Protein AF-0000000085007980 (afdb_homodimer)

Secondary structure (DSSP, 8-state):
----------------------------------------------HHHHHHHHHHHHHHHHHHHHHHHHHHHTTPBP-TTPPP-TTGGG--EEEE---TT-SS---TTSSS--HHHHHHHHHHHTT--EEE-HHHHHHTT---TTB--BTTSSEEEEEHHHHHHHHHHHHHHHHTHHHH-TT--HHHHHHHHHHH-----SS------------SSS----HHHHHHHHHHHHH----EEEEE----TTSSPEEE----EEEE-HHHHHHHHHHT--S---BTTTTTS-----SSTHHHHH-/----------------------------------------------HHHHHHHHHHHHHHHHHHHHHHHHHHHTT-B--TTPPP-TTGGG--EEEE---TT-SS---TTSSS--HHHHHHHHHHHTT--EEE-HHHHHHTT---TTB--BTTSSEEEEEHHHHHHHHHHHHHHHHTHHHH-TT--HHHHHHHHHHH-----SS------------SSS----HHHHHHHHHHHHH----EEEEE----TTSSPEEE----EEEE-HHHHHHHHHHT--S---BTTGGGS-----SSTHHHHH-

Solvent-accessible surface area (backbone atoms only — not comparable to full-atom values): 35091 Å² total; per-residue (Å²): 136,82,90,80,82,88,81,83,83,79,86,78,85,86,78,81,68,85,74,72,79,73,75,77,74,75,75,77,73,76,76,76,75,75,77,76,76,76,67,74,78,71,75,63,74,42,72,64,54,52,49,48,54,52,44,50,53,50,33,49,54,31,48,51,50,40,53,50,46,57,63,52,49,78,37,39,42,76,45,78,81,39,45,52,40,98,55,61,89,54,59,41,72,38,83,37,65,85,65,62,56,54,66,85,61,68,56,65,78,38,46,77,90,42,72,66,32,48,50,45,50,48,61,70,49,63,42,41,39,28,55,34,49,72,65,57,40,54,63,25,50,42,81,76,69,56,52,45,38,27,67,89,60,46,23,56,25,29,35,38,31,44,53,53,49,49,34,54,48,53,50,48,43,58,62,42,25,36,77,74,37,49,78,57,45,68,69,57,49,50,52,48,22,53,37,54,33,46,64,46,56,97,57,89,68,81,66,76,47,81,66,38,68,67,66,63,86,76,58,39,27,20,33,34,58,42,37,50,52,51,51,43,46,30,65,43,43,59,38,50,31,39,34,22,58,79,80,59,86,79,79,50,45,40,56,42,63,57,31,32,39,71,18,39,35,57,66,41,53,51,55,53,30,56,75,35,41,52,94,60,88,50,37,53,72,47,73,71,51,81,79,78,75,76,61,91,31,68,67,52,57,60,89,139,88,73,84,80,73,82,81,75,82,76,78,81,73,84,74,76,85,75,77,80,78,77,76,76,74,73,80,74,75,75,73,75,74,77,74,75,75,66,74,77,68,72,62,72,41,74,64,53,52,51,47,52,51,44,52,51,51,33,50,53,33,47,50,50,40,52,51,47,57,61,51,49,75,35,38,42,78,44,79,82,39,45,51,39,96,55,62,90,55,60,42,75,38,84,38,64,84,66,62,55,52,65,84,60,67,56,66,79,39,46,76,90,43,73,67,32,49,50,47,49,48,61,70,49,64,40,41,38,28,55,34,47,71,66,55,40,52,62,27,52,41,80,76,70,54,54,46,38,28,67,88,59,46,25,56,25,30,36,38,30,44,53,51,49,49,33,55,47,52,50,48,45,60,63,42,24,36,75,74,39,49,77,58,46,69,68,55,48,50,53,49,22,53,39,55,33,46,66,48,54,96,56,90,66,83,67,75,48,81,66,36,68,66,67,64,85,78,59,39,30,19,32,33,58,41,36,49,51,52,51,43,49,29,66,43,44,58,41,51,30,40,35,22,57,78,79,59,87,79,79,48,46,42,58,42,63,56,30,31,39,69,18,39,35,58,65,41,53,51,54,53,31,57,75,36,40,52,94,60,85,51,37,55,73,44,75,70,55,82,79,78,74,76,59,91,31,67,64,52,56,60,90

Foldseek 3Di:
DDDDDDDDDDDDDDDDDPPPPPPCPVPPPPPPPPPPPPPPCPVVCPPVNVVVVVVVVVVVVVVVVVVVCVVVVVPDDDFPPWFDFPCVVVDDADDDPDALPDQQDDDLCKFDDDPSNVVVLCVVLVPQKDFAAPVRCVSRVHDPPQFDADPVGGFIKGFPLSVQSVLLVLVVCVVQVCVNPQPPDPLNVVVSCVRPVDDADPDDDDDGDDDDDCPDDSRGIPSVSVRSNVVSVNVRGRFMKGWGCPPDPNPGTDIDGPTDGDDPPVCVVVVVCVVPDDPDLDDPVVVVPPDPPPDVCSVPVVD/DDDDDDDDPPDDPCPDDPPPPPPPPVPPPPPPVPPPPPPPCCVVCPPVNVVVVVVVVVVVVVVVVVVVVVVVVVPDDDFPPWFDFPCVVVDDADDDPDALPDQQDDDLCKFDDDPSNVVVLCVVLVPQKDFAAPVRCVSRVHDPPQFDADPVGGFIKGFPLSVQSVLLVLVVCVVQVCVNPQPPDPLNVVVSCVSPVDDADPDDDDDGDDDDPCPDDSRGIPSVSVRSNVVSVNVRGRFMKGWGCPPDPNPGTDIDGPTDGDDPPVCVVVVVCVVPDDPDLDDPVCVVPPDPPPDVCSVPVVD

pLDDT: mean 74.16, std 24.02, range [17.11, 98.25]

Structure (mmCIF, N/CA/C/O backbone):
data_AF-0000000085007980-model_v1
#
loop_
_entity.id
_entity.type
_entity.pdbx_description
1 polymer 'DUF3328 domain protein'
#
loop_
_atom_site.group_PDB
_atom_site.id
_atom_site.type_symbol
_atom_site.label_atom_id
_atom_site.label_alt_id
_atom_site.label_comp_id
_atom_site.label_asym_id
_atom_site.label_entity_id
_atom_site.label_seq_id
_atom_site.pdbx_PDB_ins_code
_atom_site.Cartn_x
_atom_site.Cartn_y
_atom_site.Cartn_z
_atom_site.occupancy
_atom_site.B_iso_or_equiv
_atom_site.auth_seq_id
_atom_site.auth_comp_id
_atom_site.auth_asym_id
_atom_site.auth_atom_id
_atom_site.pdbx_PDB_model_num
ATOM 1 N N . MET A 1 1 ? 83.938 41.75 50.875 1 19.72 1 MET A N 1
ATOM 2 C CA . MET A 1 1 ? 84.375 42.188 52.219 1 19.72 1 MET A CA 1
ATOM 3 C C . MET A 1 1 ? 83.625 43.469 52.594 1 19.72 1 MET A C 1
ATOM 5 O O . MET A 1 1 ? 83.062 43.562 53.688 1 19.72 1 MET A O 1
ATOM 9 N N . HIS A 1 2 ? 84.25 44.562 52.094 1 17.11 2 HIS A N 1
ATOM 10 C CA . HIS A 1 2 ? 84.5 45.656 53.031 1 17.11 2 HIS A CA 1
ATOM 11 C C . HIS A 1 2 ? 83.188 46.438 53.312 1 17.11 2 HIS A C 1
ATOM 13 O O . HIS A 1 2 ? 82.25 46.312 52.594 1 17.11 2 HIS A O 1
ATOM 19 N N . ARG A 1 3 ? 83.312 47.875 53.094 1 17.75 3 ARG A N 1
ATOM 20 C CA . ARG A 1 3 ? 83.438 48.812 54.219 1 17.75 3 ARG A CA 1
ATOM 21 C C . ARG A 1 3 ? 82.062 49.406 54.594 1 17.75 3 ARG A C 1
ATOM 23 O O . ARG A 1 3 ? 81.125 49.406 53.781 1 17.75 3 ARG A O 1
ATOM 30 N N . PRO A 1 4 ? 82.125 50.656 55.094 1 18.59 4 PRO A N 1
ATOM 31 C CA . PRO A 1 4 ? 81.812 51.219 56.406 1 18.59 4 PRO A CA 1
ATOM 32 C C . PRO A 1 4 ? 80.5 52 56.406 1 18.59 4 PRO A C 1
ATOM 34 O O . PRO A 1 4 ? 79.688 51.781 57.312 1 18.59 4 PRO A O 1
ATOM 37 N N . VAL A 1 5 ? 80.5 53.219 55.781 1 17.92 5 VAL A N 1
ATOM 38 C CA . VAL A 1 5 ? 80.5 54.344 56.719 1 17.92 5 VAL A CA 1
ATOM 39 C C . VAL A 1 5 ? 79.062 54.688 57.125 1 17.92 5 VAL A C 1
ATOM 41 O O . VAL A 1 5 ? 78.75 54.781 58.344 1 17.92 5 VAL A O 1
ATOM 44 N N . ALA A 1 6 ? 78.438 55.938 56.594 1 20.75 6 ALA A N 1
ATOM 45 C CA . ALA A 1 6 ? 78.312 57.156 57.406 1 20.75 6 ALA A CA 1
ATOM 46 C C . ALA A 1 6 ? 76.938 57.281 58.031 1 20.75 6 ALA A C 1
ATOM 48 O O . ALA A 1 6 ? 75.938 56.75 57.5 1 20.75 6 ALA A O 1
ATOM 49 N N . PRO A 1 7 ? 76.812 58.188 59.062 1 20.59 7 PRO A N 1
ATOM 50 C CA . PRO A 1 7 ? 76.188 58.25 60.375 1 20.59 7 PRO A CA 1
ATOM 51 C C . PRO A 1 7 ? 74.75 58.812 60.312 1 20.59 7 PRO A C 1
ATOM 53 O O . PRO A 1 7 ? 73.938 58.562 61.219 1 20.59 7 PRO A O 1
ATOM 56 N N . SER A 1 8 ? 74.438 59.625 59.25 1 18.86 8 SER A N 1
ATOM 57 C CA . SER A 1 8 ? 74 60.938 59.75 1 18.86 8 SER A CA 1
ATOM 58 C C . SER A 1 8 ? 72.688 60.875 60.469 1 18.86 8 SER A C 1
ATOM 60 O O . SER A 1 8 ? 71.812 60.031 60.156 1 18.86 8 SER A O 1
ATOM 62 N N . THR A 1 9 ? 72.438 61.875 61.344 1 19.41 9 THR A N 1
ATOM 63 C CA . THR A 1 9 ? 71.812 62.25 62.594 1 19.41 9 THR A CA 1
ATOM 64 C C . THR A 1 9 ? 70.312 62.469 62.438 1 19.41 9 THR A C 1
ATOM 66 O O . THR A 1 9 ? 69.875 63.156 61.5 1 19.41 9 THR A O 1
ATOM 69 N N . LEU A 1 10 ? 69.375 61.875 63.281 1 18.55 10 LEU A N 1
ATOM 70 C CA . LEU A 1 10 ? 68 61.438 63.5 1 18.55 10 LEU A CA 1
ATOM 71 C C . LEU A 1 10 ? 67.125 62.594 63.969 1 18.55 10 LEU A C 1
ATOM 73 O O . LEU A 1 10 ? 65.938 62.375 64.25 1 18.55 10 LEU A O 1
ATOM 77 N N . GLU A 1 11 ? 67.75 63.875 64 1 19.28 11 GLU A N 1
ATOM 78 C CA . GLU A 1 11 ? 67.188 64.5 65.25 1 19.28 11 GLU A CA 1
ATOM 79 C C . GLU A 1 11 ? 65.688 64.625 65.125 1 19.28 11 GLU A C 1
ATOM 81 O O . GLU A 1 11 ? 65.188 64.938 64 1 19.28 11 GLU A O 1
ATOM 86 N N . ALA A 1 12 ? 64.875 64.562 66.25 1 19.73 12 ALA A N 1
ATOM 87 C CA . ALA A 1 12 ? 63.594 64.188 66.75 1 19.73 12 ALA A CA 1
ATOM 88 C C . ALA A 1 12 ? 62.562 65.25 66.562 1 19.73 12 ALA A C 1
ATOM 90 O O . ALA A 1 12 ? 61.469 65 66 1 19.73 12 ALA A O 1
ATOM 91 N N . ALA A 1 13 ? 62.625 66.438 67.438 1 19.55 13 ALA A N 1
ATOM 92 C CA . ALA A 1 13 ? 61.625 66.438 68.5 1 19.55 13 ALA A CA 1
ATOM 93 C C . ALA A 1 13 ? 60.312 67.062 68.062 1 19.55 13 ALA A C 1
ATOM 95 O O . ALA A 1 13 ? 59.25 66.5 68.125 1 19.55 13 ALA A O 1
ATOM 96 N N . GLU A 1 14 ? 60.156 68.438 68.438 1 20.31 14 GLU A N 1
ATOM 97 C CA . GLU A 1 14 ? 59.25 69 69.438 1 20.31 14 GLU A CA 1
ATOM 98 C C . GLU A 1 14 ? 58 69.562 68.812 1 20.31 14 GLU A C 1
ATOM 100 O O . GLU A 1 14 ? 58.031 70 67.625 1 20.31 14 GLU A O 1
ATOM 105 N N . ASP A 1 15 ? 56.75 69.438 69.5 1 21.42 15 ASP A N 1
ATOM 106 C CA . ASP A 1 15 ? 55.312 69.375 69.438 1 21.42 15 ASP A CA 1
ATOM 107 C C . ASP A 1 15 ? 54.656 70.75 69.375 1 21.42 15 ASP A C 1
ATOM 109 O O . ASP A 1 15 ? 53.438 70.875 69.438 1 21.42 15 ASP A O 1
ATOM 113 N N . ASN A 1 16 ? 55.438 71.812 69.25 1 20.72 16 ASN A N 1
ATOM 114 C CA . ASN A 1 16 ? 54.844 73 69.875 1 20.72 16 ASN A CA 1
ATOM 115 C C . ASN A 1 16 ? 53.469 73.312 69.312 1 20.72 16 ASN A C 1
ATOM 117 O O . ASN A 1 16 ? 53.219 73.125 68.125 1 20.72 16 ASN A O 1
ATOM 121 N N . GLU A 1 17 ? 52.5 73.75 70.312 1 23.41 17 GLU A N 1
ATOM 122 C CA . GLU A 1 17 ? 51.125 73.938 70.688 1 23.41 17 GLU A CA 1
ATOM 123 C C . GLU A 1 17 ? 50.5 75.188 70 1 23.41 17 GLU A C 1
ATOM 125 O O . GLU A 1 17 ? 49.375 75.562 70.25 1 23.41 17 GLU A O 1
ATOM 130 N N . GLU A 1 18 ? 51.125 75.75 69 1 22.59 18 GLU A N 1
ATOM 131 C CA . GLU A 1 18 ? 50.656 77.125 68.938 1 22.59 18 GLU A CA 1
ATOM 132 C C . GLU A 1 18 ? 49.156 77.188 68.625 1 22.59 18 GLU A C 1
ATOM 134 O O . GLU A 1 18 ? 48.688 76.625 67.625 1 22.59 18 GLU A O 1
ATOM 139 N N . LEU A 1 19 ? 48.375 77.375 69.75 1 24.3 19 LEU A N 1
ATOM 140 C CA . LEU A 1 19 ? 46.938 77.562 69.938 1 24.3 19 LEU A CA 1
ATOM 141 C C . LEU A 1 19 ? 46.406 78.688 69.125 1 24.3 19 LEU A C 1
ATOM 143 O O . LEU A 1 19 ? 46.75 79.875 69.438 1 24.3 19 LEU A O 1
ATOM 147 N N . ILE A 1 20 ? 46.469 78.625 67.875 1 23.47 20 ILE A N 1
ATOM 148 C CA . ILE A 1 20 ? 46.031 79.75 67.062 1 23.47 20 ILE A CA 1
ATOM 149 C C . ILE A 1 20 ? 44.625 80.188 67.438 1 23.47 20 ILE A C 1
ATOM 151 O O . ILE A 1 20 ? 43.719 79.312 67.5 1 23.47 20 ILE A O 1
ATOM 155 N N . TYR A 1 21 ? 44.5 81.25 68.25 1 27.55 21 TYR A N 1
ATOM 156 C CA . TYR A 1 21 ? 43.375 82 68.75 1 27.55 21 TYR A CA 1
ATOM 157 C C . TYR A 1 21 ? 42.375 82.25 67.688 1 27.55 21 TYR A C 1
ATOM 159 O O . TYR A 1 21 ? 42.656 82.938 66.688 1 27.55 21 TYR A O 1
ATOM 167 N N . LEU A 1 22 ? 41.656 81.25 67.25 1 26.39 22 LEU A N 1
ATOM 168 C CA . LEU A 1 22 ? 40.562 81.188 66.312 1 26.39 22 LEU A CA 1
ATOM 169 C C . LEU A 1 22 ? 39.531 82.312 66.562 1 26.39 22 LEU A C 1
ATOM 171 O O . LEU A 1 22 ? 38.938 82.312 67.688 1 26.39 22 LEU A O 1
ATOM 175 N N . THR A 1 23 ? 39.969 83.5 66.25 1 27.64 23 THR A N 1
ATOM 176 C CA . THR A 1 23 ? 39.094 84.625 66.438 1 27.64 23 THR A CA 1
ATOM 177 C C . THR A 1 23 ? 37.688 84.312 65.938 1 27.64 23 THR A C 1
ATOM 179 O O . THR A 1 23 ? 37.531 83.625 64.875 1 27.64 23 THR A O 1
ATOM 182 N N . SER A 1 24 ? 36.656 84.438 66.75 1 27.98 24 SER A N 1
ATOM 183 C CA . SER A 1 24 ? 35.219 84.125 66.938 1 27.98 24 SER A CA 1
ATOM 184 C C . SER A 1 24 ? 34.375 84.875 65.875 1 27.98 24 SER A C 1
ATOM 186 O O . SER A 1 24 ? 33.781 85.875 66.188 1 27.98 24 SER A O 1
ATOM 188 N N . SER A 1 25 ? 34.969 85.25 64.688 1 30.52 25 SER A N 1
ATOM 189 C CA . SER A 1 25 ? 34.031 86.188 64.062 1 30.52 25 SER A CA 1
ATOM 190 C C . SER A 1 25 ? 32.688 85.562 63.812 1 30.52 25 SER A C 1
ATOM 192 O O . SER A 1 25 ? 32.625 84.375 63.406 1 30.52 25 SER A O 1
ATOM 194 N N . ASP A 1 26 ? 31.594 85.938 64.438 1 32.28 26 ASP A N 1
ATOM 195 C CA . ASP A 1 26 ? 30.172 85.625 64.562 1 32.28 26 ASP A CA 1
ATOM 196 C C . ASP A 1 26 ? 29.484 85.625 63.219 1 32.28 26 ASP A C 1
ATOM 198 O O . ASP A 1 26 ? 28.266 85.75 63.125 1 32.28 26 ASP A O 1
ATOM 202 N N . GLY A 1 27 ? 30.219 85.312 62.062 1 29.17 27 GLY A N 1
ATOM 203 C CA . GLY A 1 27 ? 29.438 85.5 60.875 1 29.17 27 GLY A CA 1
ATOM 204 C C . GLY A 1 27 ? 28.156 84.688 60.844 1 29.17 27 GLY A C 1
ATOM 205 O O . GLY A 1 27 ? 28.094 83.562 61.344 1 29.17 27 GLY A O 1
ATOM 206 N N . THR A 1 28 ? 26.984 85.375 61 1 34.06 28 THR A N 1
ATOM 207 C CA . THR A 1 28 ? 25.609 84.875 60.906 1 34.06 28 THR A CA 1
ATOM 208 C C . THR A 1 28 ? 25.391 84.125 59.625 1 34.06 28 THR A C 1
ATOM 210 O O . THR A 1 28 ? 25.484 84.688 58.531 1 34.06 28 THR A O 1
ATOM 213 N N . ILE A 1 29 ? 26.016 82.938 59.438 1 33.72 29 ILE A N 1
ATOM 214 C CA . ILE A 1 29 ? 25.781 82.188 58.219 1 33.72 29 ILE A CA 1
ATOM 215 C C . ILE A 1 29 ? 24.297 81.875 58.094 1 33.72 29 ILE A C 1
ATOM 217 O O . ILE A 1 29 ? 23.688 81.25 58.969 1 33.72 29 ILE A O 1
ATOM 221 N N . GLU A 1 30 ? 23.578 82.75 57.375 1 36.25 30 GLU A N 1
ATOM 222 C CA . GLU A 1 30 ? 22.203 82.5 56.969 1 36.25 30 GLU A CA 1
ATOM 223 C C . GLU A 1 30 ? 22.094 81.125 56.219 1 36.25 30 GLU A C 1
ATOM 225 O O . GLU A 1 30 ? 22.797 80.938 55.219 1 36.25 30 GLU A O 1
ATOM 230 N N . LYS A 1 31 ? 21.891 80.062 56.938 1 36.97 31 LYS A N 1
ATOM 231 C CA . LYS A 1 31 ? 21.594 78.688 56.375 1 36.97 31 LYS A CA 1
ATOM 232 C C . LYS A 1 31 ? 20.438 78.75 55.375 1 36.97 31 LYS A C 1
ATOM 234 O O . LYS A 1 31 ? 19.312 79.125 55.75 1 36.97 31 LYS A O 1
ATOM 239 N N . GLN A 1 32 ? 20.75 79.25 54.156 1 36.81 32 GLN A N 1
ATOM 240 C CA . GLN A 1 32 ? 19.766 78.938 53.094 1 36.81 32 GLN A CA 1
ATOM 241 C C . GLN A 1 32 ? 19.422 77.438 53.031 1 36.81 32 GLN A C 1
ATOM 243 O O . GLN A 1 32 ? 20.297 76.625 52.812 1 36.81 32 GLN A O 1
ATOM 248 N N . GLN A 1 33 ? 18.594 76.938 53.938 1 34.97 33 GLN A N 1
ATOM 249 C CA . GLN A 1 33 ? 18.031 75.625 53.875 1 34.97 33 GLN A CA 1
ATOM 250 C C . GLN A 1 33 ? 17.5 75.312 52.469 1 34.97 33 GLN A C 1
ATOM 252 O O . GLN A 1 33 ? 16.609 76 51.969 1 34.97 33 GLN A O 1
ATOM 257 N N . SER A 1 34 ? 18.391 74.875 51.438 1 43.34 34 SER A N 1
ATOM 258 C CA . SER A 1 34 ? 17.891 74.312 50.219 1 43.34 34 SER A CA 1
ATOM 259 C C . SER A 1 34 ? 16.922 73.188 50.469 1 43.34 34 SER A C 1
ATOM 261 O O . SER A 1 34 ? 17.281 72.188 51.094 1 43.34 34 SER A O 1
ATOM 263 N N . VAL A 1 35 ? 15.648 73.438 50.781 1 42.81 35 VAL A N 1
ATOM 264 C CA . VAL A 1 35 ? 14.609 72.438 50.812 1 42.81 35 VAL A CA 1
ATOM 265 C C . VAL A 1 35 ? 14.625 71.625 49.5 1 42.81 35 VAL A C 1
ATOM 267 O O . VAL A 1 35 ? 14.367 72.188 48.438 1 42.81 35 VAL A O 1
ATOM 270 N N . HIS A 1 36 ? 15.547 70.688 49.312 1 43.75 36 HIS A N 1
ATOM 271 C CA . HIS A 1 36 ? 15.406 69.688 48.25 1 43.75 36 HIS A CA 1
ATOM 272 C C . HIS A 1 36 ? 14.039 69 48.281 1 43.75 36 HIS A C 1
ATOM 274 O O . HIS A 1 36 ? 13.711 68.375 49.25 1 43.75 36 HIS A O 1
ATOM 280 N N . ARG A 1 37 ? 12.977 69.562 47.688 1 44.5 37 ARG A N 1
ATOM 281 C CA . ARG A 1 37 ? 11.703 68.938 47.438 1 44.5 37 ARG A CA 1
ATOM 282 C C . ARG A 1 37 ? 11.906 67.625 46.688 1 44.5 37 ARG A C 1
ATOM 284 O O . ARG A 1 37 ? 12.32 67.625 45.531 1 44.5 37 ARG A O 1
ATOM 291 N N . ASN A 1 38 ? 12.305 66.562 47.344 1 42.81 38 ASN A N 1
ATOM 292 C CA . ASN A 1 38 ? 12.18 65.25 46.75 1 42.81 38 ASN A CA 1
ATOM 293 C C . ASN A 1 38 ? 10.781 65 46.156 1 42.81 38 ASN A C 1
ATOM 295 O O . ASN A 1 38 ? 9.805 64.938 46.906 1 42.81 38 ASN A O 1
ATOM 299 N N . LYS A 1 39 ? 10.336 65.625 45.125 1 46.28 39 LYS A N 1
ATOM 300 C CA . LYS A 1 39 ? 9.102 65.188 44.5 1 46.28 39 LYS A CA 1
ATOM 301 C C . LYS A 1 39 ? 9.117 63.688 44.25 1 46.28 39 LYS A C 1
ATOM 303 O O . LYS A 1 39 ? 10.055 63.156 43.656 1 46.28 39 LYS A O 1
ATOM 308 N N . PRO A 1 40 ? 8.555 62.906 45.125 1 47.84 40 PRO A N 1
ATOM 309 C CA . PRO A 1 40 ? 8.477 61.5 44.75 1 47.84 40 PRO A CA 1
ATOM 310 C C . PRO A 1 40 ? 7.984 61.281 43.312 1 47.84 40 PRO A C 1
ATOM 312 O O . PRO A 1 40 ? 7.082 62 42.844 1 47.84 40 PRO A O 1
ATOM 315 N N . PHE A 1 41 ? 8.836 61.094 42.344 1 44.97 41 PHE A N 1
ATOM 316 C CA . PHE A 1 41 ? 8.422 60.531 41.062 1 44.97 41 PHE A CA 1
ATOM 317 C C . PHE A 1 41 ? 7.367 59.469 41.25 1 44.97 41 PHE A C 1
ATOM 319 O O . PHE A 1 41 ? 7.699 58.312 41.562 1 44.97 41 PHE A O 1
ATOM 326 N N . LYS A 1 42 ? 6.332 59.688 42.031 1 47.47 42 LYS A N 1
ATOM 327 C CA . LYS A 1 42 ? 5.246 58.719 41.844 1 47.47 42 LYS A CA 1
ATOM 328 C C . LYS A 1 42 ? 4.949 58.531 40.344 1 47.47 42 LYS A C 1
ATOM 330 O O . LYS A 1 42 ? 4.344 59.406 39.719 1 47.47 42 LYS A O 1
ATOM 335 N N . ALA A 1 43 ? 5.906 58.094 39.531 1 51.66 43 ALA A N 1
ATOM 336 C CA . ALA A 1 43 ? 5.566 57.625 38.188 1 51.66 43 ALA A CA 1
ATOM 337 C C . ALA A 1 43 ? 4.242 56.875 38.188 1 51.66 43 ALA A C 1
ATOM 339 O O . ALA A 1 43 ? 4.172 55.75 38.656 1 51.66 43 ALA A O 1
ATOM 340 N N . ALA A 1 44 ? 3.201 57.438 38.594 1 52.28 44 ALA A N 1
ATOM 341 C CA . ALA A 1 44 ? 1.847 56.906 38.5 1 52.28 44 ALA A CA 1
ATOM 342 C C . ALA A 1 44 ? 1.646 56.125 37.219 1 52.28 44 ALA A C 1
ATOM 344 O O . ALA A 1 44 ? 1.784 56.688 36.125 1 52.28 44 ALA A O 1
ATOM 345 N N . LEU A 1 45 ? 2.006 54.875 37.219 1 61.91 45 LEU A N 1
ATOM 346 C CA . LEU A 1 45 ? 1.52 54.031 36.156 1 61.91 45 LEU A CA 1
ATOM 347 C C . LEU A 1 45 ? 0.088 54.406 35.75 1 61.91 45 LEU A C 1
ATOM 349 O O . LEU A 1 45 ? -0.833 54.219 36.562 1 61.91 45 LEU A O 1
ATOM 353 N N . THR A 1 46 ? 0.019 55.625 35.094 1 73.19 46 THR A N 1
ATOM 354 C CA . THR A 1 46 ? -1.298 56.031 34.594 1 73.19 46 THR A CA 1
ATOM 355 C C . THR A 1 46 ? -1.945 54.875 33.812 1 73.19 46 THR A C 1
ATOM 357 O O . THR A 1 46 ? -1.255 53.969 33.344 1 73.19 46 THR A O 1
ATOM 360 N N . PHE A 1 47 ? -3.232 54.688 33.938 1 76.69 47 PHE A N 1
ATOM 361 C CA . PHE A 1 47 ? -4.055 53.719 33.25 1 76.69 47 PHE A CA 1
ATOM 362 C C . PHE A 1 47 ? -3.559 53.5 31.812 1 76.69 47 PHE A C 1
ATOM 364 O O . PHE A 1 47 ? -3.535 52.375 31.312 1 76.69 47 PHE A O 1
ATOM 371 N N . SER A 1 48 ? -2.959 54.562 31.328 1 78.56 48 SER A N 1
ATOM 372 C CA . SER A 1 48 ? -2.488 54.5 29.938 1 78.56 48 SER A CA 1
ATOM 373 C C . SER A 1 48 ? -1.202 53.688 29.828 1 78.56 48 SER A C 1
ATOM 375 O O . SER A 1 48 ? -1.036 52.906 28.891 1 78.56 48 SER A O 1
ATOM 377 N N . ARG A 1 49 ? -0.288 53.812 30.797 1 79.5 49 ARG A N 1
ATOM 378 C CA . ARG A 1 49 ? 0.959 53.062 30.75 1 79.5 49 ARG A CA 1
ATOM 379 C C . ARG A 1 49 ? 0.711 51.594 31.047 1 79.5 49 ARG A C 1
ATOM 381 O O . ARG A 1 49 ? 1.294 50.719 30.406 1 79.5 49 ARG A O 1
ATOM 388 N N . ILE A 1 50 ? -0.114 51.25 32 1 81.62 50 ILE A N 1
ATOM 389 C CA . ILE A 1 50 ? -0.47 49.875 32.312 1 81.62 50 ILE A CA 1
ATOM 390 C C . ILE A 1 50 ? -1.126 49.219 31.094 1 81.62 50 ILE A C 1
ATOM 392 O O . ILE A 1 50 ? -0.81 48.094 30.75 1 81.62 50 ILE A O 1
ATOM 396 N N . TYR A 1 51 ? -2.02 50 30.453 1 83.44 51 TYR A N 1
ATOM 397 C CA . TYR A 1 51 ? -2.695 49.5 29.25 1 83.44 51 TYR A CA 1
ATOM 398 C C . TYR A 1 51 ? -1.693 49.219 28.141 1 83.44 51 TYR A C 1
ATOM 400 O O . TYR A 1 51 ? -1.776 48.188 27.469 1 83.44 51 TYR A O 1
ATOM 408 N N . SER A 1 52 ? -0.702 50.094 27.969 1 83.44 52 SER A N 1
ATOM 409 C CA . SER A 1 52 ? 0.315 49.906 26.953 1 83.44 52 SER A CA 1
ATOM 410 C C . SER A 1 52 ? 1.175 48.688 27.25 1 83.44 52 SER A C 1
ATOM 412 O O . SER A 1 52 ? 1.494 47.875 26.359 1 83.44 52 SER A O 1
ATOM 414 N N . ILE A 1 53 ? 1.566 48.469 28.5 1 82.69 53 ILE A N 1
ATOM 415 C CA . ILE A 1 53 ? 2.357 47.312 28.891 1 82.69 53 ILE A CA 1
ATOM 416 C C . ILE A 1 53 ? 1.561 46.031 28.641 1 82.69 53 ILE A C 1
ATOM 418 O O . ILE A 1 53 ? 2.096 45.062 28.109 1 82.69 53 ILE A O 1
ATOM 422 N N . ALA A 1 54 ? 0.26 46.031 28.922 1 85.56 54 ALA A N 1
ATOM 423 C CA . ALA A 1 54 ? -0.6 44.875 28.688 1 85.56 54 ALA A CA 1
ATOM 424 C C . ALA A 1 54 ? -0.691 44.562 27.203 1 85.56 54 ALA A C 1
ATOM 426 O O . ALA A 1 54 ? -0.655 43.406 26.797 1 85.56 54 ALA A O 1
ATOM 427 N N . LEU A 1 55 ? -0.724 45.594 26.391 1 86.56 55 LEU A N 1
ATOM 428 C CA . LEU A 1 55 ? -0.816 45.406 24.953 1 86.56 55 LEU A CA 1
ATOM 429 C C . LEU A 1 55 ? 0.483 44.844 24.391 1 86.56 55 LEU A C 1
ATOM 431 O O . LEU A 1 55 ? 0.461 44 23.484 1 86.56 55 LEU A O 1
ATOM 435 N N . HIS A 1 56 ? 1.637 45.312 24.906 1 87.25 56 HIS A N 1
ATOM 436 C CA . HIS A 1 56 ? 2.914 44.75 24.516 1 87.25 56 HIS A CA 1
ATOM 437 C C . HIS A 1 56 ? 2.99 43.281 24.906 1 87.25 56 HIS A C 1
ATOM 439 O O . HIS A 1 56 ? 3.451 42.438 24.125 1 87.25 56 HIS A O 1
ATOM 445 N N . PHE A 1 57 ? 2.561 42.938 26.047 1 85 57 PHE A N 1
ATOM 446 C CA . PHE A 1 57 ? 2.555 41.562 26.484 1 85 57 PHE A CA 1
ATOM 447 C C . PHE A 1 57 ? 1.669 40.719 25.594 1 85 57 PHE A C 1
ATOM 449 O O . PHE A 1 57 ? 2.049 39.594 25.219 1 85 57 PHE A O 1
ATOM 456 N N . LEU A 1 58 ? 0.508 41.25 25.234 1 87.56 58 LEU A N 1
ATOM 457 C CA . LEU A 1 58 ? -0.388 40.531 24.328 1 87.56 58 LEU A CA 1
ATOM 458 C C . LEU A 1 58 ? 0.272 40.312 22.969 1 87.56 58 LEU A C 1
ATOM 460 O O . LEU A 1 58 ? 0.202 39.219 22.406 1 87.56 58 LEU A O 1
ATOM 464 N N . ALA A 1 59 ? 0.926 41.312 22.516 1 85.5 59 ALA A N 1
ATOM 465 C CA . ALA A 1 59 ? 1.604 41.219 21.234 1 85.5 59 ALA A CA 1
ATOM 466 C C . ALA A 1 59 ? 2.725 40.188 21.281 1 85.5 59 ALA A C 1
ATOM 468 O O . ALA A 1 59 ? 2.91 39.406 20.328 1 85.5 59 ALA A O 1
ATOM 469 N N . ILE A 1 60 ? 3.441 40.062 22.344 1 83.31 60 ILE A N 1
ATOM 470 C CA . ILE A 1 60 ? 4.531 39.094 22.484 1 83.31 60 ILE A CA 1
ATOM 471 C C . ILE A 1 60 ? 3.963 37.688 22.562 1 83.31 60 ILE A C 1
ATOM 473 O O . ILE A 1 60 ? 4.477 36.781 21.906 1 83.31 60 ILE A O 1
ATOM 477 N N . VAL A 1 61 ? 2.906 37.531 23.234 1 82.75 61 VAL A N 1
ATOM 478 C CA . VAL A 1 61 ? 2.279 36.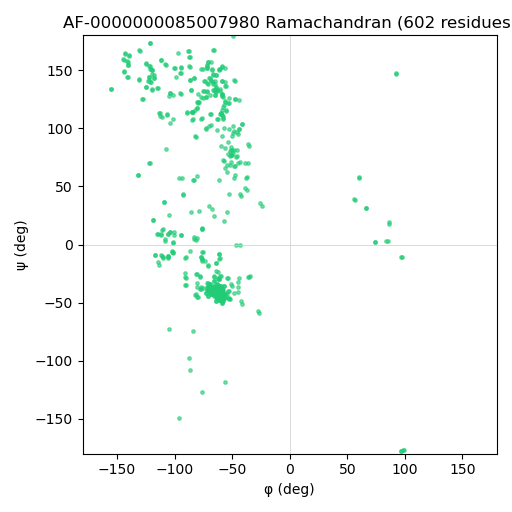219 23.359 1 82.75 61 VAL A CA 1
ATOM 479 C C . VAL A 1 61 ? 1.765 35.75 22 1 82.75 61 VAL A C 1
ATOM 481 O O . VAL A 1 61 ? 1.96 34.594 21.594 1 82.75 61 VAL A O 1
ATOM 484 N N . LEU A 1 62 ? 1.217 36.688 21.281 1 86.94 62 LEU A N 1
ATOM 485 C CA . LEU A 1 62 ? 0.703 36.375 19.953 1 86.94 62 LEU A CA 1
ATOM 486 C C . LEU A 1 62 ? 1.845 36.094 18.984 1 86.94 62 LEU A C 1
ATOM 488 O O . LEU A 1 62 ? 1.761 35.156 18.172 1 86.94 62 LEU A O 1
ATOM 492 N N . ALA A 1 63 ? 2.902 36.75 19.109 1 81.94 63 ALA A N 1
ATOM 493 C CA . ALA A 1 63 ? 4.062 36.562 18.234 1 81.94 63 ALA A CA 1
ATOM 494 C C . ALA A 1 63 ? 4.742 35.219 18.547 1 81.94 63 ALA A C 1
ATOM 496 O O . ALA A 1 63 ? 5.129 34.469 17.641 1 81.94 63 ALA A O 1
ATOM 497 N N . VAL A 1 64 ? 4.844 34.844 19.703 1 78.38 64 VAL A N 1
ATOM 498 C CA . VAL A 1 64 ? 5.449 33.594 20.109 1 78.38 64 VAL A CA 1
ATOM 499 C C . VAL A 1 64 ? 4.562 32.438 19.688 1 78.38 64 VAL A C 1
ATOM 501 O O . VAL A 1 64 ? 5.055 31.406 19.203 1 78.38 64 VAL A O 1
ATOM 504 N N . SER A 1 65 ? 3.305 32.688 19.828 1 76.69 65 SER A N 1
ATOM 505 C CA . SER A 1 65 ? 2.375 31.656 19.375 1 76.69 65 SER A CA 1
ATOM 506 C C . SER A 1 65 ? 2.465 31.453 17.859 1 76.69 65 SER A C 1
ATOM 508 O O . SER A 1 65 ? 2.459 30.312 17.391 1 76.69 65 SER A O 1
ATOM 510 N N . LEU A 1 66 ? 2.539 32.438 17.203 1 75.56 66 LEU A N 1
ATOM 511 C CA . LEU A 1 66 ? 2.674 32.344 15.758 1 75.56 66 LEU A CA 1
ATOM 512 C C . LEU A 1 66 ? 4.012 31.734 15.367 1 75.56 66 LEU A C 1
ATOM 514 O O . LEU A 1 66 ? 4.078 30.922 14.445 1 75.56 66 LEU A O 1
ATOM 518 N N . TRP A 1 67 ? 5.051 32.125 16.016 1 70.44 67 TRP A N 1
ATOM 519 C CA . TRP A 1 67 ? 6.379 31.562 15.781 1 70.44 67 TRP A CA 1
ATOM 520 C C . TRP A 1 67 ? 6.41 30.078 16.094 1 70.44 67 TRP A C 1
ATOM 522 O O . TRP A 1 67 ? 6.969 29.281 15.328 1 70.44 67 TRP A O 1
ATOM 532 N N . SER A 1 68 ? 5.773 29.703 17.078 1 65.62 68 SER A N 1
ATOM 533 C CA . SER A 1 68 ? 5.727 28.297 17.453 1 65.62 68 SER A CA 1
ATOM 534 C C . SER A 1 68 ? 4.945 27.469 16.438 1 65.62 68 SER A C 1
ATOM 536 O O . SER A 1 68 ? 5.348 26.359 16.094 1 65.62 68 SER A O 1
ATOM 538 N N . ARG A 1 69 ? 3.902 28.016 16.016 1 63 69 ARG A N 1
ATOM 539 C CA . ARG A 1 69 ? 3.088 27.328 15.016 1 63 69 ARG A CA 1
ATOM 540 C C . ARG A 1 69 ? 3.822 27.203 13.688 1 63 69 ARG A C 1
ATOM 542 O O . ARG A 1 69 ? 3.707 26.203 12.992 1 63 69 ARG A O 1
ATOM 549 N N . ASN A 1 70 ? 4.465 28.219 13.328 1 60.5 70 ASN A N 1
ATOM 550 C CA . ASN A 1 70 ? 5.246 28.172 12.094 1 60.5 70 ASN A CA 1
ATOM 551 C C . ASN A 1 70 ? 6.363 27.141 12.18 1 60.5 70 ASN A C 1
ATOM 553 O O . ASN A 1 70 ? 6.711 26.516 11.18 1 60.5 70 ASN A O 1
ATOM 557 N N . ARG A 1 71 ? 6.895 27.016 13.195 1 55.66 71 ARG A N 1
ATOM 558 C CA . ARG A 1 71 ? 7.938 26 13.359 1 55.66 71 ARG A CA 1
ATOM 559 C C . ARG A 1 71 ? 7.355 24.594 13.305 1 55.66 71 ARG A C 1
ATOM 561 O O . ARG A 1 71 ? 7.992 23.672 12.797 1 55.66 71 ARG A O 1
ATOM 568 N N . HIS A 1 72 ? 6.191 24.578 13.883 1 51.88 72 HIS A N 1
ATOM 569 C CA . HIS A 1 72 ? 5.59 23.25 13.945 1 51.88 72 HIS A CA 1
ATOM 570 C C . HIS A 1 72 ? 4.918 22.891 12.625 1 51.88 72 HIS A C 1
ATOM 572 O O . HIS A 1 72 ? 4.727 21.703 12.328 1 51.88 72 HIS A O 1
ATOM 578 N N . SER A 1 73 ? 4.535 23.906 11.906 1 50.44 73 SER A N 1
ATOM 579 C CA . SER A 1 73 ? 3.867 23.609 10.648 1 50.44 73 SER A CA 1
ATOM 580 C C . SER A 1 73 ? 4.797 22.891 9.68 1 50.44 73 SER A C 1
ATOM 582 O O . SER A 1 73 ? 4.336 22.234 8.742 1 50.44 73 SER A O 1
ATOM 584 N N . SER A 1 74 ? 6.129 23.047 9.875 1 50.62 74 SER A N 1
ATOM 585 C CA . SER A 1 74 ? 7.059 22.422 8.945 1 50.62 74 SER A CA 1
ATOM 586 C C . SER A 1 74 ? 6.891 20.906 8.945 1 50.62 74 SER A C 1
ATOM 588 O O . SER A 1 74 ? 7.297 20.234 7.996 1 50.62 74 SER A O 1
ATOM 590 N N . GLY A 1 75 ? 6.129 20.469 9.945 1 55.62 75 GLY A N 1
ATOM 591 C CA . GLY A 1 75 ? 6.062 19.016 10.055 1 55.62 75 GLY A CA 1
ATOM 592 C C . GLY A 1 75 ? 4.719 18.453 9.648 1 55.62 75 GLY A C 1
ATOM 593 O O . GLY A 1 75 ? 4.484 17.25 9.773 1 55.62 75 GLY A O 1
ATOM 594 N N . ASN A 1 76 ? 3.762 19.344 9.18 1 63.06 76 ASN A N 1
ATOM 595 C CA . ASN A 1 76 ? 2.428 18.812 8.922 1 63.06 76 ASN A CA 1
ATOM 596 C C . ASN A 1 76 ? 2.195 18.578 7.43 1 63.06 76 ASN A C 1
ATOM 598 O O . ASN A 1 76 ? 2.695 19.328 6.594 1 63.06 76 ASN A O 1
ATOM 602 N N . LEU A 1 77 ? 1.768 17.391 7.18 1 68.75 77 LEU A N 1
ATOM 603 C CA . LEU A 1 77 ? 1.393 17.078 5.805 1 68.75 77 LEU A CA 1
ATOM 604 C C . LEU A 1 77 ? 0.054 17.719 5.449 1 68.75 77 LEU A C 1
ATOM 606 O O . LEU A 1 77 ? -0.87 17.719 6.266 1 68.75 77 LEU A O 1
ATOM 610 N N . PRO A 1 78 ? -0.013 18.391 4.27 1 68.12 78 PRO A N 1
ATOM 611 C CA . PRO A 1 78 ? -1.245 19.062 3.844 1 68.12 78 PRO A CA 1
ATOM 612 C C . PRO A 1 78 ? -2.416 18.094 3.682 1 68.12 78 PRO A C 1
ATOM 614 O O . PRO A 1 78 ? -2.225 16.953 3.248 1 68.12 78 PRO A O 1
ATOM 617 N N . THR A 1 79 ? -3.516 18.438 4.219 1 74.31 79 THR A N 1
ATOM 618 C CA . THR A 1 79 ? -4.723 17.656 3.982 1 74.31 79 THR A CA 1
ATOM 619 C C . THR A 1 79 ? -5.75 18.469 3.197 1 74.31 79 THR A C 1
ATOM 621 O O . THR A 1 79 ? -6.871 18 2.977 1 74.31 79 THR A O 1
ATOM 624 N N . GLN A 1 80 ? -5.352 19.547 2.75 1 77.19 80 GLN A N 1
ATOM 625 C CA . GLN A 1 80 ? -6.297 20.406 2.041 1 77.19 80 GLN A CA 1
ATOM 626 C C . GLN A 1 80 ? -6.656 19.828 0.679 1 77.19 80 GLN A C 1
ATOM 628 O O . GLN A 1 80 ? -5.773 19.391 -0.068 1 77.19 80 GLN A O 1
ATOM 633 N N . GLY A 1 81 ? -7.938 19.781 0.394 1 86.06 81 GLY A N 1
ATOM 634 C CA . GLY A 1 81 ? -8.406 19.375 -0.917 1 86.06 81 GLY A CA 1
ATOM 635 C C . GLY A 1 81 ? -8.82 17.906 -0.964 1 86.06 81 GLY A C 1
ATOM 636 O O . GLY A 1 81 ? -9.477 17.469 -1.913 1 86.06 81 GLY A O 1
ATOM 637 N N . ARG A 1 82 ? -8.516 17.219 0.039 1 90.38 82 ARG A N 1
ATOM 638 C CA . ARG A 1 82 ? -8.898 15.805 0.023 1 90.38 82 ARG A CA 1
ATOM 639 C C . ARG A 1 82 ? -10.406 15.648 0.193 1 90.38 82 ARG A C 1
ATOM 641 O O . ARG A 1 82 ? -11.062 16.516 0.774 1 90.38 82 ARG A O 1
ATOM 648 N N . SER A 1 83 ? -10.914 14.578 -0.354 1 94.94 83 SER A N 1
ATOM 649 C CA . SER A 1 83 ? -12.344 14.312 -0.265 1 94.94 83 SER A CA 1
ATOM 650 C C . SER A 1 83 ? -12.766 14.023 1.172 1 94.94 83 SER A C 1
ATOM 652 O O . SER A 1 83 ? -11.992 13.453 1.947 1 94.94 83 SER A O 1
ATOM 654 N N . TRP A 1 84 ? -13.977 14.453 1.447 1 95.44 84 TRP A N 1
ATOM 655 C CA . TRP A 1 84 ? -14.57 14.172 2.75 1 95.44 84 TRP A CA 1
ATOM 656 C C . TRP A 1 84 ? -14.773 12.672 2.941 1 95.44 84 TRP A C 1
ATOM 658 O O . TRP A 1 84 ? -15.062 11.953 1.983 1 95.44 84 TRP A O 1
ATOM 668 N N . SER A 1 85 ? -14.633 12.219 4.137 1 96.75 85 SER A N 1
ATOM 669 C CA . SER A 1 85 ? -14.938 10.859 4.574 1 96.75 85 SER A CA 1
ATOM 670 C C . SER A 1 85 ? -15.578 10.859 5.961 1 96.75 85 SER A C 1
ATOM 672 O O . SER A 1 85 ? -15.242 11.695 6.805 1 96.75 85 SER A O 1
ATOM 674 N N . PRO A 1 86 ? -16.531 9.898 6.137 1 97.19 86 PRO A N 1
ATOM 675 C CA . PRO A 1 86 ? -17.172 9.891 7.449 1 97.19 86 PRO A CA 1
ATOM 676 C C . PRO A 1 86 ? -16.203 9.562 8.586 1 97.19 86 PRO A C 1
ATOM 678 O O . PRO A 1 86 ? -16.5 9.836 9.75 1 97.19 86 PRO A O 1
ATOM 681 N N . VAL A 1 87 ? -15.055 9.039 8.289 1 96.75 87 VAL A N 1
ATOM 682 C CA . VAL A 1 87 ? -14.148 8.586 9.344 1 96.75 87 VAL A CA 1
ATOM 683 C C . VAL A 1 87 ? -13.047 9.625 9.562 1 96.75 87 VAL A C 1
ATOM 685 O O . VAL A 1 87 ? -12.281 9.523 10.523 1 96.75 87 VAL A O 1
ATOM 688 N N . ASN A 1 88 ? -12.93 10.68 8.781 1 92 88 ASN A N 1
ATOM 689 C CA . ASN A 1 88 ? -11.812 11.617 8.805 1 92 88 ASN A CA 1
ATOM 690 C C . ASN A 1 88 ? -11.617 12.211 10.203 1 92 88 ASN A C 1
ATOM 692 O O . ASN A 1 88 ? -10.484 12.312 10.68 1 92 88 ASN A O 1
ATOM 696 N N . GLY A 1 89 ? -12.641 12.57 10.898 1 89.06 89 GLY A N 1
ATOM 697 C CA . GLY A 1 89 ? -12.531 13.195 12.203 1 89.06 89 GLY A CA 1
ATOM 698 C C . GLY A 1 89 ? -12.18 12.227 13.312 1 89.06 89 GLY A C 1
ATOM 699 O O . GLY A 1 89 ? -11.859 12.633 14.43 1 89.06 89 GLY A O 1
ATOM 700 N N . LEU A 1 90 ? -12.148 10.977 13.016 1 94.69 90 LEU A N 1
ATOM 701 C CA . LEU A 1 90 ? -11.961 9.961 14.039 1 94.69 90 LEU A CA 1
ATOM 702 C C . LEU A 1 90 ? -10.594 9.297 13.898 1 94.69 90 LEU A C 1
ATOM 704 O O . LEU A 1 90 ? -10.172 8.547 14.781 1 94.69 90 LEU A O 1
ATOM 708 N N . VAL A 1 91 ? -9.914 9.578 12.805 1 93.62 91 VAL A N 1
ATOM 709 C CA . VAL A 1 91 ? -8.625 8.938 12.547 1 93.62 91 VAL A CA 1
ATOM 710 C C . VAL A 1 91 ? -7.562 9.516 13.477 1 93.62 91 VAL A C 1
ATOM 712 O O . VAL A 1 91 ? -7.445 10.734 13.625 1 93.62 91 VAL A O 1
ATOM 715 N N . GLN A 1 92 ? -6.895 8.57 14.156 1 93.62 92 GLN A N 1
ATOM 716 C CA . GLN A 1 92 ? -5.738 8.922 14.977 1 93.62 92 GLN A CA 1
ATOM 717 C C . GLN A 1 92 ? -4.445 8.43 14.336 1 93.62 92 GLN A C 1
ATOM 719 O O . GLN A 1 92 ? -4.465 7.527 13.492 1 93.62 92 GLN A O 1
ATOM 724 N N . TYR A 1 93 ? -3.408 9.133 14.711 1 91.5 93 TYR A N 1
ATOM 725 C CA . TYR A 1 93 ? -2.104 8.781 14.164 1 91.5 93 TYR A CA 1
ATOM 726 C C . TYR A 1 93 ? -1.132 8.391 15.266 1 91.5 93 TYR A C 1
ATOM 728 O O . TYR A 1 93 ? -1.288 8.812 16.422 1 91.5 93 TYR A O 1
ATOM 736 N N . GLU A 1 94 ? -0.207 7.516 14.898 1 93.5 94 GLU A N 1
ATOM 737 C CA . GLU A 1 94 ? 0.803 7.059 15.844 1 93.5 94 GLU A CA 1
ATOM 738 C C . GLU A 1 94 ? 2.146 6.832 15.156 1 93.5 94 GLU A C 1
ATOM 740 O O . GLU A 1 94 ? 2.207 6.703 13.93 1 93.5 94 GLU A O 1
ATOM 745 N N . LEU A 1 95 ? 3.158 6.836 15.969 1 93.25 95 LEU A N 1
ATOM 746 C CA . LEU A 1 95 ? 4.488 6.457 15.5 1 93.25 95 LEU A CA 1
ATOM 747 C C . LEU A 1 95 ? 4.629 4.941 15.445 1 93.25 95 LEU A C 1
ATOM 749 O O . LEU A 1 95 ? 4.32 4.246 16.406 1 93.25 95 LEU A O 1
ATOM 753 N N . SER A 1 96 ? 4.961 4.48 14.227 1 93.06 96 SER A N 1
ATOM 754 C CA . SER A 1 96 ? 5.117 3.039 14.047 1 93.06 96 SER A CA 1
ATOM 755 C C . SER A 1 96 ? 6.52 2.686 13.57 1 93.06 96 SER A C 1
ATOM 757 O O . SER A 1 96 ? 7.086 3.385 12.719 1 93.06 96 SER A O 1
ATOM 759 N N . SER A 1 97 ? 7.094 1.574 14.117 1 90.44 97 SER A N 1
ATOM 760 C CA . SER A 1 97 ? 8.383 1.048 13.664 1 90.44 97 SER A CA 1
ATOM 761 C C . SER A 1 97 ? 8.234 -0.37 13.125 1 90.44 97 SER A C 1
ATOM 763 O O . SER A 1 97 ? 9.211 -1.128 13.086 1 90.44 97 SER A O 1
ATOM 765 N N . GLU A 1 98 ? 7.043 -0.668 12.773 1 85.94 98 GLU A N 1
ATOM 766 C CA . GLU A 1 98 ? 6.805 -2.021 12.281 1 85.94 98 GLU A CA 1
ATOM 767 C C . GLU A 1 98 ? 7.254 -2.17 10.828 1 85.94 98 GLU A C 1
ATOM 769 O O . GLU A 1 98 ? 6.855 -1.384 9.969 1 85.94 98 GLU A O 1
ATOM 774 N N . HIS A 1 99 ? 8.148 -3.102 10.602 1 85.38 99 HIS A N 1
ATOM 775 C CA . HIS A 1 99 ? 8.633 -3.467 9.273 1 85.38 99 HIS A CA 1
ATOM 776 C C . HIS A 1 99 ? 8.586 -4.977 9.07 1 85.38 99 HIS A C 1
ATOM 778 O O . HIS A 1 99 ? 8.812 -5.742 10.016 1 85.38 99 HIS A O 1
ATOM 784 N N . ALA A 1 100 ? 8.211 -5.328 7.824 1 77.12 100 ALA A N 1
ATOM 785 C CA . ALA A 1 100 ? 8.234 -6.746 7.488 1 77.12 100 ALA A CA 1
ATOM 786 C C . ALA A 1 100 ? 9.633 -7.191 7.074 1 77.12 100 ALA A C 1
ATOM 788 O O . ALA A 1 100 ? 9.836 -7.684 5.961 1 77.12 100 ALA A O 1
ATOM 789 N N . VAL A 1 101 ? 10.648 -7 7.855 1 71.25 101 VAL A N 1
ATOM 790 C CA . VAL A 1 101 ? 12.016 -7.332 7.465 1 71.25 101 VAL A CA 1
ATOM 791 C C . VAL A 1 101 ? 12.508 -8.539 8.266 1 71.25 101 VAL A C 1
ATOM 793 O O . VAL A 1 101 ? 13.5 -9.172 7.895 1 71.25 101 VAL A O 1
ATOM 796 N N . HIS A 1 102 ? 11.711 -8.844 9.258 1 65.56 102 HIS A N 1
ATOM 797 C CA . HIS A 1 102 ? 12.148 -10.016 10.008 1 65.56 102 HIS A CA 1
ATOM 798 C C . HIS A 1 102 ? 11.57 -11.297 9.406 1 65.56 102 HIS A C 1
ATOM 800 O O . HIS A 1 102 ? 10.352 -11.445 9.312 1 65.56 102 HIS A O 1
ATOM 806 N N . HIS A 1 103 ? 12.383 -12.039 8.922 1 57.38 103 HIS A N 1
ATOM 807 C CA . HIS A 1 103 ? 11.977 -13.25 8.219 1 57.38 103 HIS A CA 1
ATOM 808 C C . HIS A 1 103 ? 11.562 -14.336 9.203 1 57.38 103 HIS A C 1
ATOM 810 O O . HIS A 1 103 ? 10.914 -15.312 8.82 1 57.38 103 HIS A O 1
ATOM 816 N N . ASP A 1 104 ? 11.852 -14.141 10.453 1 55.81 104 ASP A N 1
ATOM 817 C CA . ASP A 1 104 ? 11.57 -15.195 11.422 1 55.81 104 ASP A CA 1
ATOM 818 C C . ASP A 1 104 ? 10.352 -14.844 12.273 1 55.81 104 ASP A C 1
ATOM 820 O O . ASP A 1 104 ? 9.883 -15.664 13.07 1 55.81 104 ASP A O 1
ATOM 824 N N . LYS A 1 105 ? 9.945 -13.672 12.172 1 59.19 105 LYS A N 1
ATOM 825 C CA . LYS A 1 105 ? 8.766 -13.297 12.953 1 59.19 105 LYS A CA 1
ATOM 826 C C . LYS A 1 105 ? 7.574 -13.008 12.047 1 59.19 105 LYS A C 1
ATOM 828 O O . LYS A 1 105 ? 7.672 -12.203 11.125 1 59.19 105 LYS A O 1
ATOM 833 N N . HIS A 1 106 ? 6.641 -13.961 12.258 1 63.31 106 HIS A N 1
ATOM 834 C CA . HIS A 1 106 ? 5.41 -13.75 11.5 1 63.31 106 HIS A CA 1
ATOM 835 C C . HIS A 1 106 ? 4.371 -13.016 12.336 1 63.31 106 HIS A C 1
ATOM 837 O O . HIS A 1 106 ? 4.199 -13.305 13.516 1 63.31 106 HIS A O 1
ATOM 843 N N . SER A 1 107 ? 3.92 -12.031 11.641 1 82.19 107 SER A N 1
ATOM 844 C CA . SER A 1 107 ? 2.703 -11.492 12.234 1 82.19 107 SER A CA 1
ATOM 845 C C . SER A 1 107 ? 1.555 -12.492 12.156 1 82.19 107 SER A C 1
ATOM 847 O O . SER A 1 107 ? 1.681 -13.531 11.508 1 82.19 107 SER A O 1
ATOM 849 N N . GLN A 1 108 ? 0.484 -12.305 12.836 1 90.25 108 GLN A N 1
ATOM 850 C CA . GLN A 1 108 ? -0.682 -13.18 12.781 1 90.25 108 GLN A CA 1
ATOM 851 C C . GLN A 1 108 ? -1.272 -13.227 11.375 1 90.25 108 GLN A C 1
ATOM 853 O O . GLN A 1 108 ? -2.102 -14.086 11.078 1 90.25 108 GLN A O 1
ATOM 858 N N . TYR A 1 109 ? -0.807 -12.414 10.523 1 92.81 109 TYR A N 1
ATOM 859 C CA . TYR A 1 109 ? -1.401 -12.32 9.195 1 92.81 109 TYR A CA 1
ATOM 860 C C . TYR A 1 109 ? -0.505 -12.969 8.148 1 92.81 109 TYR A C 1
ATOM 862 O O . TYR A 1 109 ? -0.926 -13.188 7.008 1 92.81 109 TYR A O 1
ATOM 870 N N . ALA A 1 110 ? 0.708 -13.328 8.5 1 89.38 110 ALA A N 1
ATOM 871 C CA . ALA A 1 110 ? 1.697 -13.758 7.516 1 89.38 110 ALA A CA 1
ATOM 872 C C . ALA A 1 110 ? 2.016 -15.242 7.664 1 89.38 110 ALA A C 1
ATOM 874 O O . ALA A 1 110 ? 1.756 -15.836 8.711 1 89.38 110 ALA A O 1
ATOM 875 N N . GLY A 1 111 ? 2.549 -15.797 6.551 1 85.31 111 GLY A N 1
ATOM 876 C CA . GLY A 1 111 ? 2.973 -17.188 6.574 1 85.31 111 GLY A CA 1
ATOM 877 C C . GLY A 1 111 ? 1.927 -18.141 6.023 1 85.31 111 GLY A C 1
ATOM 878 O O . GLY A 1 111 ? 0.866 -17.703 5.566 1 85.31 111 GLY A O 1
ATOM 879 N N . PRO A 1 112 ? 2.246 -19.375 6.066 1 85.5 112 PRO A N 1
ATOM 880 C CA . PRO A 1 112 ? 1.298 -20.359 5.559 1 85.5 112 PRO A CA 1
ATOM 881 C C . PRO A 1 112 ? -0.05 -20.312 6.277 1 85.5 112 PRO A C 1
ATOM 883 O O . PRO A 1 112 ? -0.111 -19.969 7.461 1 85.5 112 PRO A O 1
ATOM 886 N N . PRO A 1 113 ? -1.065 -20.75 5.539 1 88.31 113 PRO A N 1
ATOM 887 C CA . PRO A 1 113 ? -2.404 -20.688 6.133 1 88.31 113 PRO A CA 1
ATOM 888 C C . PRO A 1 113 ? -2.553 -21.609 7.34 1 88.31 113 PRO A C 1
ATOM 890 O O . PRO A 1 113 ? -2.131 -22.781 7.293 1 88.31 113 PRO A O 1
ATOM 893 N N . THR A 1 114 ? -2.994 -21.125 8.375 1 90 114 THR A N 1
ATOM 894 C CA . THR A 1 114 ? -3.428 -21.844 9.578 1 90 114 THR A CA 1
ATOM 895 C C . THR A 1 114 ? -4.805 -21.359 10.023 1 90 114 THR A C 1
ATOM 897 O O . THR A 1 114 ? -5.297 -20.328 9.531 1 90 114 THR A O 1
ATOM 900 N N . GLN A 1 115 ? -5.453 -22.047 10.906 1 93.31 115 GLN A N 1
ATOM 901 C CA . GLN A 1 115 ? -6.75 -21.625 11.422 1 93.31 115 GLN A CA 1
ATOM 902 C C . GLN A 1 115 ? -6.66 -20.266 12.086 1 93.31 115 GLN A C 1
ATOM 904 O O . GLN A 1 115 ? -7.535 -19.406 11.891 1 93.31 115 GLN A O 1
ATOM 909 N N . ASP A 1 116 ? -5.594 -20.078 12.805 1 93.19 116 ASP A N 1
ATOM 910 C CA . ASP A 1 116 ? -5.406 -18.812 13.492 1 93.19 116 ASP A CA 1
ATOM 911 C C . ASP A 1 116 ? -5.168 -17.672 12.5 1 93.19 116 ASP A C 1
ATOM 913 O O . ASP A 1 116 ? -5.699 -16.578 12.672 1 93.19 116 ASP A O 1
ATOM 917 N N . ASN A 1 117 ? -4.41 -17.938 11.555 1 91.25 117 ASN A N 1
ATOM 918 C CA . ASN A 1 117 ? -4.137 -16.953 10.508 1 91.25 117 ASN A CA 1
ATOM 919 C C . ASN A 1 117 ? -5.41 -16.547 9.766 1 91.25 117 ASN A C 1
ATOM 921 O O . ASN A 1 117 ? -5.664 -15.367 9.562 1 91.25 117 ASN A O 1
ATOM 925 N N . ASP A 1 118 ? -6.168 -17.516 9.453 1 92.25 118 ASP A N 1
ATOM 926 C CA . ASP A 1 118 ? -7.422 -17.266 8.75 1 92.25 118 ASP A CA 1
ATOM 927 C C . ASP A 1 118 ? -8.406 -16.5 9.625 1 92.25 118 ASP A C 1
ATOM 929 O O . ASP A 1 118 ? -9.102 -15.602 9.148 1 92.25 118 ASP A O 1
ATOM 933 N N . ALA A 1 119 ? -8.43 -16.859 10.836 1 94.62 119 ALA A N 1
ATOM 934 C CA . ALA A 1 119 ? -9.305 -16.156 11.766 1 94.62 119 ALA A CA 1
ATOM 935 C C . ALA A 1 119 ? -8.898 -14.695 11.898 1 94.62 119 ALA A C 1
ATOM 937 O O . ALA A 1 119 ? -9.758 -13.812 12 1 94.62 119 ALA A O 1
ATOM 938 N N . ALA A 1 120 ? -7.621 -14.445 11.93 1 95.44 120 ALA A N 1
ATOM 939 C CA . ALA A 1 120 ? -7.121 -13.078 12.008 1 95.44 120 ALA A CA 1
ATOM 940 C C . ALA A 1 120 ? -7.543 -12.266 10.789 1 95.44 120 ALA A C 1
ATOM 942 O O . ALA A 1 120 ? -8.023 -11.141 10.922 1 95.44 120 ALA A O 1
ATOM 943 N N . TRP A 1 121 ? -7.391 -12.812 9.656 1 95.44 121 TRP A N 1
ATOM 944 C CA . TRP A 1 121 ? -7.785 -12.141 8.422 1 95.44 121 TRP A CA 1
ATOM 945 C C . TRP A 1 121 ? -9.297 -11.93 8.375 1 95.44 121 TRP A C 1
ATOM 947 O O . TRP A 1 121 ? -9.766 -10.883 7.938 1 95.44 121 TRP A O 1
ATOM 957 N N . ASP A 1 122 ? -10 -12.922 8.812 1 93.62 122 ASP A N 1
ATOM 958 C CA . ASP A 1 122 ? -11.453 -12.797 8.852 1 93.62 122 ASP A CA 1
ATOM 959 C C . ASP A 1 122 ? -11.883 -11.625 9.734 1 93.62 122 ASP A C 1
ATOM 961 O O . ASP A 1 122 ? -12.742 -10.836 9.352 1 93.62 122 ASP A O 1
ATOM 965 N N . SER A 1 123 ? -11.266 -11.562 10.82 1 94.12 123 SER A N 1
ATOM 966 C CA . SER A 1 123 ? -11.578 -10.469 11.742 1 94.12 123 SER A CA 1
ATOM 967 C C . SER A 1 123 ? -11.188 -9.117 11.156 1 94.12 123 SER A C 1
ATOM 969 O O . SER A 1 123 ? -11.93 -8.141 11.273 1 94.12 123 SER A O 1
ATOM 971 N N . LEU A 1 124 ? -10.086 -9.07 10.555 1 96.31 124 LEU A N 1
ATOM 972 C CA . LEU A 1 124 ? -9.57 -7.852 9.945 1 96.31 124 LEU A CA 1
ATOM 973 C C . LEU A 1 124 ? -10.516 -7.352 8.852 1 96.31 124 LEU A C 1
ATOM 975 O O . LEU A 1 124 ? -10.758 -6.148 8.742 1 96.31 124 LEU A O 1
ATOM 979 N N . MET A 1 125 ? -11.141 -8.289 8.094 1 95.69 125 MET A N 1
ATOM 980 C CA . MET A 1 125 ? -11.867 -7.922 6.883 1 95.69 125 MET A CA 1
ATOM 981 C C . MET A 1 125 ? -13.375 -7.902 7.133 1 95.69 125 MET A C 1
ATOM 983 O O . MET A 1 125 ? -14.148 -7.504 6.262 1 95.69 125 MET A O 1
ATOM 987 N N . ARG A 1 126 ? -13.742 -8.32 8.281 1 93.12 126 ARG A N 1
ATOM 988 C CA . ARG A 1 126 ? -15.164 -8.438 8.602 1 93.12 126 ARG A CA 1
ATOM 989 C C . ARG A 1 126 ? -15.891 -7.121 8.328 1 93.12 126 ARG A C 1
ATOM 991 O O . ARG A 1 126 ? -16.938 -7.105 7.676 1 93.12 126 ARG A O 1
ATOM 998 N N . PRO A 1 127 ? -15.359 -6.012 8.75 1 95.44 127 PRO A N 1
ATOM 999 C CA . PRO A 1 127 ? -16.062 -4.75 8.5 1 95.44 127 PRO A CA 1
ATOM 1000 C C . PRO A 1 127 ? -15.617 -4.078 7.203 1 95.44 127 PRO A C 1
ATOM 1002 O O . PRO A 1 127 ? -15.43 -2.857 7.168 1 95.44 127 PRO A O 1
ATOM 1005 N N . VAL A 1 128 ? -15.461 -4.832 6.164 1 96 128 VAL A N 1
ATOM 1006 C CA . VAL A 1 128 ? -14.969 -4.348 4.879 1 96 128 VAL A CA 1
ATOM 1007 C C . VAL A 1 128 ? -15.977 -3.367 4.277 1 96 128 VAL A C 1
ATOM 1009 O O . VAL A 1 128 ? -15.594 -2.457 3.535 1 96 128 VAL A O 1
ATOM 1012 N N . HIS A 1 129 ? -17.25 -3.531 4.621 1 95 129 HIS A N 1
ATOM 1013 C CA . HIS A 1 129 ? -18.297 -2.639 4.113 1 95 129 HIS A CA 1
ATOM 1014 C C . HIS A 1 129 ? -18.984 -1.895 5.25 1 95 129 HIS A C 1
ATOM 1016 O O . HIS A 1 129 ? -19.141 -2.438 6.348 1 95 129 HIS A O 1
ATOM 1022 N N . PHE A 1 130 ? -19.375 -0.67 4.953 1 96.19 130 PHE A N 1
ATOM 1023 C CA . PHE A 1 130 ? -20.25 0.057 5.859 1 96.19 130 PHE A CA 1
ATOM 1024 C C . PHE A 1 130 ? -21.5 0.531 5.133 1 96.19 130 PHE A C 1
ATOM 1026 O O . PHE A 1 130 ? -21.531 0.583 3.902 1 96.19 130 PHE A O 1
ATOM 1033 N N . ASN A 1 131 ? -22.531 0.725 5.891 1 95.88 131 ASN A N 1
ATOM 1034 C CA . ASN A 1 131 ? -23.781 1.227 5.348 1 95.88 131 ASN A CA 1
ATOM 1035 C C . ASN A 1 131 ? -23.781 2.75 5.246 1 95.88 131 ASN A C 1
ATOM 1037 O O . ASN A 1 131 ? -23.906 3.441 6.262 1 95.88 131 ASN A O 1
ATOM 1041 N N . ALA A 1 132 ? -23.703 3.23 4.047 1 97.56 132 ALA A N 1
ATOM 1042 C CA . ALA A 1 132 ? -23.641 4.672 3.832 1 97.56 132 ALA A CA 1
ATOM 1043 C C . ALA A 1 132 ? -25.031 5.242 3.543 1 97.56 132 ALA A C 1
ATOM 1045 O O . ALA A 1 132 ? -25.859 4.574 2.93 1 97.56 132 ALA A O 1
ATOM 1046 N N . THR A 1 133 ? -25.172 6.453 3.996 1 97.31 133 THR A N 1
ATOM 1047 C CA . THR A 1 133 ? -26.375 7.184 3.592 1 97.31 133 THR A CA 1
ATOM 1048 C C . THR A 1 133 ? -26.141 7.91 2.27 1 97.31 133 THR A C 1
ATOM 1050 O O . THR A 1 133 ? -25 8.094 1.845 1 97.31 133 THR A O 1
ATOM 1053 N N . ARG A 1 134 ? -27.234 8.219 1.707 1 96.69 134 ARG A N 1
ATOM 1054 C CA . ARG A 1 134 ? -27.141 9 0.478 1 96.69 134 ARG A CA 1
ATOM 1055 C C . ARG A 1 134 ? -26.359 10.289 0.706 1 96.69 134 ARG A C 1
ATOM 1057 O O . ARG A 1 134 ? -25.516 10.656 -0.102 1 96.69 134 ARG A O 1
ATOM 1064 N N . ASP A 1 135 ? -26.594 10.977 1.78 1 97.44 135 ASP A N 1
ATOM 1065 C CA . ASP A 1 135 ? -25.922 12.219 2.115 1 97.44 135 ASP A CA 1
ATOM 1066 C C . ASP A 1 135 ? -24.406 12.008 2.244 1 97.44 135 ASP A C 1
ATOM 1068 O O . ASP A 1 135 ? -23.625 12.828 1.774 1 97.44 135 ASP A O 1
ATOM 1072 N N . GLU A 1 136 ? -24.078 10.992 2.863 1 97.88 136 GLU A N 1
ATOM 1073 C CA . GLU A 1 136 ? -22.656 10.695 3.039 1 97.88 136 GLU A CA 1
ATOM 1074 C C . GLU A 1 136 ? -21.969 10.469 1.695 1 97.88 136 GLU A C 1
ATOM 1076 O O . GLU A 1 136 ? -20.859 10.953 1.475 1 97.88 136 GLU A O 1
ATOM 1081 N N . LEU A 1 137 ? -22.609 9.734 0.793 1 98.25 137 LEU A N 1
ATOM 1082 C CA . LEU A 1 137 ? -22.016 9.469 -0.513 1 98.25 137 LEU A CA 1
ATOM 1083 C C . LEU A 1 137 ? -21.906 10.75 -1.331 1 98.25 137 LEU A C 1
ATOM 1085 O O . LEU A 1 137 ? -20.922 10.969 -2.029 1 98.25 137 LEU A O 1
ATOM 1089 N N . GLU A 1 138 ? -22.891 11.594 -1.25 1 97.44 138 GLU A N 1
ATOM 1090 C CA . GLU A 1 138 ? -22.859 12.883 -1.929 1 97.44 138 GLU A CA 1
ATOM 1091 C C . GLU A 1 138 ? -21.75 13.766 -1.374 1 97.44 138 GLU A C 1
ATOM 1093 O O . GLU A 1 138 ? -21 14.398 -2.135 1 97.44 138 GLU A O 1
ATOM 1098 N N . ARG A 1 139 ? -21.656 13.781 -0.076 1 96.94 139 ARG A N 1
ATOM 1099 C CA . ARG A 1 139 ? -20.625 14.586 0.57 1 96.94 139 ARG A CA 1
ATOM 1100 C C . ARG A 1 139 ? -19.234 14.094 0.188 1 96.94 139 ARG A C 1
ATOM 1102 O O . ARG A 1 139 ? -18.297 14.891 0.069 1 96.94 139 ARG A O 1
ATOM 1109 N N . ALA A 1 140 ? -19.141 12.812 0.008 1 97.12 140 ALA A N 1
ATOM 1110 C CA . ALA A 1 140 ? -17.859 12.219 -0.363 1 97.12 140 ALA A CA 1
ATOM 1111 C C . ALA A 1 140 ? -17.547 12.453 -1.839 1 97.12 140 ALA A C 1
ATOM 1113 O O . ALA A 1 140 ? -16.453 12.148 -2.307 1 97.12 140 ALA A O 1
ATOM 1114 N N . GLY A 1 141 ? -18.5 12.922 -2.598 1 95.69 141 GLY A N 1
ATOM 1115 C CA . GLY A 1 141 ? -18.297 13.227 -4.004 1 95.69 141 GLY A CA 1
ATOM 1116 C C . GLY A 1 141 ? -18.5 12.023 -4.91 1 95.69 141 GLY A C 1
ATOM 1117 O O . GLY A 1 141 ? -18.016 12 -6.043 1 95.69 141 GLY A O 1
ATOM 1118 N N . GLU A 1 142 ? -19.156 11.031 -4.398 1 96.19 142 GLU A N 1
ATOM 1119 C CA . GLU A 1 142 ? -19.391 9.828 -5.191 1 96.19 142 GLU A CA 1
ATOM 1120 C C . GLU A 1 142 ? -20.484 10.055 -6.23 1 96.19 142 GLU A C 1
ATOM 1122 O O . GLU A 1 142 ? -21.359 10.898 -6.043 1 96.19 142 GLU A O 1
ATOM 1127 N N . SER A 1 143 ? -20.344 9.289 -7.336 1 94.5 143 SER A N 1
ATOM 1128 C CA . SER A 1 143 ? -21.422 9.289 -8.32 1 94.5 143 SER A CA 1
ATOM 1129 C C . SER A 1 143 ? -22.672 8.609 -7.773 1 94.5 143 SER A C 1
ATOM 1131 O O . SER A 1 143 ? -22.594 7.559 -7.137 1 94.5 143 SER A O 1
ATOM 1133 N N . MET A 1 144 ? -23.812 9.172 -8.086 1 95.38 144 MET A N 1
ATOM 1134 C CA . MET A 1 144 ? -25.062 8.648 -7.566 1 95.38 144 MET A CA 1
ATOM 1135 C C . MET A 1 144 ? -25.781 7.812 -8.625 1 95.38 144 MET A C 1
ATOM 1137 O O . MET A 1 144 ? -26.828 7.219 -8.352 1 95.38 144 MET A O 1
ATOM 1141 N N . ALA A 1 145 ? -25.172 7.691 -9.727 1 94.19 145 ALA A N 1
ATOM 1142 C CA . ALA A 1 145 ? -25.797 6.977 -10.836 1 94.19 145 ALA A CA 1
ATOM 1143 C C . ALA A 1 145 ? -25.75 5.469 -10.602 1 94.19 145 ALA A C 1
ATOM 1145 O O . ALA A 1 145 ? -24.688 4.906 -10.32 1 94.19 145 ALA A O 1
ATOM 1146 N N . ASN A 1 146 ? -26.953 4.73 -10.672 1 93.06 146 ASN A N 1
ATOM 1147 C CA . ASN A 1 146 ? -27.125 3.281 -10.648 1 93.06 146 ASN A CA 1
ATOM 1148 C C . ASN A 1 146 ? -26.484 2.664 -9.406 1 93.06 146 ASN A C 1
ATOM 1150 O O . ASN A 1 146 ? -25.906 1.581 -9.477 1 93.06 146 ASN A O 1
ATOM 1154 N N . LEU A 1 147 ? -26.594 3.311 -8.305 1 94.62 147 LEU A N 1
ATOM 1155 C CA . LEU A 1 147 ? -26.016 2.803 -7.07 1 94.62 147 LEU A CA 1
ATOM 1156 C C . LEU A 1 147 ? -26.688 1.512 -6.633 1 94.62 147 LEU A C 1
ATOM 1158 O O . LEU A 1 147 ? -27.922 1.387 -6.73 1 94.62 147 LEU A O 1
ATOM 1162 N N . ALA A 1 148 ? -25.844 0.6 -6.191 1 92.62 148 ALA A N 1
ATOM 1163 C CA . ALA A 1 148 ? -26.406 -0.578 -5.531 1 92.62 148 ALA A CA 1
ATOM 1164 C C . ALA A 1 148 ? -27 -0.214 -4.176 1 92.62 148 ALA A C 1
ATOM 1166 O O . ALA A 1 148 ? -26.453 0.626 -3.453 1 92.62 148 ALA A O 1
ATOM 1167 N N . GLU A 1 149 ? -28.109 -0.895 -3.885 1 92.88 149 GLU A N 1
ATOM 1168 C CA . GLU A 1 149 ? -28.812 -0.63 -2.629 1 92.88 149 GLU A CA 1
ATOM 1169 C C . GLU A 1 149 ? -28.938 -1.897 -1.786 1 92.88 149 GLU A C 1
ATOM 1171 O O . GLU A 1 149 ? -29.172 -2.984 -2.318 1 92.88 149 GLU A O 1
ATOM 1176 N N . LEU A 1 150 ? -28.828 -1.629 -0.519 1 91.44 150 LEU A N 1
ATOM 1177 C CA . LEU A 1 150 ? -29 -2.748 0.402 1 91.44 150 LEU A CA 1
ATOM 1178 C C . LEU A 1 150 ? -30.469 -3.008 0.675 1 91.44 150 LEU A C 1
ATOM 1180 O O . LEU A 1 150 ? -31.281 -2.07 0.735 1 91.44 150 LEU A O 1
ATOM 1184 N N . GLU A 1 151 ? -30.969 -4.289 0.837 1 87.81 151 GLU A N 1
ATOM 1185 C CA . GLU A 1 151 ? -32.344 -4.652 1.157 1 87.81 151 GLU A CA 1
ATOM 1186 C C . GLU A 1 151 ? -32.844 -3.939 2.418 1 87.81 151 GLU A C 1
ATOM 1188 O O . GLU A 1 151 ? -34 -3.529 2.502 1 87.81 151 GLU A O 1
ATOM 1193 N N . GLY A 1 152 ? -32.125 -3.533 3.434 1 85.69 152 GLY A N 1
ATOM 1194 C CA . GLY A 1 152 ? -32.469 -2.855 4.668 1 85.69 152 GLY A CA 1
ATOM 1195 C C . GLY A 1 152 ? -32.312 -1.349 4.59 1 85.69 152 GLY A C 1
ATOM 1196 O O . GLY A 1 152 ? -32.594 -0.637 5.555 1 85.69 152 GLY A O 1
ATOM 1197 N N . GLY A 1 153 ? -32.062 -0.887 3.412 1 91.56 153 GLY A N 1
ATOM 1198 C CA . GLY A 1 153 ? -31.828 0.537 3.215 1 91.56 153 GLY A CA 1
ATOM 1199 C C . GLY A 1 153 ? -30.359 0.93 3.287 1 91.56 153 GLY A C 1
ATOM 1200 O O . GLY A 1 153 ? -29.578 0.277 3.971 1 91.56 153 GLY A O 1
ATOM 1201 N N . GLY A 1 154 ? -30.078 1.932 2.5 1 95 154 GLY A N 1
ATOM 1202 C CA . GLY A 1 154 ? -28.719 2.424 2.477 1 95 154 GLY A CA 1
ATOM 1203 C C . GLY A 1 154 ? -27.906 1.892 1.306 1 95 154 GLY A C 1
ATOM 1204 O O . GLY A 1 154 ? -28.453 1.224 0.424 1 95 154 GLY A O 1
ATOM 1205 N N . TYR A 1 155 ? -26.719 2.285 1.344 1 95.75 155 TYR A N 1
ATOM 1206 C CA . TYR A 1 155 ? -25.828 1.956 0.234 1 95.75 155 TYR A CA 1
ATOM 1207 C C . TYR A 1 155 ? -24.547 1.303 0.735 1 95.75 155 TYR A C 1
ATOM 1209 O O . TYR A 1 155 ? -23.875 1.83 1.632 1 95.75 155 TYR A O 1
ATOM 1217 N N . PRO A 1 156 ? -24.281 0.129 0.196 1 95.06 156 PRO A N 1
ATOM 1218 C CA . PRO A 1 156 ? -22.984 -0.448 0.585 1 95.06 156 PRO A CA 1
ATOM 1219 C C . PRO A 1 156 ? -21.797 0.4 0.131 1 95.06 156 PRO A C 1
ATOM 1221 O O . PRO A 1 156 ? -21.797 0.899 -0.998 1 95.06 156 PRO A O 1
ATOM 1224 N N . ALA A 1 157 ? -20.875 0.64 0.996 1 96.81 157 ALA A N 1
ATOM 1225 C CA . ALA A 1 157 ? -19.656 1.395 0.717 1 96.81 157 ALA A CA 1
ATOM 1226 C C . ALA A 1 157 ? -18.469 0.809 1.469 1 96.81 157 ALA A C 1
ATOM 1228 O O . ALA A 1 157 ? -18.641 -0.064 2.324 1 96.81 157 ALA A O 1
ATOM 1229 N N . SER A 1 158 ? -17.312 1.174 1.072 1 96.81 158 SER A N 1
ATOM 1230 C CA . SER A 1 158 ? -16.078 0.733 1.703 1 96.81 158 SER A CA 1
ATOM 1231 C C . SER A 1 158 ? -15.07 1.877 1.807 1 96.81 158 SER A C 1
ATOM 1233 O O . SER A 1 158 ? -15.266 2.938 1.209 1 96.81 158 SER A O 1
ATOM 1235 N N . LEU A 1 159 ? -14.102 1.686 2.652 1 97.88 159 LEU A N 1
ATOM 1236 C CA . LEU A 1 159 ? -12.969 2.596 2.701 1 97.88 159 LEU A CA 1
ATOM 1237 C C . LEU A 1 159 ? -11.82 2.084 1.832 1 97.88 159 LEU A C 1
ATOM 1239 O O . LEU A 1 159 ? -11.68 0.875 1.636 1 97.88 159 LEU A O 1
ATOM 1243 N N . GLY A 1 160 ? -11.062 3.061 1.376 1 97.25 160 GLY A N 1
ATOM 1244 C CA . GLY A 1 160 ? -9.922 2.709 0.545 1 97.25 160 GLY A CA 1
ATOM 1245 C C . GLY A 1 160 ? -9.008 1.681 1.188 1 97.25 160 GLY A C 1
ATOM 1246 O O . GLY A 1 160 ? -8.523 0.769 0.516 1 97.25 160 GLY A O 1
ATOM 1247 N N . VAL A 1 161 ? -8.781 1.793 2.449 1 98.12 161 VAL A N 1
ATOM 1248 C CA . VAL A 1 161 ? -7.875 0.884 3.141 1 98.12 161 VAL A CA 1
ATOM 1249 C C . VAL A 1 161 ? -8.422 -0.541 3.076 1 98.12 161 VAL A C 1
ATOM 1251 O O . VAL A 1 161 ? -7.664 -1.496 2.898 1 98.12 161 VAL A O 1
ATOM 1254 N N . TYR A 1 162 ? -9.68 -0.761 3.232 1 97.19 162 TYR A N 1
ATOM 1255 C CA . TYR A 1 162 ? -10.266 -2.094 3.193 1 97.19 162 TYR A CA 1
ATOM 1256 C C . TYR A 1 162 ? -10.266 -2.65 1.774 1 97.19 162 TYR A C 1
ATOM 1258 O O . TYR A 1 162 ? -10.117 -3.859 1.576 1 97.19 162 TYR A O 1
ATOM 1266 N N . HIS A 1 163 ? -10.492 -1.789 0.809 1 95.69 163 HIS A N 1
ATOM 1267 C CA . HIS A 1 163 ? -10.328 -2.229 -0.572 1 95.69 163 HIS A CA 1
ATOM 1268 C C . HIS A 1 163 ? -8.922 -2.74 -0.829 1 95.69 163 HIS A C 1
ATOM 1270 O O . HIS A 1 163 ? -8.742 -3.818 -1.403 1 95.69 163 HIS A O 1
ATOM 1276 N N . GLU A 1 164 ? -7.941 -1.985 -0.418 1 96.69 164 GLU A N 1
ATOM 1277 C CA . GLU A 1 164 ? -6.547 -2.375 -0.584 1 96.69 164 GLU A CA 1
ATOM 1278 C C . GLU A 1 164 ? -6.242 -3.674 0.157 1 96.69 164 GLU A C 1
ATOM 1280 O O . GLU A 1 164 ? -5.566 -4.555 -0.375 1 96.69 164 GLU A O 1
ATOM 1285 N N . LEU A 1 165 ? -6.746 -3.791 1.351 1 97.19 165 LEU A N 1
ATOM 1286 C CA . LEU A 1 165 ? -6.555 -5.016 2.123 1 97.19 165 LEU A CA 1
ATOM 1287 C C . LEU A 1 165 ? -7.234 -6.199 1.438 1 97.19 165 LEU A C 1
ATOM 1289 O O . LEU A 1 165 ? -6.723 -7.32 1.479 1 97.19 165 LEU A O 1
ATOM 1293 N N . HIS A 1 166 ? -8.391 -5.938 0.879 1 94.5 166 HIS A N 1
ATOM 1294 C CA . HIS A 1 166 ? -9.062 -6.953 0.075 1 94.5 166 HIS A CA 1
ATOM 1295 C C . HIS A 1 166 ? -8.156 -7.441 -1.055 1 94.5 166 HIS A C 1
ATOM 1297 O O . HIS A 1 166 ? -8.023 -8.648 -1.268 1 94.5 166 HIS A O 1
ATOM 1303 N N . CYS A 1 167 ? -7.543 -6.516 -1.72 1 93.81 167 CYS A N 1
ATOM 1304 C CA . CYS A 1 167 ? -6.633 -6.867 -2.805 1 93.81 167 CYS A CA 1
ATOM 1305 C C . CYS A 1 167 ? -5.465 -7.695 -2.287 1 93.81 167 CYS A C 1
ATOM 1307 O O . CYS A 1 167 ? -5.074 -8.68 -2.91 1 93.81 167 CYS A O 1
ATOM 1309 N N . VAL A 1 168 ? -4.852 -7.316 -1.146 1 95.81 168 VAL A N 1
ATOM 1310 C CA . VAL A 1 168 ? -3.758 -8.078 -0.544 1 95.81 168 VAL A CA 1
ATOM 1311 C C . VAL A 1 168 ? -4.223 -9.492 -0.227 1 95.81 168 VAL A C 1
ATOM 1313 O O . VAL A 1 168 ? -3.512 -10.461 -0.497 1 95.81 168 VAL A O 1
ATOM 1316 N N . ARG A 1 169 ? -5.375 -9.578 0.277 1 93.88 169 ARG A N 1
ATOM 1317 C CA . ARG A 1 169 ? -5.891 -10.891 0.662 1 93.88 169 ARG A CA 1
ATOM 1318 C C . ARG A 1 169 ? -6.148 -11.758 -0.564 1 93.88 169 ARG A C 1
ATOM 1320 O O . ARG A 1 169 ? -5.93 -12.969 -0.529 1 93.88 169 ARG A O 1
ATOM 1327 N N . GLN A 1 170 ? -6.668 -11.156 -1.658 1 91.25 170 GLN A N 1
ATOM 1328 C CA . GLN A 1 170 ? -6.859 -11.922 -2.883 1 91.25 170 GLN A CA 1
ATOM 1329 C C . GLN A 1 170 ? -5.539 -12.5 -3.381 1 91.25 170 GLN A C 1
ATOM 1331 O O . GLN A 1 170 ? -5.496 -13.625 -3.885 1 91.25 170 GLN A O 1
ATOM 1336 N N . MET A 1 171 ? -4.504 -11.75 -3.23 1 91.56 171 MET A N 1
ATOM 1337 C CA . MET A 1 171 ? -3.184 -12.25 -3.602 1 91.56 171 MET A CA 1
ATOM 1338 C C . MET A 1 171 ? -2.781 -13.43 -2.717 1 91.56 171 MET A C 1
ATOM 1340 O O . MET A 1 171 ? -2.221 -14.414 -3.201 1 91.56 171 MET A O 1
ATOM 1344 N N . ARG A 1 172 ? -3.078 -13.297 -1.47 1 91.31 172 ARG A N 1
ATOM 1345 C CA . ARG A 1 172 ? -2.793 -14.383 -0.537 1 91.31 172 ARG A CA 1
ATOM 1346 C C . ARG A 1 172 ? -3.545 -15.656 -0.927 1 91.31 172 ARG A C 1
ATOM 1348 O O . ARG A 1 172 ? -2.965 -16.734 -0.956 1 91.31 172 ARG A O 1
ATOM 1355 N N . PHE A 1 173 ? -4.855 -15.523 -1.276 1 89.5 173 PHE A N 1
ATOM 1356 C CA . PHE A 1 173 ? -5.648 -16.672 -1.691 1 89.5 173 PHE A CA 1
ATOM 1357 C C . PHE A 1 173 ? -5.035 -17.344 -2.916 1 89.5 173 PHE A C 1
ATOM 1359 O O . PHE A 1 173 ? -5.012 -18.578 -3.012 1 89.5 173 PHE A O 1
ATOM 1366 N N . TYR A 1 174 ? -4.562 -16.531 -3.76 1 87.19 174 TYR A N 1
ATOM 1367 C CA . TYR A 1 174 ? -3.969 -17.094 -4.969 1 87.19 174 TYR A CA 1
ATOM 1368 C C . TYR A 1 174 ? -2.648 -17.781 -4.656 1 87.19 174 TYR A C 1
ATOM 1370 O O . TYR A 1 174 ? -2.373 -18.875 -5.18 1 87.19 174 TYR A O 1
ATOM 1378 N N . LEU A 1 175 ? -1.803 -17.156 -3.863 1 86.5 175 LEU A N 1
ATOM 1379 C CA . LEU A 1 175 ? -0.502 -17.719 -3.529 1 86.5 175 LEU A CA 1
ATOM 1380 C C . LEU A 1 175 ? -0.66 -19.062 -2.838 1 86.5 175 LEU A C 1
ATOM 1382 O O . LEU A 1 175 ? 0.128 -19.984 -3.074 1 86.5 175 LEU A O 1
ATOM 1386 N N . TYR A 1 176 ? -1.705 -19.125 -2.041 1 86.5 176 TYR A N 1
ATOM 1387 C CA . TYR A 1 176 ? -1.955 -20.359 -1.316 1 86.5 176 TYR A CA 1
ATOM 1388 C C . TYR A 1 176 ? -3.18 -21.078 -1.871 1 86.5 176 TYR A C 1
ATOM 1390 O O . TYR A 1 176 ? -3.988 -21.625 -1.112 1 86.5 176 TYR A O 1
ATOM 1398 N N . ARG A 1 177 ? -3.383 -21.031 -3.139 1 85.94 177 ARG A N 1
ATOM 1399 C CA . ARG A 1 177 ? -4.582 -21.547 -3.797 1 85.94 177 ARG A CA 1
ATOM 1400 C C . ARG A 1 177 ? -4.742 -23.047 -3.57 1 85.94 177 ARG A C 1
ATOM 1402 O O . ARG A 1 177 ? -5.863 -23.562 -3.561 1 85.94 177 ARG A O 1
ATOM 1409 N N . GLY A 1 178 ? -3.682 -23.797 -3.395 1 81.88 178 GLY A N 1
ATOM 1410 C CA . GLY A 1 178 ? -3.828 -25.188 -3.043 1 81.88 178 GLY A CA 1
ATOM 1411 C C . GLY A 1 178 ? -4.625 -25.406 -1.769 1 81.88 178 GLY A C 1
ATOM 1412 O O . GLY A 1 178 ? -5.367 -26.391 -1.652 1 81.88 178 GLY A O 1
ATOM 1413 N N . HIS A 1 179 ? -4.445 -24.531 -0.882 1 84.25 179 HIS A N 1
ATOM 1414 C CA . HIS A 1 179 ? -5.168 -24.594 0.385 1 84.25 179 HIS A CA 1
ATOM 1415 C C . HIS A 1 179 ? -6.566 -24.016 0.25 1 84.25 179 HIS A C 1
ATOM 1417 O O . HIS A 1 179 ? -7.547 -24.625 0.668 1 84.25 179 HIS A O 1
ATOM 1423 N N . TYR A 1 180 ? -6.703 -22.938 -0.418 1 85.94 180 TYR A N 1
ATOM 1424 C CA . TYR A 1 180 ? -7.957 -22.203 -0.414 1 85.94 180 TYR A CA 1
ATOM 1425 C C . TYR A 1 180 ? -8.867 -22.656 -1.544 1 85.94 180 TYR A C 1
ATOM 1427 O O . TYR A 1 180 ? -10.094 -22.531 -1.458 1 85.94 180 TYR A O 1
ATOM 1435 N N . TYR A 1 181 ? -8.211 -23.125 -2.592 1 82.56 181 TYR A N 1
ATOM 1436 C CA . TYR A 1 181 ? -8.977 -23.578 -3.748 1 82.56 181 TYR A CA 1
ATOM 1437 C C . TYR A 1 181 ? -8.5 -24.953 -4.215 1 82.56 181 TYR A C 1
ATOM 1439 O O . TYR A 1 181 ? -8.125 -25.125 -5.379 1 82.56 181 TYR A O 1
ATOM 1447 N N . PRO A 1 182 ? -8.547 -25.938 -3.447 1 81 182 PRO A N 1
ATOM 1448 C CA . PRO A 1 182 ? -8.07 -27.266 -3.867 1 81 182 PRO A CA 1
ATOM 1449 C C . PRO A 1 182 ? -8.852 -27.812 -5.059 1 81 182 PRO A C 1
ATOM 1451 O O . PRO A 1 182 ? -8.289 -28.531 -5.895 1 81 182 PRO A O 1
ATOM 1454 N N . ASN A 1 183 ? -10.18 -27.547 -5.117 1 82.5 183 ASN A N 1
ATOM 1455 C CA . ASN A 1 183 ? -11.055 -27.891 -6.227 1 82.5 183 ASN A CA 1
ATOM 1456 C C . ASN A 1 183 ? -11.727 -26.656 -6.812 1 82.5 183 ASN A C 1
ATOM 1458 O O . ASN A 1 183 ? -12.961 -26.547 -6.812 1 82.5 183 ASN A O 1
ATOM 1462 N N . ILE A 1 184 ? -10.789 -25.891 -7.469 1 80.81 184 ILE A N 1
ATOM 1463 C CA . ILE A 1 184 ? -11.281 -24.594 -7.918 1 80.81 184 ILE A CA 1
ATOM 1464 C C . ILE A 1 184 ? -12.344 -24.781 -9 1 80.81 184 ILE A C 1
ATOM 1466 O O . ILE A 1 184 ? -12.195 -25.641 -9.875 1 80.81 184 ILE A O 1
ATOM 1470 N N . THR A 1 185 ? -13.453 -24.016 -8.781 1 80.19 185 THR A N 1
ATOM 1471 C CA . THR A 1 185 ? -14.531 -24.031 -9.766 1 80.19 185 THR A CA 1
ATOM 1472 C C . THR A 1 185 ? -14.273 -22.969 -10.844 1 80.19 185 THR A C 1
ATOM 1474 O O . THR A 1 185 ? -13.43 -22.094 -10.672 1 80.19 185 THR A O 1
ATOM 1477 N N . GLU A 1 186 ? -15.016 -23.078 -11.898 1 77.12 186 GLU A N 1
ATOM 1478 C CA . GLU A 1 186 ? -14.922 -22.078 -12.969 1 77.12 186 GLU A CA 1
ATOM 1479 C C . GLU A 1 186 ? -15.266 -20.688 -12.453 1 77.12 186 GLU A C 1
ATOM 1481 O O . GLU A 1 186 ? -14.602 -19.719 -12.805 1 77.12 186 GLU A O 1
ATOM 1486 N N . ALA A 1 187 ? -16.281 -20.609 -11.656 1 76.38 187 ALA A N 1
ATOM 1487 C CA . ALA A 1 187 ? -16.719 -19.328 -11.109 1 76.38 187 ALA A CA 1
ATOM 1488 C C . ALA A 1 187 ? -15.633 -18.719 -10.234 1 76.38 187 ALA A C 1
ATOM 1490 O O . ALA A 1 187 ? -15.375 -17.516 -10.312 1 76.38 187 ALA A O 1
ATOM 1491 N N . GLN A 1 188 ? -15 -19.547 -9.445 1 77.88 188 GLN A N 1
ATOM 1492 C CA . GLN A 1 188 ? -13.922 -19.078 -8.586 1 77.88 188 GLN A CA 1
ATOM 1493 C C . GLN A 1 188 ? -12.719 -18.625 -9.406 1 77.88 188 GLN A C 1
ATOM 1495 O O . GLN A 1 188 ? -12.078 -17.625 -9.086 1 77.88 188 GLN A O 1
ATOM 1500 N N . HIS A 1 189 ? -12.477 -19.359 -10.383 1 80.12 189 HIS A N 1
ATOM 1501 C CA . HIS A 1 189 ? -11.383 -19.016 -11.281 1 80.12 189 HIS A CA 1
ATOM 1502 C C . HIS A 1 189 ? -11.625 -17.656 -11.953 1 80.12 189 HIS A C 1
ATOM 1504 O O . HIS A 1 189 ? -10.711 -16.828 -12.023 1 80.12 189 HIS A O 1
ATOM 1510 N N . GLU A 1 190 ? -12.789 -17.484 -12.375 1 76.44 190 GLU A N 1
ATOM 1511 C CA . GLU A 1 190 ? -13.141 -16.234 -13.031 1 76.44 190 GLU A CA 1
ATOM 1512 C C . GLU A 1 190 ? -13.07 -15.062 -12.047 1 76.44 190 GLU A C 1
ATOM 1514 O O . GLU A 1 190 ? -12.641 -13.961 -12.414 1 76.44 190 GLU A O 1
ATOM 1519 N N . TYR A 1 191 ? -13.453 -15.289 -10.883 1 79.12 191 TYR A N 1
ATOM 1520 C CA . TYR A 1 191 ? -13.383 -14.273 -9.844 1 79.12 191 TYR A CA 1
ATOM 1521 C C . TYR A 1 191 ? -11.938 -13.844 -9.602 1 79.12 191 TYR A C 1
ATOM 1523 O O . TYR A 1 191 ? -11.633 -12.648 -9.578 1 79.12 191 TYR A O 1
ATOM 1531 N N . LEU A 1 192 ? -11.062 -14.828 -9.477 1 79.5 192 LEU A N 1
ATOM 1532 C CA . LEU A 1 192 ? -9.648 -14.547 -9.258 1 79.5 192 LEU A CA 1
ATOM 1533 C C . LEU A 1 192 ? -9.039 -13.859 -10.477 1 79.5 192 LEU A C 1
ATOM 1535 O O . LEU A 1 192 ? -8.219 -12.945 -10.328 1 79.5 192 LEU A O 1
ATOM 1539 N N . ARG A 1 193 ? -9.5 -14.25 -11.578 1 79.19 193 ARG A N 1
ATOM 1540 C CA . ARG A 1 193 ? -9.016 -13.625 -12.812 1 79.19 193 ARG A CA 1
ATOM 1541 C C . ARG A 1 193 ? -9.398 -12.148 -12.867 1 79.19 193 ARG A C 1
ATOM 1543 O O . ARG A 1 193 ? -8.594 -11.312 -13.266 1 79.19 193 ARG A O 1
ATOM 1550 N N . GLY A 1 194 ? -10.547 -11.883 -12.492 1 76.31 194 GLY A N 1
ATOM 1551 C CA . GLY A 1 194 ? -11 -10.5 -12.469 1 76.31 194 GLY A CA 1
ATOM 1552 C C . GLY A 1 194 ? -10.195 -9.625 -11.523 1 76.31 194 GLY A C 1
ATOM 1553 O O . GLY A 1 194 ? -9.992 -8.438 -11.789 1 76.31 194 GLY A O 1
ATOM 1554 N N . HIS A 1 195 ? -9.695 -10.242 -10.516 1 80.88 195 HIS A N 1
ATOM 1555 C CA . HIS A 1 195 ? -8.969 -9.477 -9.508 1 80.88 195 HIS A CA 1
ATOM 1556 C C . HIS A 1 195 ? -7.48 -9.406 -9.836 1 80.88 195 HIS A C 1
ATOM 1558 O O . HIS A 1 195 ? -6.848 -8.367 -9.641 1 80.88 195 HIS A O 1
ATOM 1564 N N . LEU A 1 196 ? -6.984 -10.5 -10.414 1 82.12 196 LEU A N 1
ATOM 1565 C CA . LEU A 1 196 ? -5.535 -10.633 -10.461 1 82.12 196 LEU A CA 1
ATOM 1566 C C . LEU A 1 196 ? -5.039 -10.648 -11.906 1 82.12 196 LEU A C 1
ATOM 1568 O O . LEU A 1 196 ? -3.832 -10.578 -12.156 1 82.12 196 LEU A O 1
ATOM 1572 N N . GLY A 1 197 ? -5.934 -10.719 -12.859 1 75.75 197 GLY A N 1
ATOM 1573 C CA . GLY A 1 197 ? -5.555 -10.742 -14.266 1 75.75 197 GLY A CA 1
ATOM 1574 C C . GLY A 1 197 ? -4.793 -11.992 -14.656 1 75.75 197 GLY A C 1
ATOM 1575 O O . GLY A 1 197 ? -3.91 -11.945 -15.516 1 75.75 197 GLY A O 1
ATOM 1576 N N . ILE A 1 198 ? -5.09 -13.047 -14.023 1 74.31 198 ILE A N 1
ATOM 1577 C CA . ILE A 1 198 ? -4.34 -14.266 -14.289 1 74.31 198 ILE A CA 1
ATOM 1578 C C . ILE A 1 198 ? -4.703 -14.812 -15.672 1 74.31 198 ILE A C 1
ATOM 1580 O O . ILE A 1 198 ? -5.871 -14.789 -16.062 1 74.31 198 ILE A O 1
ATOM 1584 N N . PRO A 1 199 ? -3.656 -15.258 -16.375 1 66.31 199 PRO A N 1
ATOM 1585 C CA . PRO A 1 199 ? -3.953 -15.875 -17.672 1 66.31 199 PRO A CA 1
ATOM 1586 C C . PRO A 1 199 ? -4.789 -17.156 -17.531 1 66.31 199 PRO A C 1
ATOM 1588 O O . PRO A 1 199 ? -4.652 -17.891 -16.547 1 66.31 199 PRO A O 1
ATOM 1591 N N . SER A 1 200 ? -5.789 -17.266 -18.344 1 63.47 200 SER A N 1
ATOM 1592 C CA . SER A 1 200 ? -6.637 -18.453 -18.297 1 63.47 200 SER A CA 1
ATOM 1593 C C . SER A 1 200 ? -6.676 -19.156 -19.641 1 63.47 200 SER A C 1
ATOM 1595 O O . SER A 1 200 ? -6.543 -18.516 -20.688 1 63.47 200 SER A O 1
ATOM 1597 N N . PRO A 1 201 ? -6.668 -20.484 -19.453 1 62.34 201 PRO A N 1
ATOM 1598 C CA . PRO A 1 201 ? -6.883 -21.219 -20.703 1 62.34 201 PRO A CA 1
ATOM 1599 C C . PRO A 1 201 ? -8.234 -20.891 -21.344 1 62.34 201 PRO A C 1
ATOM 1601 O O . PRO A 1 201 ? -9.156 -20.438 -20.656 1 62.34 201 PRO A O 1
ATOM 1604 N N . PRO A 1 202 ? -8.242 -21 -22.672 1 56.38 202 PRO A N 1
ATOM 1605 C CA . PRO A 1 202 ? -9.5 -20.75 -23.375 1 56.38 202 PRO A CA 1
ATOM 1606 C C . PRO A 1 202 ? -10.672 -21.547 -22.797 1 56.38 202 PRO A C 1
ATOM 1608 O O . PRO A 1 202 ? -11.812 -21.062 -22.812 1 56.38 202 PRO A O 1
ATOM 1611 N N . TYR A 1 203 ? -10.305 -22.719 -22.344 1 62 203 TYR A N 1
ATOM 1612 C CA . TYR A 1 203 ? -11.305 -23.516 -21.625 1 62 203 TYR A CA 1
ATOM 1613 C C . TYR A 1 203 ? -10.852 -23.812 -20.203 1 62 203 TYR A C 1
ATOM 1615 O O . TYR A 1 203 ? -9.664 -24.031 -19.953 1 62 203 TYR A O 1
ATOM 1623 N N . PHE A 1 204 ? -11.797 -23.594 -19.328 1 61.12 204 PHE A N 1
ATOM 1624 C CA . PHE A 1 204 ? -11.477 -23.875 -17.938 1 61.12 204 PHE A CA 1
ATOM 1625 C C . PHE A 1 204 ? -11.055 -25.328 -17.75 1 61.12 204 PHE A C 1
ATOM 1627 O O . PHE A 1 204 ? -11.789 -26.25 -18.141 1 61.12 204 PHE A O 1
ATOM 1634 N N . VAL A 1 205 ? -9.797 -25.547 -17.5 1 58.88 205 VAL A N 1
ATOM 1635 C CA . VAL A 1 205 ? -9.312 -26.875 -17.125 1 58.88 205 VAL A CA 1
ATOM 1636 C C . VAL A 1 205 ? -8.859 -26.875 -15.672 1 58.88 205 VAL A C 1
ATOM 1638 O O . VAL A 1 205 ? -7.984 -26.109 -15.289 1 58.88 205 VAL A O 1
ATOM 1641 N N . TYR A 1 206 ? -9.664 -27.562 -14.945 1 58.19 206 TYR A N 1
ATOM 1642 C CA . TYR A 1 206 ? -9.266 -27.703 -13.547 1 58.19 206 TYR A CA 1
ATOM 1643 C C . TYR A 1 206 ? -7.914 -28.406 -13.438 1 58.19 206 TYR A C 1
ATOM 1645 O O . TYR A 1 206 ? -7.703 -29.469 -14.031 1 58.19 206 TYR A O 1
ATOM 1653 N N . GLU A 1 207 ? -6.949 -27.719 -13.016 1 60.88 207 GLU A N 1
ATOM 1654 C CA . GLU A 1 207 ? -5.68 -28.359 -12.688 1 60.88 207 GLU A CA 1
ATOM 1655 C C . GLU A 1 207 ? -5.473 -28.422 -11.18 1 60.88 207 GLU A C 1
ATOM 1657 O O . GLU A 1 207 ? -5.453 -27.391 -10.508 1 60.88 207 GLU A O 1
ATOM 1662 N N . PRO A 1 208 ? -5.508 -29.719 -10.695 1 57.91 208 PRO A N 1
ATOM 1663 C CA . PRO A 1 208 ? -5.277 -29.812 -9.258 1 57.91 208 PRO A CA 1
ATOM 1664 C C . PRO A 1 208 ? -3.986 -29.125 -8.812 1 57.91 208 PRO A C 1
ATOM 1666 O O . PRO A 1 208 ? -2.975 -29.203 -9.516 1 57.91 208 PRO A O 1
ATOM 1669 N N . VAL A 1 209 ? -4.125 -28.203 -7.949 1 58.25 209 VAL A N 1
ATOM 1670 C CA . VAL A 1 209 ? -2.941 -27.578 -7.387 1 58.25 209 VAL A CA 1
ATOM 1671 C C . VAL A 1 209 ? -2.305 -28.5 -6.352 1 58.25 209 VAL A C 1
ATOM 1673 O O . VAL A 1 209 ? -2.984 -28.984 -5.449 1 58.25 209 VAL A O 1
ATOM 1676 N N . GLN A 1 210 ? -1.153 -29.094 -6.652 1 55.03 210 GLN A N 1
ATOM 1677 C CA . GLN A 1 210 ? -0.467 -29.938 -5.672 1 55.03 210 GLN A CA 1
ATOM 1678 C C . GLN A 1 210 ? -0.051 -29.125 -4.449 1 55.03 210 GLN A C 1
ATOM 1680 O O . GLN A 1 210 ? 0.605 -28.094 -4.582 1 55.03 210 GLN A O 1
ATOM 1685 N N . GLU A 1 211 ? -0.764 -29.375 -3.355 1 54.91 211 GLU A N 1
ATOM 1686 C CA . GLU A 1 211 ? -0.38 -28.734 -2.094 1 54.91 211 GLU A CA 1
ATOM 1687 C C . GLU A 1 211 ? 0.899 -29.359 -1.537 1 54.91 211 GLU A C 1
ATOM 1689 O O . GLU A 1 211 ? 1.028 -30.578 -1.474 1 54.91 211 GLU A O 1
ATOM 1694 N N . TYR A 1 212 ? 1.951 -28.75 -1.743 1 52.81 212 TYR A N 1
ATOM 1695 C CA . TYR A 1 212 ? 3.111 -29.281 -1.043 1 52.81 212 TYR A CA 1
ATOM 1696 C C . TYR A 1 212 ? 3.186 -28.75 0.382 1 52.81 212 TYR A C 1
ATOM 1698 O O . TYR A 1 212 ? 2.82 -27.609 0.64 1 52.81 212 TYR A O 1
ATOM 1706 N N . SER A 1 213 ? 2.99 -29.812 1.291 1 46.47 213 SER A N 1
ATOM 1707 C CA . SER A 1 213 ? 3.174 -29.453 2.689 1 46.47 213 SER A CA 1
ATOM 1708 C C . SER A 1 213 ? 4.387 -28.531 2.865 1 46.47 213 SER A C 1
ATOM 1710 O O . SER A 1 213 ? 5.422 -28.75 2.232 1 46.47 213 SER A O 1
ATOM 1712 N N . VAL A 1 214 ? 4.141 -27.391 3.047 1 47.31 214 VAL A N 1
ATOM 1713 C CA . VAL A 1 214 ? 5.211 -26.469 3.426 1 47.31 214 VAL A CA 1
ATOM 1714 C C . VAL A 1 214 ? 6.117 -27.125 4.461 1 47.31 214 VAL A C 1
ATOM 1716 O O . VAL A 1 214 ? 5.758 -27.234 5.637 1 47.31 214 VAL A O 1
ATOM 1719 N N . LEU A 1 215 ? 6.488 -28.422 4.328 1 38.69 215 LEU A N 1
ATOM 1720 C CA . LEU A 1 215 ? 7.312 -29.047 5.359 1 38.69 215 LEU A CA 1
ATOM 1721 C C . LEU A 1 215 ? 8.414 -28.094 5.816 1 38.69 215 LEU A C 1
ATOM 1723 O O . LEU A 1 215 ? 9.203 -28.438 6.699 1 38.69 215 LEU A O 1
ATOM 1727 N N . MET A 1 216 ? 9.133 -27.5 4.914 1 38.22 216 MET A N 1
ATOM 1728 C CA . MET A 1 216 ? 10.461 -27.125 5.375 1 38.22 216 MET A CA 1
ATOM 1729 C C . MET A 1 216 ? 10.375 -26.078 6.492 1 38.22 216 MET A C 1
ATOM 1731 O O . MET A 1 216 ? 9.445 -25.266 6.516 1 38.22 216 MET A O 1
ATOM 1735 N N . SER A 1 217 ? 11.055 -26.266 7.543 1 40.44 217 SER A N 1
ATOM 1736 C CA . SER A 1 217 ? 11.352 -25.594 8.805 1 40.44 217 SER A CA 1
ATOM 1737 C C . SER A 1 217 ? 11.227 -24.078 8.656 1 40.44 217 SER A C 1
ATOM 1739 O O . SER A 1 217 ? 10.844 -23.391 9.609 1 40.44 217 SER A O 1
ATOM 1741 N N . SER A 1 218 ? 11.945 -23.484 7.754 1 47.09 218 SER A N 1
ATOM 1742 C CA . SER A 1 218 ? 12.031 -22.016 7.777 1 47.09 218 SER A CA 1
ATOM 1743 C C . SER A 1 218 ? 11.016 -21.391 6.82 1 47.09 218 SER A C 1
ATOM 1745 O O . SER A 1 218 ? 11.266 -21.312 5.617 1 47.09 218 SER A O 1
ATOM 1747 N N . SER A 1 219 ? 9.789 -21.719 7.055 1 51.09 219 SER A N 1
ATOM 1748 C CA . SER A 1 219 ? 8.711 -21.25 6.184 1 51.09 219 SER A CA 1
ATOM 1749 C C . SER A 1 219 ? 8.875 -19.781 5.836 1 51.09 219 SER A C 1
ATOM 1751 O O . SER A 1 219 ? 8.836 -18.922 6.719 1 51.09 219 SER A O 1
ATOM 1753 N N . PRO A 1 220 ? 9.391 -19.562 4.688 1 57.06 220 PRO A N 1
ATOM 1754 C CA . PRO A 1 220 ? 9.625 -18.156 4.328 1 57.06 220 PRO A CA 1
ATOM 1755 C C . PRO A 1 220 ? 8.359 -17.312 4.434 1 57.06 220 PRO A C 1
ATOM 1757 O O . PRO A 1 220 ? 7.254 -17.812 4.191 1 57.06 220 PRO A O 1
ATOM 1760 N N . THR A 1 221 ? 8.391 -16.438 5.27 1 62.03 221 THR A N 1
ATOM 1761 C CA . THR A 1 221 ? 7.355 -15.414 5.406 1 62.03 221 THR A CA 1
ATOM 1762 C C . THR A 1 221 ? 7.02 -14.805 4.047 1 62.03 221 THR A C 1
ATOM 1764 O O . THR A 1 221 ? 7.895 -14.648 3.197 1 62.03 221 THR A O 1
ATOM 1767 N N . ASP A 1 222 ? 5.703 -14.852 3.717 1 83.5 222 ASP A N 1
ATOM 1768 C CA . ASP A 1 222 ? 5.266 -14.047 2.584 1 83.5 222 ASP A CA 1
ATOM 1769 C C . ASP A 1 222 ? 5.59 -12.57 2.803 1 83.5 222 ASP A C 1
ATOM 1771 O O . ASP A 1 222 ? 4.691 -11.75 2.998 1 83.5 222 ASP A O 1
ATOM 1775 N N . HIS A 1 223 ? 6.852 -12.305 2.693 1 87.44 223 HIS A N 1
ATOM 1776 C CA . HIS A 1 223 ? 7.445 -11.008 2.982 1 87.44 223 HIS A CA 1
ATOM 1777 C C . HIS A 1 223 ? 6.727 -9.891 2.23 1 87.44 223 HIS A C 1
ATOM 1779 O O . HIS A 1 223 ? 6.406 -8.852 2.811 1 87.44 223 HIS A O 1
ATOM 1785 N N . CYS A 1 224 ? 6.527 -10.148 0.987 1 92 224 CYS A N 1
ATOM 1786 C CA . CYS A 1 224 ? 5.945 -9.109 0.145 1 92 224 CYS A CA 1
ATOM 1787 C C . CYS A 1 224 ? 4.512 -8.805 0.564 1 92 224 CYS A C 1
ATOM 1789 O O . CYS A 1 224 ? 4.121 -7.641 0.666 1 92 224 CYS A O 1
ATOM 1791 N N . LEU A 1 225 ? 3.732 -9.844 0.882 1 92.94 225 LEU A N 1
ATOM 1792 C CA . LEU A 1 225 ? 2.354 -9.633 1.307 1 92.94 225 LEU A CA 1
ATOM 1793 C C . LEU A 1 225 ? 2.303 -8.906 2.646 1 92.94 225 LEU A C 1
ATOM 1795 O O . LEU A 1 225 ? 1.488 -8 2.834 1 92.94 225 LEU A O 1
ATOM 1799 N N . GLU A 1 226 ? 3.148 -9.359 3.492 1 93.5 226 GLU A N 1
ATOM 1800 C CA . GLU A 1 226 ? 3.191 -8.719 4.805 1 93.5 226 GLU A CA 1
ATOM 1801 C C . GLU A 1 226 ? 3.623 -7.258 4.688 1 93.5 226 GLU A C 1
ATOM 1803 O O . GLU A 1 226 ? 3.066 -6.387 5.359 1 93.5 226 GLU A O 1
ATOM 1808 N N . THR A 1 227 ? 4.59 -6.969 3.885 1 94.25 227 THR A N 1
ATOM 1809 C CA . THR A 1 227 ? 5.043 -5.602 3.646 1 94.25 227 THR A CA 1
ATOM 1810 C C . THR A 1 227 ? 3.896 -4.738 3.127 1 94.25 227 THR A C 1
ATOM 1812 O O . THR A 1 227 ? 3.674 -3.631 3.621 1 94.25 227 THR A O 1
ATOM 1815 N N . LEU A 1 228 ? 3.18 -5.281 2.186 1 96.62 228 LEU A N 1
ATOM 1816 C CA . LEU A 1 228 ? 2.09 -4.523 1.577 1 96.62 228 LEU A CA 1
ATOM 1817 C C . LEU A 1 228 ? 0.928 -4.363 2.551 1 96.62 228 LEU A C 1
ATOM 1819 O O . LEU A 1 228 ? 0.269 -3.322 2.574 1 96.62 228 LEU A O 1
ATOM 1823 N N . ARG A 1 229 ? 0.636 -5.379 3.357 1 96.88 229 ARG A N 1
ATOM 1824 C CA . ARG A 1 229 ? -0.403 -5.273 4.375 1 96.88 229 ARG A CA 1
ATOM 1825 C C . ARG A 1 229 ? -0.082 -4.164 5.375 1 96.88 229 ARG A C 1
ATOM 1827 O O . ARG A 1 229 ? -0.933 -3.322 5.668 1 96.88 229 ARG A O 1
ATOM 1834 N N . LEU A 1 230 ? 1.14 -4.16 5.852 1 96.06 230 LEU A N 1
ATOM 1835 C CA . LEU A 1 230 ? 1.569 -3.152 6.816 1 96.06 230 LEU A CA 1
ATOM 1836 C C . LEU A 1 230 ? 1.514 -1.757 6.203 1 96.06 230 LEU A C 1
ATOM 1838 O O . LEU A 1 230 ? 1.04 -0.813 6.84 1 96.06 230 LEU A O 1
ATOM 1842 N N . ALA A 1 231 ? 2.01 -1.655 4.973 1 96.62 231 ALA A N 1
ATOM 1843 C CA . ALA A 1 231 ? 2.006 -0.363 4.293 1 96.62 231 ALA A CA 1
ATOM 1844 C C . ALA A 1 231 ? 0.584 0.161 4.117 1 96.62 231 ALA A C 1
ATOM 1846 O O . ALA A 1 231 ? 0.322 1.347 4.332 1 96.62 231 ALA A O 1
ATOM 1847 N N . THR A 1 232 ? -0.333 -0.723 3.725 1 97.75 232 THR A N 1
ATOM 1848 C CA . THR A 1 232 ? -1.734 -0.378 3.516 1 97.75 232 THR A CA 1
ATOM 1849 C C . THR A 1 232 ? -2.367 0.122 4.812 1 97.75 232 THR A C 1
ATOM 1851 O O . THR A 1 232 ? -3.014 1.172 4.828 1 97.75 232 THR A O 1
ATOM 1854 N N . MET A 1 233 ? -2.16 -0.571 5.855 1 97.44 233 MET A N 1
ATOM 1855 C CA . MET A 1 233 ? -2.756 -0.224 7.145 1 97.44 233 MET A CA 1
ATOM 1856 C C . MET A 1 233 ? -2.127 1.044 7.711 1 97.44 233 MET A C 1
ATOM 1858 O O . MET A 1 233 ? -2.799 1.83 8.383 1 97.44 233 MET A O 1
ATOM 1862 N N . CYS A 1 234 ? -0.841 1.213 7.453 1 96.31 234 CYS A N 1
ATOM 1863 C CA . CYS A 1 234 ? -0.163 2.426 7.898 1 96.31 234 CYS A CA 1
ATOM 1864 C C . CYS A 1 234 ? -0.741 3.656 7.211 1 96.31 234 CYS A C 1
ATOM 1866 O O . CYS A 1 234 ? -0.983 4.676 7.855 1 96.31 234 CYS A O 1
ATOM 1868 N N . ARG A 1 235 ? -0.888 3.6 5.922 1 95.19 235 ARG A N 1
ATOM 1869 C CA . ARG A 1 235 ? -1.48 4.715 5.191 1 95.19 235 ARG A CA 1
ATOM 1870 C C . ARG A 1 235 ? -2.926 4.945 5.625 1 95.19 235 ARG A C 1
ATOM 1872 O O . ARG A 1 235 ? -3.334 6.086 5.859 1 95.19 235 ARG A O 1
ATOM 1879 N N . GLY A 1 236 ? -3.682 3.896 5.715 1 96.75 236 GLY A N 1
ATOM 1880 C CA . GLY A 1 236 ? -5.055 3.961 6.191 1 96.75 236 GLY A CA 1
ATOM 1881 C C . GLY A 1 236 ? -5.938 4.855 5.344 1 96.75 236 GLY A C 1
ATOM 1882 O O . GLY A 1 236 ? -6.598 5.758 5.863 1 96.75 236 GLY A O 1
ATOM 1883 N N . SER A 1 237 ? -6.043 4.566 4.059 1 96.88 237 SER A N 1
ATOM 1884 C CA . SER A 1 237 ? -6.84 5.379 3.152 1 96.88 237 SER A CA 1
ATOM 1885 C C . SER A 1 237 ? -8.297 5.438 3.594 1 96.88 237 SER A C 1
ATOM 1887 O O . SER A 1 237 ? -8.938 4.398 3.777 1 96.88 237 SER A O 1
ATOM 1889 N N . THR A 1 238 ? -8.812 6.691 3.697 1 97 238 THR A N 1
ATOM 1890 C CA . THR A 1 238 ? -10.195 6.875 4.117 1 97 238 THR A CA 1
ATOM 1891 C C . THR A 1 238 ? -11.078 7.219 2.924 1 97 238 THR A C 1
ATOM 1893 O O . THR A 1 238 ? -12.227 7.633 3.096 1 97 238 THR A O 1
ATOM 1896 N N . ASP A 1 239 ? -10.516 7.074 1.711 1 97.12 239 ASP A N 1
ATOM 1897 C CA . ASP A 1 239 ? -11.312 7.32 0.509 1 97.12 239 ASP A CA 1
ATOM 1898 C C . ASP A 1 239 ? -12.57 6.453 0.497 1 97.12 239 ASP A C 1
ATOM 1900 O O . ASP A 1 239 ? -12.516 5.266 0.816 1 97.12 239 ASP A O 1
ATOM 1904 N N . VAL A 1 240 ? -13.625 7.066 0.134 1 97.81 240 VAL A N 1
ATOM 1905 C CA . VAL A 1 240 ? -14.875 6.328 0.08 1 97.81 240 VAL A CA 1
ATOM 1906 C C . VAL A 1 240 ? -15.008 5.633 -1.273 1 97.81 240 VAL A C 1
ATOM 1908 O O . VAL A 1 240 ? -14.734 6.23 -2.316 1 97.81 240 VAL A O 1
ATOM 1911 N N . TYR A 1 241 ? -15.367 4.391 -1.252 1 96.31 241 TYR A N 1
ATOM 1912 C CA . TYR A 1 241 ? -15.711 3.576 -2.412 1 96.31 241 TYR A CA 1
ATOM 1913 C C . TYR A 1 241 ? -17.188 3.162 -2.373 1 96.31 241 TYR A C 1
ATOM 1915 O O . TYR A 1 241 ? -17.703 2.783 -1.318 1 96.31 241 TYR A O 1
ATOM 1923 N N . SER A 1 242 ? 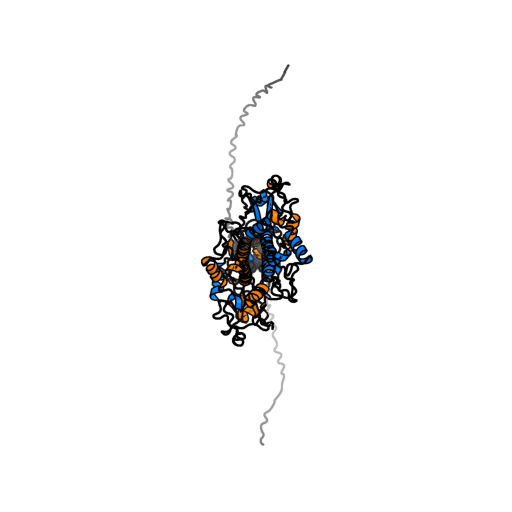-17.812 3.295 -3.475 1 95.62 242 SER A N 1
ATOM 1924 C CA . SER A 1 242 ? -19.203 2.867 -3.592 1 95.62 242 SER A CA 1
ATOM 1925 C C . SER A 1 242 ? -19.375 1.821 -4.688 1 95.62 242 SER A C 1
ATOM 1927 O O . SER A 1 242 ? -18.406 1.462 -5.363 1 95.62 242 SER A O 1
ATOM 1929 N N . PHE A 1 243 ? -20.594 1.274 -4.781 1 92.44 243 PHE A N 1
ATOM 1930 C CA . PHE A 1 243 ? -20.891 0.194 -5.715 1 92.44 243 PHE A CA 1
ATOM 1931 C C . PHE A 1 243 ? -22.062 0.56 -6.617 1 92.44 243 PHE A C 1
ATOM 1933 O O . PHE A 1 243 ? -23.062 1.127 -6.156 1 92.44 243 PHE A O 1
ATOM 1940 N N . TYR A 1 244 ? -21.891 0.277 -7.859 1 90.81 244 TYR A N 1
ATOM 1941 C CA . TYR A 1 244 ? -22.922 0.647 -8.82 1 90.81 244 TYR A CA 1
ATOM 1942 C C . TYR A 1 244 ? -23.109 -0.448 -9.859 1 90.81 244 TYR A C 1
ATOM 1944 O O . TYR A 1 244 ? -22.203 -1.24 -10.117 1 90.81 244 TYR A O 1
ATOM 1952 N N . TRP A 1 245 ? -24.281 -0.517 -10.438 1 89.12 245 TRP A N 1
ATOM 1953 C CA . TRP A 1 245 ? -24.594 -1.473 -11.5 1 89.12 245 TRP A CA 1
ATOM 1954 C C . TRP A 1 245 ? -24.172 -0.935 -12.859 1 89.12 245 TRP A C 1
ATOM 1956 O O . TRP A 1 245 ? -24.672 0.107 -13.305 1 89.12 245 TRP A O 1
ATOM 1966 N N . ASN A 1 246 ? -23.219 -1.594 -13.438 1 83.12 246 ASN A N 1
ATOM 1967 C CA . ASN A 1 246 ? -22.719 -1.135 -14.727 1 83.12 246 ASN A CA 1
ATOM 1968 C C . ASN A 1 246 ? -23.297 -1.943 -15.883 1 83.12 246 ASN A C 1
ATOM 1970 O O . ASN A 1 246 ? -22.797 -1.876 -17 1 83.12 246 ASN A O 1
ATOM 1974 N N . GLY A 1 247 ? -24.25 -2.725 -15.633 1 77.75 247 GLY A N 1
ATOM 1975 C CA . GLY A 1 247 ? -24.891 -3.51 -16.672 1 77.75 247 GLY A CA 1
ATOM 1976 C C . GLY A 1 247 ? -24.172 -4.801 -16.984 1 77.75 247 GLY A C 1
ATOM 1977 O O . GLY A 1 247 ? -24.547 -5.523 -17.906 1 77.75 247 GLY A O 1
ATOM 1978 N N . ALA A 1 248 ? -23.125 -5.09 -16.266 1 69.25 248 ALA A N 1
ATOM 1979 C CA . ALA A 1 248 ? -22.375 -6.316 -16.516 1 69.25 248 ALA A CA 1
ATOM 1980 C C . ALA A 1 248 ? -23.188 -7.551 -16.156 1 69.25 248 ALA A C 1
ATOM 1982 O O . ALA A 1 248 ? -24.062 -7.496 -15.297 1 69.25 248 ALA A O 1
ATOM 1983 N N . LYS A 1 249 ? -22.875 -8.57 -16.844 1 62.88 249 LYS A N 1
ATOM 1984 C CA . LYS A 1 249 ? -23.625 -9.82 -16.688 1 62.88 249 LYS A CA 1
ATOM 1985 C C . LYS A 1 249 ? -23.125 -10.594 -15.469 1 62.88 249 LYS A C 1
ATOM 1987 O O . LYS A 1 249 ? -23.672 -11.648 -15.133 1 62.88 249 LYS A O 1
ATOM 1992 N N . THR A 1 250 ? -22.25 -10.109 -14.719 1 64.88 250 THR A N 1
ATOM 1993 C CA . THR A 1 250 ? -21.656 -10.836 -13.602 1 64.88 250 THR A CA 1
ATOM 1994 C C . THR A 1 250 ? -22.641 -10.938 -12.438 1 64.88 250 THR A C 1
ATOM 1996 O O . THR A 1 250 ? -22.469 -11.766 -11.539 1 64.88 250 THR A O 1
ATOM 1999 N N . GLY A 1 251 ? -23.719 -10.117 -12.516 1 70.12 251 GLY A N 1
ATOM 2000 C CA . GLY A 1 251 ? -24.672 -10.117 -11.422 1 70.12 251 GLY A CA 1
ATOM 2001 C C . GLY A 1 251 ? -24.156 -9.414 -10.18 1 70.12 251 GLY A C 1
ATOM 2002 O O . GLY A 1 251 ? -24.781 -9.477 -9.117 1 70.12 251 GLY A O 1
ATOM 2003 N N . LYS A 1 252 ? -22.969 -8.867 -10.242 1 77.62 252 LYS A N 1
ATOM 2004 C CA . LYS A 1 252 ? -22.406 -8.102 -9.133 1 77.62 252 LYS A CA 1
ATOM 2005 C C . LYS A 1 252 ? -22.156 -6.648 -9.531 1 77.62 252 LYS A C 1
ATOM 2007 O O . LYS A 1 252 ? -21.828 -6.367 -10.688 1 77.62 252 LYS A O 1
ATOM 2012 N N . PRO A 1 253 ? -22.391 -5.789 -8.562 1 86.5 253 PRO A N 1
ATOM 2013 C CA . PRO A 1 253 ? -22.094 -4.395 -8.891 1 86.5 253 PRO A CA 1
ATOM 2014 C C . PRO A 1 253 ? -20.578 -4.129 -8.977 1 86.5 253 PRO A C 1
ATOM 2016 O O . PRO A 1 253 ? -19.797 -4.852 -8.367 1 86.5 253 PRO A O 1
ATOM 2019 N N . ALA A 1 254 ? -20.219 -3.131 -9.727 1 85.06 254 ALA A N 1
ATOM 2020 C CA . ALA A 1 254 ? -18.828 -2.699 -9.852 1 85.06 254 ALA A CA 1
ATOM 2021 C C . ALA A 1 254 ? -18.469 -1.689 -8.773 1 85.06 254 ALA A C 1
ATOM 2023 O O . ALA A 1 254 ? -19.344 -0.995 -8.242 1 85.06 254 ALA A O 1
ATOM 2024 N N . THR A 1 255 ? -17.234 -1.688 -8.484 1 89.88 255 THR A N 1
ATOM 2025 C CA . THR A 1 255 ? -16.719 -0.729 -7.516 1 89.88 255 THR A CA 1
ATOM 2026 C C . THR A 1 255 ? -16.359 0.59 -8.195 1 89.88 255 THR A C 1
ATOM 2028 O O . THR A 1 255 ? -15.867 0.599 -9.328 1 89.88 255 THR A O 1
ATOM 2031 N N . GLN A 1 256 ? -16.625 1.721 -7.543 1 91.44 256 GLN A N 1
ATOM 2032 C CA . GLN A 1 256 ? -16.234 3.029 -8.047 1 91.44 256 GLN A CA 1
ATOM 2033 C C . GLN A 1 256 ? -15.75 3.932 -6.914 1 91.44 256 GLN A C 1
ATOM 2035 O O . GLN A 1 256 ? -16.094 3.705 -5.75 1 91.44 256 GLN A O 1
ATOM 2040 N N . SER A 1 257 ? -14.945 4.926 -7.289 1 95 257 SER A N 1
ATOM 2041 C CA . SER A 1 257 ? -14.547 5.977 -6.355 1 95 257 SER A CA 1
ATOM 2042 C C . SER A 1 257 ? -14.164 7.254 -7.094 1 95 257 SER A C 1
ATOM 2044 O O . SER A 1 257 ? -13.477 7.211 -8.117 1 95 257 SER A O 1
ATOM 2046 N N . ASN A 1 258 ? -14.672 8.344 -6.609 1 94.62 258 ASN A N 1
ATOM 2047 C CA . ASN A 1 258 ? -14.297 9.672 -7.09 1 94.62 258 ASN A CA 1
ATOM 2048 C C . ASN A 1 258 ? -13.484 10.43 -6.047 1 94.62 258 ASN A C 1
ATOM 2050 O O . ASN A 1 258 ? -13.32 11.648 -6.152 1 94.62 258 ASN A O 1
ATOM 2054 N N . ALA A 1 259 ? -13.047 9.703 -5.094 1 95.81 259 ALA A N 1
ATOM 2055 C CA . ALA A 1 259 ? -12.352 10.344 -3.98 1 95.81 259 ALA A CA 1
ATOM 2056 C C . ALA A 1 259 ? -11.023 10.953 -4.438 1 95.81 259 ALA A C 1
ATOM 2058 O O . ALA A 1 259 ? -10.312 10.359 -5.246 1 95.81 259 ALA A O 1
ATOM 2059 N N . LYS A 1 260 ? -10.742 12.133 -3.896 1 94.75 260 LYS A N 1
ATOM 2060 C CA . LYS A 1 260 ? -9.438 12.766 -4.055 1 94.75 260 LYS A CA 1
ATOM 2061 C C . LYS A 1 260 ? -8.602 12.633 -2.787 1 94.75 260 LYS A C 1
ATOM 2063 O O . LYS A 1 260 ? -9.094 12.906 -1.687 1 94.75 260 LYS A O 1
ATOM 2068 N N . SER A 1 261 ? -7.395 12.195 -3.002 1 92.88 261 SER A N 1
ATOM 2069 C CA . SER A 1 261 ? -6.48 12.023 -1.878 1 92.88 261 SER A CA 1
ATOM 2070 C C . SER A 1 261 ? -5.227 12.875 -2.053 1 92.88 261 SER A C 1
ATOM 2072 O O . SER A 1 261 ? -4.855 13.227 -3.176 1 92.88 261 SER A O 1
ATOM 2074 N N . ILE A 1 262 ? -4.66 13.258 -0.951 1 92.06 262 ILE A N 1
ATOM 2075 C CA . ILE A 1 262 ? -3.344 13.891 -1.005 1 92.06 262 ILE A CA 1
ATOM 2076 C C . ILE A 1 262 ? -2.264 12.82 -1.129 1 92.06 262 ILE A C 1
ATOM 2078 O O . ILE A 1 262 ? -2.152 11.938 -0.271 1 92.06 262 ILE A O 1
ATOM 2082 N N . CYS A 1 263 ? -1.558 12.883 -2.246 1 94.75 263 CYS A N 1
ATOM 2083 C CA . CYS A 1 263 ? -0.518 11.906 -2.545 1 94.75 263 CYS A CA 1
ATOM 2084 C C . CYS A 1 263 ? 0.83 12.586 -2.748 1 94.75 263 CYS A C 1
ATOM 2086 O O . CYS A 1 263 ? 0.887 13.773 -3.066 1 94.75 263 CYS A O 1
ATOM 2088 N N . VAL A 1 264 ? 1.877 11.852 -2.492 1 94.88 264 VAL A N 1
ATOM 2089 C CA . VAL A 1 264 ? 3.207 12.289 -2.902 1 94.88 264 VAL A CA 1
ATOM 2090 C C . VAL A 1 264 ? 3.242 12.484 -4.414 1 94.88 264 VAL A C 1
ATOM 2092 O O . VAL A 1 264 ? 2.732 11.656 -5.168 1 94.88 264 VAL A O 1
ATOM 2095 N N . ARG A 1 265 ? 3.754 13.672 -4.754 1 95.44 265 ARG A N 1
ATOM 2096 C CA . ARG A 1 265 ? 4.055 13.852 -6.172 1 95.44 265 ARG A CA 1
ATOM 2097 C C . ARG A 1 265 ? 5.227 12.969 -6.598 1 95.44 265 ARG A C 1
ATOM 2099 O O . ARG A 1 265 ? 6.375 13.258 -6.258 1 95.44 265 ARG A O 1
ATOM 2106 N N . TRP A 1 266 ? 4.969 12.016 -7.406 1 97.06 266 TRP A N 1
ATOM 2107 C CA . TRP A 1 266 ? 5.93 10.953 -7.699 1 97.06 266 TRP A CA 1
ATOM 2108 C C . TRP A 1 266 ? 7.223 11.531 -8.266 1 97.06 266 TRP A C 1
ATOM 2110 O O . TRP A 1 266 ? 8.312 11.078 -7.914 1 97.06 266 TRP A O 1
ATOM 2120 N N . SER A 1 267 ? 7.145 12.508 -9.102 1 97 267 SER A N 1
ATOM 2121 C CA . SER A 1 267 ? 8.328 13.062 -9.75 1 97 267 SER A CA 1
ATOM 2122 C C . SER A 1 267 ? 9.312 13.609 -8.719 1 97 267 SER A C 1
ATOM 2124 O O . SER A 1 267 ? 10.523 13.641 -8.961 1 97 267 SER A O 1
ATOM 2126 N N . SER A 1 268 ? 8.828 14.039 -7.547 1 96.5 268 SER A N 1
ATOM 2127 C CA . SER A 1 268 ? 9.711 14.578 -6.52 1 96.5 268 SER A CA 1
ATOM 2128 C C . SER A 1 268 ? 10.586 13.484 -5.922 1 96.5 268 SER A C 1
ATOM 2130 O O . SER A 1 268 ? 11.742 13.734 -5.555 1 96.5 268 SER A O 1
ATOM 2132 N N . ILE A 1 269 ? 10.086 12.258 -5.797 1 97.88 269 ILE A N 1
ATOM 2133 C CA . ILE A 1 269 ? 10.867 11.133 -5.305 1 97.88 269 ILE A CA 1
ATOM 2134 C C . ILE A 1 269 ? 11.75 10.578 -6.422 1 97.88 269 ILE A C 1
ATOM 2136 O O . ILE A 1 269 ? 12.938 10.328 -6.215 1 97.88 269 ILE A O 1
ATOM 2140 N N . GLU A 1 270 ? 11.156 10.43 -7.566 1 98 270 GLU A N 1
ATOM 2141 C CA . GLU A 1 270 ? 11.844 9.812 -8.695 1 98 270 GLU A CA 1
ATOM 2142 C C . GLU A 1 270 ? 13.086 10.609 -9.094 1 98 270 GLU A C 1
ATOM 2144 O O . GLU A 1 270 ? 14.156 10.031 -9.305 1 98 270 GLU A O 1
ATOM 2149 N N . LYS A 1 271 ? 12.938 11.914 -9.195 1 97.62 271 LYS A N 1
ATOM 2150 C CA . LYS A 1 271 ? 14.062 12.773 -9.562 1 97.62 271 LYS A CA 1
ATOM 2151 C C . LYS A 1 271 ? 15.211 12.617 -8.57 1 97.62 271 LYS A C 1
ATOM 2153 O O . LYS A 1 271 ? 16.375 12.484 -8.969 1 97.62 271 LYS A O 1
ATOM 2158 N N . TRP A 1 272 ? 14.906 12.727 -7.348 1 98.19 272 TRP A N 1
ATOM 2159 C CA . TRP A 1 272 ? 15.922 12.539 -6.316 1 98.19 272 TRP A CA 1
ATOM 2160 C C . TRP A 1 272 ? 16.562 11.156 -6.43 1 98.19 272 TRP A C 1
ATOM 2162 O O . TRP A 1 272 ? 17.797 11.031 -6.379 1 98.19 272 TRP A O 1
ATOM 2172 N N . ALA A 1 273 ? 15.742 10.055 -6.574 1 97.75 273 ALA A N 1
ATOM 2173 C CA . ALA A 1 273 ? 16.234 8.688 -6.617 1 97.75 273 ALA A CA 1
ATOM 2174 C C . ALA A 1 273 ? 17.203 8.492 -7.789 1 97.75 273 ALA A C 1
ATOM 2176 O O . ALA A 1 273 ? 18.266 7.895 -7.633 1 97.75 273 ALA A O 1
ATOM 2177 N N . TYR A 1 274 ? 16.859 8.984 -8.906 1 96.81 274 TYR A N 1
ATOM 2178 C CA . TYR A 1 274 ? 17.734 8.875 -10.07 1 96.81 274 TYR A CA 1
ATOM 2179 C C . TYR A 1 274 ? 19.047 9.602 -9.844 1 96.81 274 TYR A C 1
ATOM 2181 O O . TYR A 1 274 ? 20.109 9.148 -10.297 1 96.81 274 TYR A O 1
ATOM 2189 N N . SER A 1 275 ? 19.031 10.695 -9.188 1 96.75 275 SER A N 1
ATOM 2190 C CA . SER A 1 275 ? 20.234 11.492 -8.961 1 96.75 275 SER A CA 1
ATOM 2191 C C . SER A 1 275 ? 21.172 10.812 -7.969 1 96.75 275 SER A C 1
ATOM 2193 O O . SER A 1 275 ? 22.359 11.141 -7.895 1 96.75 275 SER A O 1
ATOM 2195 N N . ARG A 1 276 ? 20.641 9.875 -7.223 1 96.56 276 ARG A N 1
ATOM 2196 C CA . ARG A 1 276 ? 21.406 9.273 -6.137 1 96.56 276 ARG A CA 1
ATOM 2197 C C . ARG A 1 276 ? 21.734 7.816 -6.434 1 96.56 276 ARG A C 1
ATOM 2199 O O . ARG A 1 276 ? 22.234 7.094 -5.562 1 96.56 276 ARG A O 1
ATOM 2206 N N . MET A 1 277 ? 21.453 7.336 -7.637 1 94.81 277 MET A N 1
ATOM 2207 C CA . MET A 1 277 ? 21.734 5.949 -8.008 1 94.81 277 MET A CA 1
ATOM 2208 C C . MET A 1 277 ? 23.219 5.633 -7.855 1 94.81 277 MET A C 1
ATOM 2210 O O . MET A 1 277 ? 24.078 6.449 -8.195 1 94.81 277 MET A O 1
ATOM 2214 N N . PRO A 1 278 ? 23.484 4.457 -7.379 1 91.75 278 PRO A N 1
ATOM 2215 C CA . PRO A 1 278 ? 24.906 4.094 -7.32 1 91.75 278 PRO A CA 1
ATOM 2216 C C . PRO A 1 278 ? 25.5 3.842 -8.703 1 91.75 278 PRO A C 1
ATOM 2218 O O . PRO A 1 278 ? 24.781 3.477 -9.633 1 91.75 278 PRO A O 1
ATOM 2221 N N . THR A 1 279 ? 26.75 3.967 -8.781 1 86.38 279 THR A N 1
ATOM 2222 C CA . THR A 1 279 ? 27.453 3.713 -10.039 1 86.38 279 THR A CA 1
ATOM 2223 C C . THR A 1 279 ? 27.609 2.215 -10.281 1 86.38 279 THR A C 1
ATOM 2225 O O . THR A 1 279 ? 27.734 1.774 -11.422 1 86.38 279 THR A O 1
ATOM 2228 N N . THR A 1 280 ? 27.641 1.513 -9.164 1 81.19 280 THR A N 1
ATOM 2229 C CA . THR A 1 280 ? 27.688 0.056 -9.227 1 81.19 280 THR A CA 1
ATOM 2230 C C . THR A 1 280 ? 26.875 -0.561 -8.086 1 81.19 280 THR A C 1
ATOM 2232 O O . THR A 1 280 ? 26.734 0.044 -7.023 1 81.19 280 THR A O 1
ATOM 2235 N N . THR A 1 281 ? 26.328 -1.714 -8.367 1 80.31 281 THR A N 1
ATOM 2236 C CA . THR A 1 281 ? 25.609 -2.418 -7.309 1 80.31 281 THR A CA 1
ATOM 2237 C C . THR A 1 281 ? 26.422 -3.607 -6.805 1 80.31 281 THR A C 1
ATOM 2239 O O . THR A 1 281 ? 25.922 -4.418 -6.02 1 80.31 281 THR A O 1
ATOM 2242 N N . ARG A 1 282 ? 27.609 -3.643 -7.254 1 82.44 282 ARG A N 1
ATOM 2243 C CA . ARG A 1 282 ? 28.5 -4.703 -6.773 1 82.44 282 ARG A CA 1
ATOM 2244 C C . ARG A 1 282 ? 28.953 -4.426 -5.348 1 82.44 282 ARG A C 1
ATOM 2246 O O . ARG A 1 282 ? 29.297 -3.287 -5.008 1 82.44 282 ARG A O 1
ATOM 2253 N N . LEU A 1 283 ? 29 -5.512 -4.609 1 87.56 283 LEU A N 1
ATOM 2254 C CA . LEU A 1 283 ? 29.375 -5.387 -3.205 1 87.56 283 LEU A CA 1
ATOM 2255 C C . LEU A 1 283 ? 30.828 -5.781 -2.996 1 87.56 283 LEU A C 1
ATOM 2257 O O . LEU A 1 283 ? 31.359 -6.605 -3.742 1 87.56 283 LEU A O 1
ATOM 2261 N N . VAL A 1 284 ? 31.438 -5.258 -2.057 1 83 284 VAL A N 1
ATOM 2262 C CA . VAL A 1 284 ? 32.844 -5.52 -1.739 1 83 284 VAL A CA 1
ATOM 2263 C C . VAL A 1 284 ? 33.031 -7.004 -1.429 1 83 284 VAL A C 1
ATOM 2265 O O . VAL A 1 284 ? 34 -7.609 -1.848 1 83 284 VAL A O 1
ATOM 2268 N N . GLU A 1 285 ? 32.062 -7.645 -0.729 1 72 285 GLU A N 1
ATOM 2269 C CA . GLU A 1 285 ? 32.156 -9.047 -0.327 1 72 285 GLU A CA 1
ATOM 2270 C C . GLU A 1 285 ? 31.922 -9.977 -1.51 1 72 285 GLU A C 1
ATOM 2272 O O . GLU A 1 285 ? 32.344 -11.133 -1.488 1 72 285 GLU A O 1
ATOM 2277 N N . GLU A 1 286 ? 30.922 -9.578 -2.49 1 63 286 GLU A N 1
ATOM 2278 C CA . GLU A 1 286 ? 30.672 -10.406 -3.664 1 63 286 GLU A CA 1
ATOM 2279 C C . GLU A 1 286 ? 31.938 -10.57 -4.496 1 63 286 GLU A C 1
ATOM 2281 O O . GLU A 1 286 ? 32.094 -11.539 -5.246 1 63 286 GLU A O 1
ATOM 2286 N N . LYS A 1 287 ? 32.781 -9.547 -4.691 1 51.88 287 LYS A N 1
ATOM 2287 C CA . LYS A 1 287 ? 34.031 -9.742 -5.387 1 51.88 287 LYS A CA 1
ATOM 2288 C C . LYS A 1 287 ? 34.719 -11.016 -4.914 1 51.88 287 LYS A C 1
ATOM 2290 O O . LYS A 1 287 ? 35.469 -11.656 -5.68 1 51.88 287 LYS A O 1
ATOM 2295 N N . GLN A 1 288 ? 34.438 -11.289 -3.738 1 44.72 288 GLN A N 1
ATOM 2296 C CA . GLN A 1 288 ? 35.156 -12.477 -3.316 1 44.72 288 GLN A CA 1
ATOM 2297 C C . GLN A 1 288 ? 34.469 -13.75 -3.811 1 44.72 288 GLN A C 1
ATOM 2299 O O . GLN A 1 288 ? 35.125 -14.781 -3.996 1 44.72 288 GLN A O 1
ATOM 2304 N N . SER A 1 289 ? 33.062 -13.656 -3.885 1 43.66 289 SER A N 1
ATOM 2305 C CA . SER A 1 289 ? 32.438 -14.898 -4.328 1 43.66 289 SER A CA 1
ATOM 2306 C C . SER A 1 289 ? 31.984 -14.812 -5.781 1 43.66 289 SER A C 1
ATOM 2308 O O . SER A 1 289 ? 31.422 -13.797 -6.199 1 43.66 289 SER A O 1
ATOM 2310 N N . ASN A 1 290 ? 32.625 -15.406 -6.805 1 37.16 290 ASN A N 1
ATOM 2311 C CA . ASN A 1 290 ? 32.469 -15.523 -8.25 1 37.16 290 ASN A CA 1
ATOM 2312 C C . ASN A 1 290 ? 31.031 -15.789 -8.656 1 37.16 290 ASN A C 1
ATOM 2314 O O . ASN A 1 290 ? 30.766 -16.25 -9.766 1 37.16 290 ASN A O 1
ATOM 2318 N N . SER A 1 291 ? 30.062 -15.914 -7.895 1 36.56 291 SER A N 1
ATOM 2319 C CA . SER A 1 291 ? 28.859 -16.484 -8.484 1 36.56 291 SER A CA 1
ATOM 2320 C C . SER A 1 291 ? 28.047 -15.422 -9.227 1 36.56 291 SER A C 1
ATOM 2322 O O . SER A 1 291 ? 27.656 -14.414 -8.641 1 36.56 291 SER A O 1
ATOM 2324 N N . GLN A 1 292 ? 28.25 -15.234 -10.633 1 35.12 292 GLN A N 1
ATOM 2325 C CA . GLN A 1 292 ? 27.578 -14.414 -11.641 1 35.12 292 GLN A CA 1
ATOM 2326 C C . GLN A 1 292 ? 26.078 -14.688 -11.68 1 35.12 292 GLN A C 1
ATOM 2328 O O . GLN A 1 292 ? 25.641 -15.695 -12.234 1 35.12 292 GLN A O 1
ATOM 2333 N N . VAL A 1 293 ? 25.344 -14.406 -10.82 1 33.84 293 VAL A N 1
ATOM 2334 C CA . VAL A 1 293 ? 23.922 -14.633 -11.109 1 33.84 293 VAL A CA 1
ATOM 2335 C C . VAL A 1 293 ? 23.438 -13.617 -12.148 1 33.84 293 VAL A C 1
ATOM 2337 O O . VAL A 1 293 ? 23.688 -12.414 -12.008 1 33.84 293 VAL A O 1
ATOM 2340 N N . GLY A 1 294 ? 23.219 -13.789 -13.484 1 32.22 294 GLY A N 1
ATOM 2341 C CA . GLY A 1 294 ? 22.859 -13.125 -14.727 1 32.22 294 GLY A CA 1
ATOM 2342 C C . GLY A 1 294 ? 21.688 -12.172 -14.57 1 32.22 294 GLY A C 1
ATOM 2343 O O . GLY A 1 294 ? 21.172 -11.656 -15.555 1 32.22 294 GLY A O 1
ATOM 2344 N N . GLN A 1 295 ? 20.734 -12.359 -13.852 1 35.88 295 GLN A N 1
ATOM 2345 C CA . GLN A 1 295 ? 19.516 -11.57 -14.062 1 35.88 295 GLN A CA 1
ATOM 2346 C C . GLN A 1 295 ? 19.812 -10.07 -13.977 1 35.88 295 GLN A C 1
ATOM 2348 O O . GLN A 1 295 ? 20.781 -9.664 -13.32 1 35.88 295 GLN A O 1
ATOM 2353 N N . SER A 1 296 ? 19.578 -9.289 -14.969 1 40.19 296 SER A N 1
ATOM 2354 C CA . SER A 1 296 ? 19.641 -7.836 -14.898 1 40.19 296 SER A CA 1
ATOM 2355 C C . SER A 1 296 ? 19.391 -7.34 -13.477 1 40.19 296 SER A C 1
ATOM 2357 O O . SER A 1 296 ? 18.25 -7.047 -13.109 1 40.19 296 SER A O 1
ATOM 2359 N N . TRP A 1 297 ? 19.812 -7.992 -12.445 1 44.44 297 TRP A N 1
ATOM 2360 C CA . TRP A 1 297 ? 19.453 -8.242 -11.055 1 44.44 297 TRP A CA 1
ATOM 2361 C C . TRP A 1 297 ? 19.781 -7.043 -10.18 1 44.44 297 TRP A C 1
ATOM 2363 O O . TRP A 1 297 ? 20.734 -7.078 -9.398 1 44.44 297 TRP A O 1
ATOM 2373 N N . GLU A 1 298 ? 20.016 -6 -10.898 1 49.5 298 GLU A N 1
ATOM 2374 C CA . GLU A 1 298 ? 20.359 -4.977 -9.914 1 49.5 298 GLU A CA 1
ATOM 2375 C C . GLU A 1 298 ? 19.344 -4.945 -8.773 1 49.5 298 GLU A C 1
ATOM 2377 O O . GLU A 1 298 ? 19.734 -4.887 -7.602 1 49.5 298 GLU A O 1
ATOM 2382 N N . GLU A 1 299 ? 18.094 -5.086 -9.281 1 51.91 299 GLU A N 1
ATOM 2383 C CA . GLU A 1 299 ? 17.047 -5.117 -8.258 1 51.91 299 GLU A CA 1
ATOM 2384 C C . GLU A 1 299 ? 17.172 -6.363 -7.387 1 51.91 299 GLU A C 1
ATOM 2386 O O . GLU A 1 299 ? 16.984 -6.293 -6.168 1 51.91 299 GLU A O 1
ATOM 2391 N N . THR A 1 300 ? 17.672 -7.418 -8.055 1 52.72 300 THR A N 1
ATOM 2392 C CA . THR A 1 300 ? 17.625 -8.688 -7.34 1 52.72 300 THR A CA 1
ATOM 2393 C C . THR A 1 300 ? 18.891 -8.906 -6.531 1 52.72 300 THR A C 1
ATOM 2395 O O . THR A 1 300 ? 18.969 -9.82 -5.707 1 52.72 300 THR A O 1
ATOM 2398 N N . ARG A 1 301 ? 19.812 -8.047 -6.809 1 57.69 301 ARG A N 1
ATOM 2399 C CA . ARG A 1 301 ? 21.062 -8.242 -6.082 1 57.69 301 ARG A CA 1
ATOM 2400 C C . ARG A 1 301 ? 20.906 -7.871 -4.609 1 57.69 301 ARG A C 1
ATOM 2402 O O . ARG A 1 301 ? 21.484 -8.516 -3.736 1 57.69 301 ARG A O 1
ATOM 2409 N N . LEU A 1 302 ? 20.094 -6.93 -4.395 1 69.38 302 LEU A N 1
ATOM 2410 C CA . LEU A 1 302 ? 19.984 -6.457 -3.018 1 69.38 302 LEU A CA 1
ATOM 2411 C C . LEU A 1 302 ? 18.609 -6.734 -2.447 1 69.38 302 LEU A C 1
ATOM 2413 O O . LEU A 1 302 ? 18.438 -6.82 -1.228 1 69.38 302 LEU A O 1
ATOM 2417 N N . PHE A 1 303 ? 17.734 -7.031 -3.348 1 68.12 303 PHE A N 1
ATOM 2418 C CA . PHE A 1 303 ? 16.438 -7.484 -2.85 1 68.12 303 PHE A CA 1
ATOM 2419 C C . PHE A 1 303 ? 16.281 -8.992 -3.018 1 68.12 303 PHE A C 1
ATOM 2421 O O . PHE A 1 303 ? 16.766 -9.562 -3.998 1 68.12 303 PHE A O 1
ATOM 2428 N N . MET B 1 1 ? -81.812 37.688 10.367 1 22.78 1 MET B N 1
ATOM 2429 C CA . MET B 1 1 ? -82.375 38.219 11.625 1 22.78 1 MET B CA 1
ATOM 2430 C C . MET B 1 1 ? -81.625 39.5 12.031 1 22.78 1 MET B C 1
ATOM 2432 O O . MET B 1 1 ? -82 40.125 13.023 1 22.78 1 MET B O 1
ATOM 2436 N N . HIS B 1 2 ? -80.375 39.812 11.32 1 22.36 2 HIS B N 1
ATOM 2437 C CA . HIS B 1 2 ? -79.125 40.375 11.812 1 22.36 2 HIS B CA 1
ATOM 2438 C C . HIS B 1 2 ? -79.25 41.906 11.891 1 22.36 2 HIS B C 1
ATOM 2440 O O . HIS B 1 2 ? -79.625 42.562 10.93 1 22.36 2 HIS B O 1
ATOM 2446 N N . ARG B 1 3 ? -79.188 42.5 13.062 1 23.34 3 ARG B N 1
ATOM 2447 C CA . ARG B 1 3 ? -79.562 43.688 13.844 1 23.34 3 ARG B CA 1
ATOM 2448 C C . ARG B 1 3 ? -78.562 44.812 13.703 1 23.34 3 ARG B C 1
ATOM 2450 O O . ARG B 1 3 ? -78.75 45.875 14.305 1 23.34 3 ARG B O 1
ATOM 2457 N N . PRO B 1 4 ? -77.375 44.531 12.961 1 25.73 4 PRO B N 1
ATOM 2458 C CA . PRO B 1 4 ? -76.25 45.188 13.609 1 25.73 4 PRO B CA 1
ATOM 2459 C C . PRO B 1 4 ? -76.312 46.719 13.492 1 25.73 4 PRO B C 1
ATOM 2461 O O . PRO B 1 4 ? -76.812 47.25 12.5 1 25.73 4 PRO B O 1
ATOM 2464 N N . VAL B 1 5 ? -76.188 47.469 14.617 1 28.77 5 VAL B N 1
ATOM 2465 C CA . VAL B 1 5 ? -76.375 48.719 15.344 1 28.77 5 VAL B CA 1
ATOM 2466 C C . VAL B 1 5 ? -75.312 49.719 15.016 1 28.77 5 VAL B C 1
ATOM 2468 O O . VAL B 1 5 ? -74.188 49.594 15.469 1 28.77 5 VAL B O 1
ATOM 2471 N N . ALA B 1 6 ? -75.25 50.031 13.695 1 22.27 6 ALA B N 1
ATOM 2472 C CA . ALA B 1 6 ? -74.062 50.656 13.125 1 22.27 6 ALA B CA 1
ATOM 2473 C C . ALA B 1 6 ? -73.688 51.969 13.836 1 22.27 6 ALA B C 1
ATOM 2475 O O . ALA B 1 6 ? -74.5 52.438 14.672 1 22.27 6 ALA B O 1
ATOM 2476 N N . PRO B 1 7 ? -73.688 53.094 13.117 1 27.08 7 PRO B N 1
ATOM 2477 C CA . PRO B 1 7 ? -72.562 53.969 12.781 1 27.08 7 PRO B CA 1
ATOM 2478 C C . PRO B 1 7 ? -72.625 55.281 13.555 1 27.08 7 PRO B C 1
ATOM 2480 O O . PRO B 1 7 ? -73.625 56.031 13.453 1 27.08 7 PRO B O 1
ATOM 2483 N N . SER B 1 8 ? -72.125 55.219 14.852 1 22.36 8 SER B N 1
ATOM 2484 C CA . SER B 1 8 ? -72.25 56.25 15.859 1 22.36 8 SER B CA 1
ATOM 2485 C C . SER B 1 8 ? -71.688 57.594 15.367 1 22.36 8 SER B C 1
ATOM 2487 O O . SER B 1 8 ? -70.625 57.594 14.766 1 22.36 8 SER B O 1
ATOM 2489 N N . THR B 1 9 ? -72.375 58.656 15.336 1 23.02 9 THR B N 1
ATOM 2490 C CA . THR B 1 9 ? -72.5 60 14.766 1 23.02 9 THR B CA 1
ATOM 2491 C C . THR B 1 9 ? -71.562 60.969 15.484 1 23.02 9 THR B C 1
ATOM 2493 O O . THR B 1 9 ? -72 61.656 16.422 1 23.02 9 THR B O 1
ATOM 2496 N N . LEU B 1 10 ? -70.375 60.438 16.047 1 23.45 10 LEU B N 1
ATOM 2497 C CA . LEU B 1 10 ? -69.875 61.312 17.078 1 23.45 10 LEU B CA 1
ATOM 2498 C C . LEU B 1 10 ? -69.562 62.719 16.531 1 23.45 10 LEU B C 1
ATOM 2500 O O . LEU B 1 10 ? -68.938 62.844 15.484 1 23.45 10 LEU B O 1
ATOM 2504 N N . GLU B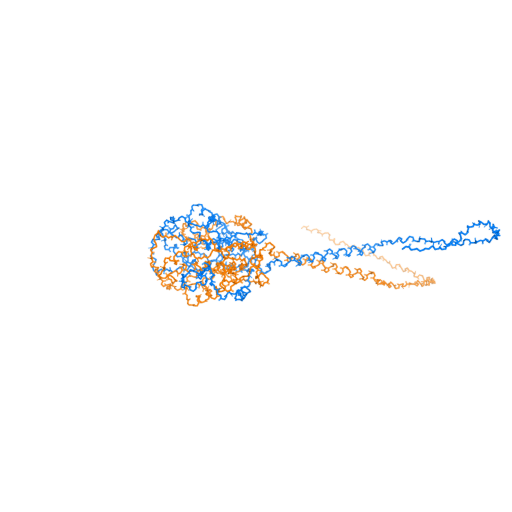 1 11 ? -70.312 63.656 16.984 1 22.58 11 GLU B N 1
ATOM 2505 C CA . GLU B 1 11 ? -70.562 65.062 16.734 1 22.58 11 GLU B CA 1
ATOM 2506 C C . GLU B 1 11 ? -69.25 65.875 16.859 1 22.58 11 GLU B C 1
ATOM 2508 O O . GLU B 1 11 ? -68.312 65.5 17.562 1 22.58 11 GLU B O 1
ATOM 2513 N N . ALA B 1 12 ? -69.125 67 16.156 1 24.12 12 ALA B N 1
ATOM 2514 C CA . ALA B 1 12 ? -68.312 68 15.438 1 24.12 12 ALA B CA 1
ATOM 2515 C C . ALA B 1 12 ? -67.75 69.062 16.375 1 24.12 12 ALA B C 1
ATOM 2517 O O . ALA B 1 12 ? -68.25 70.188 16.359 1 24.12 12 ALA B O 1
ATOM 2518 N N . ALA B 1 13 ? -67.5 68.688 17.781 1 25.38 13 ALA B N 1
ATOM 2519 C CA . ALA B 1 13 ? -67.562 69.875 18.594 1 25.38 13 ALA B CA 1
ATOM 2520 C C . ALA B 1 13 ? -66.5 70.938 18.078 1 25.38 13 ALA B C 1
ATOM 2522 O O . ALA B 1 13 ? -65.438 70.562 17.656 1 25.38 13 ALA B O 1
ATOM 2523 N N . GLU B 1 14 ? -66.938 72.125 17.812 1 23.69 14 GLU B N 1
ATOM 2524 C CA . GLU B 1 14 ? -66.562 73.375 17.156 1 23.69 14 GLU B CA 1
ATOM 2525 C C . GLU B 1 14 ? -65.438 74.062 17.922 1 23.69 14 GLU B C 1
ATOM 2527 O O . GLU B 1 14 ? -65.625 75.25 18.281 1 23.69 14 GLU B O 1
ATOM 2532 N N . ASP B 1 15 ? -64.5 73.375 18.625 1 23.81 15 ASP B N 1
ATOM 2533 C CA . ASP B 1 15 ? -63.75 74.062 19.656 1 23.81 15 ASP B CA 1
ATOM 2534 C C . ASP B 1 15 ? -62.969 75.25 19.047 1 23.81 15 ASP B C 1
ATOM 2536 O O . ASP B 1 15 ? -62.125 75.062 18.188 1 23.81 15 ASP B O 1
ATOM 2540 N N . ASN B 1 16 ? -63.594 76.375 18.906 1 22.69 16 ASN B N 1
ATOM 2541 C CA . ASN B 1 16 ? -63.25 77.625 18.297 1 22.69 16 ASN B CA 1
ATOM 2542 C C . ASN B 1 16 ? -61.875 78.125 18.766 1 22.69 16 ASN B C 1
ATOM 2544 O O . ASN B 1 16 ? -61.375 77.688 19.781 1 22.69 16 ASN B O 1
ATOM 2548 N N . GLU B 1 17 ? -61.375 79.375 18.219 1 23.59 17 GLU B N 1
ATOM 2549 C CA . GLU B 1 17 ? -60.312 80.125 17.594 1 23.59 17 GLU B CA 1
ATOM 2550 C C . GLU B 1 17 ? -59.625 81.062 18.609 1 23.59 17 GLU B C 1
ATOM 2552 O O . GLU B 1 17 ? -58.781 81.875 18.25 1 23.59 17 GLU B O 1
ATOM 2557 N N . GLU B 1 18 ? -59.656 80.75 19.953 1 24.42 18 GLU B N 1
ATOM 2558 C CA . GLU B 1 18 ? -59.281 81.938 20.766 1 24.42 18 GLU B CA 1
ATOM 2559 C C . GLU B 1 18 ? -57.906 82.438 20.406 1 24.42 18 GLU B C 1
ATOM 2561 O O . GLU B 1 18 ? -56.938 81.688 20.297 1 24.42 18 GLU B O 1
ATOM 2566 N N . LEU B 1 19 ? -57.844 83.688 19.75 1 24.45 19 LEU B N 1
ATOM 2567 C CA . LEU B 1 19 ? -56.906 84.625 19.141 1 24.45 19 LEU B CA 1
ATOM 2568 C C . LEU B 1 19 ? -55.906 85.125 20.172 1 24.45 19 LEU B C 1
ATOM 2570 O O . LEU B 1 19 ? -56.281 85.875 21.078 1 24.45 19 LEU B O 1
ATOM 2574 N N . ILE B 1 20 ? -55.188 84.25 20.859 1 24.94 20 ILE B N 1
ATOM 2575 C CA . ILE B 1 20 ? -54.344 84.75 21.938 1 24.94 20 ILE B CA 1
ATOM 2576 C C . ILE B 1 20 ? -53.344 85.812 21.406 1 24.94 20 ILE B C 1
ATOM 2578 O O . ILE B 1 20 ? -52.625 85.5 20.453 1 24.94 20 ILE B O 1
ATOM 2582 N N . TYR B 1 21 ? -53.688 87.125 21.625 1 27.62 21 TYR B N 1
ATOM 2583 C CA . TYR B 1 21 ? -53 88.375 21.344 1 27.62 21 TYR B CA 1
ATOM 2584 C C . TYR B 1 21 ? -51.562 88.375 21.828 1 27.62 21 TYR B C 1
ATOM 2586 O O . TYR B 1 21 ? -51.281 87.938 22.953 1 27.62 21 TYR B O 1
ATOM 2594 N N . LEU B 1 22 ? -50.562 88.188 20.953 1 27.91 22 LEU B N 1
ATOM 2595 C CA . LEU B 1 22 ? -49.094 88.125 20.797 1 27.91 22 LEU B CA 1
ATOM 2596 C C . LEU B 1 22 ? -48.438 89.375 21.375 1 27.91 22 LEU B C 1
ATOM 2598 O O . LEU B 1 22 ? -48.469 90.438 20.75 1 27.91 22 LEU B O 1
ATOM 2602 N N . THR B 1 23 ? -48.938 89.812 22.609 1 28.88 23 THR B N 1
ATOM 2603 C CA . THR B 1 23 ? -48.344 91.125 22.984 1 28.88 23 THR B CA 1
ATOM 2604 C C . THR B 1 23 ? -46.844 91.062 22.922 1 28.88 23 THR B C 1
ATOM 2606 O O . THR B 1 23 ? -46.219 90.062 23.297 1 28.88 23 THR B O 1
ATOM 2609 N N . SER B 1 24 ? -46.156 92 22.156 1 29.86 24 SER B N 1
ATOM 2610 C CA . SER B 1 24 ? -44.875 92.312 21.578 1 29.86 24 SER B CA 1
ATOM 2611 C C . SER B 1 24 ? -43.844 92.688 22.656 1 29.86 24 SER B C 1
ATOM 2613 O O . SER B 1 24 ? -43.719 93.812 23.047 1 29.86 24 SER B O 1
ATOM 2615 N N . SER B 1 25 ? -43.938 92.062 23.906 1 30.86 25 SER B N 1
ATOM 2616 C CA . SER B 1 25 ? -43.031 92.75 24.844 1 30.86 25 SER B CA 1
ATOM 2617 C C . SER B 1 25 ? -41.594 92.688 24.312 1 30.86 25 SER B C 1
ATOM 2619 O O . SER B 1 25 ? -41.156 91.688 23.797 1 30.86 25 SER B O 1
ATOM 2621 N N . ASP B 1 26 ? -41 93.812 23.984 1 34.06 26 ASP B N 1
ATOM 2622 C CA . ASP B 1 26 ? -39.75 94.312 23.422 1 34.06 26 ASP B CA 1
ATOM 2623 C C . ASP B 1 26 ? -38.562 93.812 24.297 1 34.06 26 ASP B C 1
ATOM 2625 O O . ASP B 1 26 ? -37.438 94.312 24.125 1 34.06 26 ASP B O 1
ATOM 2629 N N . GLY B 1 27 ? -38.719 92.75 25.094 1 30.48 27 GLY B N 1
ATOM 2630 C CA . GLY B 1 27 ? -37.594 92.625 26 1 30.48 27 GLY B CA 1
ATOM 2631 C C . GLY B 1 27 ? -36.25 92.5 25.266 1 30.48 27 GLY B C 1
ATOM 2632 O O . GLY B 1 27 ? -36.219 92.125 24.109 1 30.48 27 GLY B O 1
ATOM 2633 N N . THR B 1 28 ? -35.375 93.5 25.531 1 35.41 28 THR B N 1
ATOM 2634 C CA . THR B 1 28 ? -34 93.688 25.109 1 35.41 28 THR B CA 1
ATOM 2635 C C . THR B 1 28 ? -33.188 92.438 25.406 1 35.41 28 THR B C 1
ATOM 2637 O O . THR B 1 28 ? -33.094 92 26.562 1 35.41 28 THR B O 1
ATOM 2640 N N . ILE B 1 29 ? -33.344 91.438 24.609 1 34.91 29 ILE B N 1
ATOM 2641 C CA . ILE B 1 29 ? -32.594 90.188 24.719 1 34.91 29 ILE B CA 1
ATOM 2642 C C . ILE B 1 29 ? -31.094 90.5 24.672 1 34.91 29 ILE B C 1
ATOM 2644 O O . ILE B 1 29 ? -30.594 91.062 23.703 1 34.91 29 ILE B O 1
ATOM 2648 N N . GLU B 1 30 ? -30.609 90.875 25.875 1 37.34 30 GLU B N 1
ATOM 2649 C CA . GLU B 1 30 ? -29.156 90.938 25.984 1 37.34 30 GLU B CA 1
ATOM 2650 C C . GLU B 1 30 ? -28.531 89.625 25.469 1 37.34 30 GLU B C 1
ATOM 2652 O O . GLU B 1 30 ? -28.891 88.562 25.906 1 37.34 30 GLU B O 1
ATOM 2657 N N . LYS B 1 31 ? -28.172 89.625 24.203 1 37.16 31 LYS B N 1
ATOM 2658 C CA . LYS B 1 31 ? -27.391 88.562 23.562 1 37.16 31 LYS B CA 1
ATOM 2659 C C . LYS B 1 31 ? -26.125 88.25 24.359 1 37.16 31 LYS B C 1
ATOM 2661 O O . LYS B 1 31 ? -25.25 89.125 24.484 1 37.16 31 LYS B O 1
ATOM 2666 N N . GLN B 1 32 ? -26.344 87.625 25.516 1 37 32 GLN B N 1
ATOM 2667 C CA . GLN B 1 32 ? -25.109 87 26.016 1 37 32 GLN B CA 1
ATOM 2668 C C . GLN B 1 32 ? -24.438 86.125 24.938 1 37 32 GLN B C 1
ATOM 2670 O O . GLN B 1 32 ? -25.031 85.188 24.406 1 37 32 GLN B O 1
ATOM 2675 N N . GLN B 1 33 ? -23.703 86.75 24.062 1 35.22 33 GLN B N 1
ATOM 2676 C CA . GLN B 1 33 ? -22.828 86.062 23.141 1 35.22 33 GLN B CA 1
ATOM 2677 C C . GLN B 1 33 ? -22.016 85 23.875 1 35.22 33 GLN B C 1
ATOM 2679 O O . GLN B 1 33 ? -21.234 85.312 24.766 1 35.22 33 GLN B O 1
ATOM 2684 N N . SER B 1 34 ? -22.625 83.812 24.234 1 42.69 34 SER B N 1
ATOM 2685 C CA . SER B 1 34 ? -21.828 82.688 24.656 1 42.69 34 SER B CA 1
ATOM 2686 C C . SER B 1 34 ? -20.672 82.438 23.688 1 42.69 34 SER B C 1
ATOM 2688 O O . SER B 1 34 ? -20.891 82.188 22.5 1 42.69 34 SER B O 1
ATOM 2690 N N . VAL B 1 35 ? -19.578 83.188 23.812 1 43.66 35 VAL B N 1
ATOM 2691 C CA . VAL B 1 35 ? -18.359 82.75 23.094 1 43.66 35 VAL B CA 1
ATOM 2692 C C . VAL B 1 35 ? -18.062 81.312 23.344 1 43.66 35 VAL B C 1
ATOM 2694 O O . VAL B 1 35 ? -17.812 80.875 24.484 1 43.66 35 VAL B O 1
ATOM 2697 N N . HIS B 1 36 ? -18.797 80.438 22.641 1 43.34 36 HIS B N 1
ATOM 2698 C CA . HIS B 1 36 ? -18.359 79.062 22.609 1 43.34 36 HIS B CA 1
ATOM 2699 C C . HIS B 1 36 ? -16.875 78.938 22.234 1 43.34 36 HIS B C 1
ATOM 2701 O O . HIS B 1 36 ? -16.484 79.375 21.141 1 43.34 36 HIS B O 1
ATOM 2707 N N . ARG B 1 37 ? -15.953 79.125 23.188 1 45.72 37 ARG B N 1
ATOM 2708 C CA . ARG B 1 37 ? -14.562 78.688 22.969 1 45.72 37 ARG B CA 1
ATOM 2709 C C . ARG B 1 37 ? -14.461 77.312 22.422 1 45.72 37 ARG B C 1
ATOM 2711 O O . ARG B 1 37 ? -14.797 76.312 23.125 1 45.72 37 ARG B O 1
ATOM 2718 N N . ASN B 1 38 ? -14.75 77.125 21.141 1 41.88 38 ASN B N 1
ATOM 2719 C CA . ASN B 1 38 ? -14.344 75.875 20.5 1 41.88 38 ASN B CA 1
ATOM 2720 C C . ASN B 1 38 ? -12.898 75.562 20.828 1 41.88 38 ASN B C 1
ATOM 2722 O O . ASN B 1 38 ? -11.969 76.25 20.406 1 41.88 38 ASN B O 1
ATOM 2726 N N . LYS B 1 39 ? -12.539 75.25 22.062 1 46.53 39 LYS B N 1
ATOM 2727 C CA . LYS B 1 39 ? -11.219 74.688 22.172 1 46.53 39 LYS B CA 1
ATOM 2728 C C . LYS B 1 39 ? -11.016 73.562 21.125 1 46.53 39 LYS B C 1
ATOM 2730 O O . LYS B 1 39 ? -11.836 72.688 21.016 1 46.53 39 LYS B O 1
ATOM 2735 N N . PRO B 1 40 ? -10.406 73.938 20.047 1 47.25 40 PRO B N 1
ATOM 2736 C CA . PRO B 1 40 ? -10.133 72.75 19.172 1 47.25 40 PRO B CA 1
ATOM 2737 C C . PRO B 1 40 ? -9.594 71.562 19.938 1 47.25 40 PRO B C 1
ATOM 2739 O O . PRO B 1 40 ? -8.766 71.688 20.844 1 47.25 40 PRO B O 1
ATOM 2742 N N . PHE B 1 41 ? -10.422 70.688 20.312 1 44.97 41 PHE B N 1
ATOM 2743 C CA . PHE B 1 41 ? -9.906 69.375 20.688 1 44.97 41 PHE B CA 1
ATOM 2744 C C . PHE B 1 41 ? -8.758 68.938 19.766 1 44.97 41 PHE B C 1
ATOM 2746 O O . PHE B 1 41 ? -8.984 68.438 18.656 1 44.97 41 PHE B O 1
ATOM 2753 N N . LYS B 1 42 ? -7.805 69.812 19.562 1 48.03 42 LYS B N 1
ATOM 2754 C CA . LYS B 1 42 ? -6.633 69.188 18.969 1 48.03 42 LYS B CA 1
ATOM 2755 C C . LYS B 1 42 ? -6.266 67.938 19.719 1 48.03 42 LYS B C 1
ATOM 2757 O O . LYS B 1 42 ? -5.719 68 20.828 1 48.03 42 LYS B O 1
ATOM 2762 N N . ALA B 1 43 ? -7.191 66.938 19.844 1 51.19 43 ALA B N 1
ATOM 2763 C CA . ALA B 1 43 ? -6.777 65.625 20.297 1 51.19 43 ALA B CA 1
ATOM 2764 C C . ALA B 1 43 ? -5.414 65.25 19.719 1 51.19 43 ALA B C 1
ATOM 2766 O O . ALA B 1 43 ? -5.293 64.938 18.547 1 51.19 43 ALA B O 1
ATOM 2767 N N . ALA B 1 44 ? -4.438 66 19.938 1 52.16 44 ALA B N 1
ATOM 2768 C CA . ALA B 1 44 ? -3.059 65.688 19.594 1 52.16 44 ALA B CA 1
ATOM 2769 C C . ALA B 1 44 ? -2.795 64.188 19.797 1 52.16 44 ALA B C 1
ATOM 2771 O O . ALA B 1 44 ? -2.93 63.688 20.906 1 52.16 44 ALA B O 1
ATOM 2772 N N . LEU B 1 45 ? -3.094 63.438 18.797 1 61.34 45 LEU B N 1
ATOM 2773 C CA . LEU B 1 45 ? -2.545 62.094 18.812 1 61.34 45 LEU B CA 1
ATOM 2774 C C . LEU B 1 45 ? -1.123 62.094 19.359 1 61.34 45 LEU B C 1
ATOM 2776 O O . LEU B 1 45 ? -0.208 62.625 18.734 1 61.34 45 LEU B O 1
ATOM 2780 N N . THR B 1 46 ? -1.087 62.375 20.75 1 73.12 46 THR B N 1
ATOM 2781 C CA . THR B 1 46 ? 0.223 62.281 21.391 1 73.12 46 THR B CA 1
ATOM 2782 C C . THR B 1 46 ? 0.917 60.969 20.984 1 73.12 46 THR B C 1
ATOM 2784 O O . THR B 1 46 ? 0.262 60.031 20.562 1 73.12 46 THR B O 1
ATOM 2787 N N . PHE B 1 47 ? 2.215 61.031 20.766 1 76.25 47 PHE B N 1
ATOM 2788 C CA . PHE B 1 47 ? 3.078 59.906 20.453 1 76.25 47 PHE B CA 1
ATOM 2789 C C . PHE B 1 47 ? 2.611 58.656 21.188 1 76.25 47 PHE B C 1
ATOM 2791 O O . PHE B 1 47 ? 2.631 57.562 20.625 1 76.25 47 PHE B O 1
ATOM 2798 N N . SER B 1 48 ? 1.993 58.906 22.281 1 79 48 SER B N 1
ATOM 2799 C CA . SER B 1 48 ? 1.549 57.781 23.094 1 79 48 SER B CA 1
ATOM 2800 C C . SER B 1 48 ? 0.291 57.156 22.531 1 79 48 SER B C 1
ATOM 2802 O O . SER B 1 48 ? 0.166 55.906 22.5 1 79 48 SER B O 1
ATOM 2804 N N . ARG B 1 49 ? -0.643 57.969 22 1 79.69 49 ARG B N 1
ATOM 2805 C CA . ARG B 1 49 ? -1.865 57.406 21.422 1 79.69 49 ARG B CA 1
ATOM 2806 C C . ARG B 1 49 ? -1.58 56.719 20.094 1 79.69 49 ARG B C 1
ATOM 2808 O O . ARG B 1 49 ? -2.123 55.656 19.812 1 79.69 49 ARG B O 1
ATOM 2815 N N . ILE B 1 50 ? -0.775 57.281 19.25 1 81.62 50 ILE B N 1
ATOM 2816 C CA . ILE B 1 50 ? -0.382 56.656 17.984 1 81.62 50 ILE B CA 1
ATOM 2817 C C . ILE B 1 50 ? 0.315 55.344 18.25 1 81.62 50 ILE B C 1
ATOM 2819 O O . ILE B 1 50 ? 0.039 54.344 17.578 1 81.62 50 ILE B O 1
ATOM 2823 N N . TYR B 1 51 ? 1.201 55.344 19.25 1 83.62 51 TYR B N 1
ATOM 2824 C CA . TYR B 1 51 ? 1.911 54.156 19.641 1 83.62 51 TYR B CA 1
ATOM 2825 C C . TYR B 1 51 ? 0.937 53.062 20.094 1 83.62 51 TYR B C 1
ATOM 2827 O O . TYR B 1 51 ? 1.062 51.906 19.719 1 83.62 51 TYR B O 1
ATOM 2835 N N . SER B 1 52 ? -0.077 53.469 20.859 1 83.62 52 SER B N 1
ATOM 2836 C CA . SER B 1 52 ? -1.07 52.5 21.344 1 83.62 52 SER B CA 1
ATOM 2837 C C . SER B 1 52 ? -1.9 51.938 20.188 1 83.62 52 SER B C 1
ATOM 2839 O O . SER B 1 52 ? -2.184 50.75 20.141 1 83.62 52 SER B O 1
ATOM 2841 N N . ILE B 1 53 ? -2.297 52.781 19.234 1 82.69 53 ILE B N 1
ATOM 2842 C CA . ILE B 1 53 ? -3.059 52.312 18.078 1 82.69 53 ILE B CA 1
ATOM 2843 C C . ILE B 1 53 ? -2.219 51.344 17.25 1 82.69 53 ILE B C 1
ATOM 2845 O O . ILE B 1 53 ? -2.715 50.312 16.812 1 82.69 53 ILE B O 1
ATOM 2849 N N . ALA B 1 54 ? -0.93 51.625 17.109 1 85.44 54 ALA B N 1
ATOM 2850 C CA . ALA B 1 54 ? -0.031 50.75 16.375 1 85.44 54 ALA B CA 1
ATOM 2851 C C . ALA B 1 54 ? 0.092 49.406 17.062 1 85.44 54 ALA B C 1
ATOM 2853 O O . ALA B 1 54 ? 0.094 48.344 16.406 1 85.44 54 ALA B O 1
ATOM 2854 N N . LEU B 1 55 ? 0.099 49.406 18.375 1 86.56 55 LEU B N 1
ATOM 2855 C CA . LEU B 1 55 ? 0.218 48.188 19.125 1 86.56 55 LEU B CA 1
ATOM 2856 C C . LEU B 1 55 ? -1.059 47.344 19.031 1 86.56 55 LEU B C 1
ATOM 2858 O O . LEU B 1 55 ? -1.002 46.125 18.953 1 86.56 55 LEU B O 1
ATOM 2862 N N . HIS B 1 56 ? -2.227 48.031 19.062 1 87.38 56 HIS B N 1
ATOM 2863 C CA . HIS B 1 56 ? -3.482 47.312 18.844 1 87.38 56 HIS B CA 1
ATOM 2864 C C . HIS B 1 56 ? -3.523 46.688 17.453 1 87.38 56 HIS B C 1
ATOM 2866 O O . HIS B 1 56 ? -3.949 45.562 17.281 1 87.38 56 HIS B O 1
ATOM 2872 N N . PHE B 1 57 ? -3.1 47.375 16.484 1 85 57 PHE B N 1
ATOM 2873 C CA . PHE B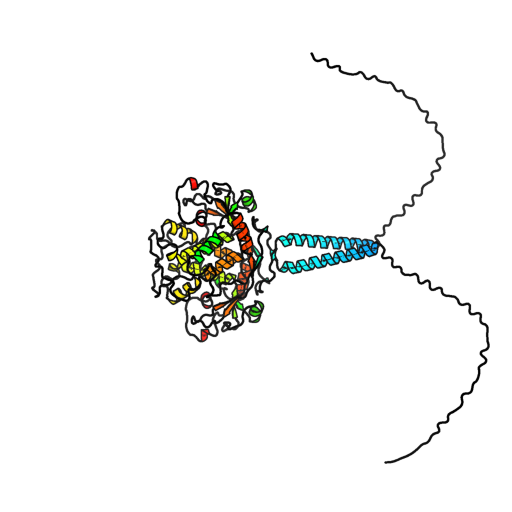 1 57 ? -3.062 46.875 15.125 1 85 57 PHE B CA 1
ATOM 2874 C C . PHE B 1 57 ? -2.145 45.656 15.039 1 85 57 PHE B C 1
ATOM 2876 O O . PHE B 1 57 ? -2.49 44.656 14.414 1 85 57 PHE B O 1
ATOM 2883 N N . LEU B 1 58 ? -0.999 45.75 15.688 1 87.69 58 LEU B N 1
ATOM 2884 C CA . LEU B 1 58 ? -0.073 44.625 15.719 1 87.69 58 LEU B CA 1
ATOM 2885 C C . LEU B 1 58 ? -0.708 43.406 16.406 1 87.69 58 LEU B C 1
ATOM 2887 O O . LEU B 1 58 ? -0.603 42.281 15.906 1 87.69 58 LEU B O 1
ATOM 2891 N N . ALA B 1 59 ? -1.384 43.688 17.469 1 85.56 59 ALA B N 1
ATOM 2892 C CA . ALA B 1 59 ? -2.039 42.594 18.188 1 85.56 59 ALA B CA 1
ATOM 2893 C C . ALA B 1 59 ? -3.133 41.969 17.344 1 85.56 59 ALA B C 1
ATOM 2895 O O . ALA B 1 59 ? -3.283 40.719 17.344 1 85.56 59 ALA B O 1
ATOM 2896 N N . ILE B 1 60 ? -3.861 42.688 16.578 1 83.38 60 ILE B N 1
ATOM 2897 C CA . ILE B 1 60 ? -4.926 42.156 15.719 1 83.38 60 ILE B CA 1
ATOM 2898 C C . ILE B 1 60 ? -4.324 41.344 14.594 1 83.38 60 ILE B C 1
ATOM 2900 O O . ILE B 1 60 ? -4.801 40.219 14.289 1 83.38 60 ILE B O 1
ATOM 2904 N N . VAL B 1 61 ? -3.266 41.781 14.031 1 82.81 61 VAL B N 1
ATOM 2905 C CA . VAL B 1 61 ? -2.605 41.062 12.953 1 82.81 61 VAL B CA 1
ATOM 2906 C C . VAL B 1 61 ? -2.061 39.719 13.469 1 82.81 61 VAL B C 1
ATOM 2908 O O . VAL B 1 61 ? -2.223 38.688 12.828 1 82.81 61 VAL B O 1
ATOM 2911 N N . LEU B 1 62 ? -1.517 39.781 14.641 1 87.06 62 LEU B N 1
ATOM 2912 C CA . LEU B 1 62 ? -0.974 38.562 15.234 1 87.06 62 LEU B CA 1
ATOM 2913 C C . LEU B 1 62 ? -2.092 37.594 15.625 1 87.06 62 LEU B C 1
ATOM 2915 O O . LEU B 1 62 ? -1.97 36.406 15.422 1 87.06 62 LEU B O 1
ATOM 2919 N N . ALA B 1 63 ? -3.18 38.094 16.062 1 81.88 63 ALA B N 1
ATOM 2920 C CA . ALA B 1 63 ? -4.32 37.25 16.438 1 81.88 63 ALA B CA 1
ATOM 2921 C C . ALA B 1 63 ? -4.969 36.656 15.203 1 81.88 63 ALA B C 1
ATOM 2923 O O . ALA B 1 63 ? -5.32 35.469 15.203 1 81.88 63 ALA B O 1
ATOM 2924 N N . VAL B 1 64 ? -5.078 37.312 14.195 1 78.62 64 VAL B N 1
ATOM 2925 C CA . VAL B 1 64 ? -5.656 36.781 12.953 1 78.62 64 VAL B CA 1
ATOM 2926 C C . VAL B 1 64 ? -4.727 35.75 12.336 1 78.62 64 VAL B C 1
ATOM 2928 O O . VAL B 1 64 ? -5.188 34.719 11.836 1 78.62 64 VAL B O 1
ATOM 2931 N N . SER B 1 65 ? -3.488 36.062 12.461 1 76.56 65 SER B N 1
ATOM 2932 C CA . SER B 1 65 ? -2.523 35.094 11.961 1 76.56 65 SER B CA 1
ATOM 2933 C C . SER B 1 65 ? -2.586 33.781 12.758 1 76.56 65 SER B C 1
ATOM 2935 O O . SER B 1 65 ? -2.541 32.688 12.18 1 76.56 65 SER B O 1
ATOM 2937 N N . LEU B 1 66 ? -2.68 33.906 13.938 1 75.62 66 LEU B N 1
ATOM 2938 C CA . LEU B 1 66 ? -2.793 32.719 14.789 1 75.62 66 LEU B CA 1
ATOM 2939 C C . LEU B 1 66 ? -4.109 31.984 14.539 1 75.62 66 LEU B C 1
ATOM 2941 O O . LEU B 1 66 ? -4.141 30.75 14.5 1 75.62 66 LEU B O 1
ATOM 2945 N N . TRP B 1 67 ? -5.164 32.688 14.398 1 70.44 67 TRP B N 1
ATOM 2946 C CA . TRP B 1 67 ? -6.477 32.125 14.109 1 70.44 67 TRP B CA 1
ATOM 2947 C C . TRP B 1 67 ? -6.469 31.422 12.758 1 70.44 67 TRP B C 1
ATOM 2949 O O . TRP B 1 67 ? -6.996 30.312 12.625 1 70.44 67 TRP B O 1
ATOM 2959 N N . SER B 1 68 ? -5.844 31.969 11.852 1 65.62 68 SER B N 1
ATOM 2960 C CA . SER B 1 68 ? -5.766 31.375 10.523 1 65.62 68 SER B CA 1
ATOM 2961 C C . SER B 1 68 ? -4.949 30.078 10.539 1 65.62 68 SER B C 1
ATOM 2963 O O . SER B 1 68 ? -5.32 29.094 9.906 1 65.62 68 SER B O 1
ATOM 2965 N N . ARG B 1 69 ? -3.92 30.125 11.258 1 63.03 69 ARG B N 1
ATOM 2966 C CA . ARG B 1 69 ? -3.076 28.938 11.359 1 63.03 69 ARG B CA 1
ATOM 2967 C C . ARG B 1 69 ? -3.793 27.812 12.109 1 63.03 69 ARG B C 1
ATOM 2969 O O . ARG B 1 69 ? -3.645 26.641 11.766 1 63.03 69 ARG B O 1
ATOM 2976 N N . ASN B 1 70 ? -4.461 28.172 13.102 1 60.5 70 ASN B N 1
ATOM 2977 C CA . ASN B 1 70 ? -5.227 27.172 13.844 1 60.5 70 ASN B CA 1
ATOM 2978 C C . ASN B 1 70 ? -6.32 26.547 12.977 1 60.5 70 ASN B C 1
ATOM 2980 O O . ASN B 1 70 ? -6.633 25.375 13.125 1 60.5 70 ASN B O 1
ATOM 2984 N N . ARG B 1 71 ? -6.883 27.25 12.242 1 55.56 71 ARG B N 1
ATOM 2985 C CA . ARG B 1 71 ? -7.902 26.703 11.344 1 55.56 71 ARG B CA 1
ATOM 2986 C C . ARG B 1 71 ? -7.281 25.781 10.312 1 55.56 71 ARG B C 1
ATOM 2988 O O . ARG B 1 71 ? -7.891 24.781 9.922 1 55.56 71 ARG B O 1
ATOM 2995 N N . HIS B 1 72 ? -6.125 26.234 9.938 1 51.75 72 HIS B N 1
ATOM 2996 C CA . HIS B 1 72 ? -5.492 25.453 8.883 1 51.75 72 HIS B CA 1
ATOM 2997 C C . HIS B 1 72 ? -4.809 24.219 9.453 1 51.75 72 HIS B C 1
ATOM 2999 O O . HIS B 1 72 ? -4.59 23.234 8.734 1 51.75 72 HIS B O 1
ATOM 3005 N N . SER B 1 73 ? -4.453 24.312 10.703 1 50.31 73 SER B N 1
ATOM 3006 C CA . SER B 1 73 ? -3.781 23.156 11.297 1 50.31 73 SER B CA 1
ATOM 3007 C C . SER B 1 73 ? -4.691 21.938 11.305 1 50.31 73 SER B C 1
ATOM 3009 O O . SER B 1 73 ? -4.211 20.797 11.391 1 50.31 73 SER B O 1
ATOM 3011 N N . SER B 1 74 ? -6.02 22.172 11.266 1 50.72 74 SER B N 1
ATOM 3012 C CA . SER B 1 74 ? -6.93 21.047 11.32 1 50.72 74 SER B CA 1
ATOM 3013 C C . SER B 1 74 ? -6.719 20.109 10.125 1 50.72 74 SER B C 1
ATOM 3015 O O . SER B 1 74 ? -7.102 18.938 10.172 1 50.72 74 SER B O 1
ATOM 3017 N N . GLY B 1 75 ? -5.953 20.656 9.195 1 55.69 75 GLY B N 1
ATOM 3018 C CA . GLY B 1 75 ? -5.828 19.859 7.984 1 55.69 75 GLY B CA 1
ATOM 3019 C C . GLY B 1 75 ? -4.457 19.219 7.828 1 55.69 75 GLY B C 1
ATOM 3020 O O . GLY B 1 75 ? -4.145 18.656 6.777 1 55.69 75 GLY B O 1
ATOM 3021 N N . ASN B 1 76 ? -3.547 19.375 8.875 1 63.53 76 ASN B N 1
ATOM 3022 C CA . ASN B 1 76 ? -2.193 18.875 8.664 1 63.53 76 ASN B CA 1
ATOM 3023 C C . ASN B 1 76 ? -1.957 17.578 9.422 1 63.53 76 ASN B C 1
ATOM 3025 O O . ASN B 1 76 ? -2.48 17.391 10.516 1 63.53 76 ASN B O 1
ATOM 3029 N N . LEU B 1 77 ? -1.487 16.641 8.656 1 69.12 77 LEU B N 1
ATOM 3030 C CA . LEU B 1 77 ? -1.097 15.383 9.289 1 69.12 77 LEU B CA 1
ATOM 3031 C C . LEU B 1 77 ? 0.232 15.531 10.023 1 69.12 77 LEU B C 1
ATOM 3033 O O . LEU B 1 77 ? 1.147 16.188 9.523 1 69.12 77 LEU B O 1
ATOM 3037 N N . PRO B 1 78 ? 0.302 15.047 11.297 1 68.38 78 PRO B N 1
ATOM 3038 C CA . PRO B 1 78 ? 1.524 15.164 12.094 1 68.38 78 PRO B CA 1
ATOM 3039 C C . PRO B 1 78 ? 2.717 14.453 11.453 1 68.38 78 PRO B C 1
ATOM 3041 O O . PRO B 1 78 ? 2.551 13.398 10.836 1 68.38 78 PRO B O 1
ATOM 3044 N N . THR B 1 79 ? 3.811 15.109 11.414 1 74.88 79 THR B N 1
ATOM 3045 C CA . THR B 1 79 ? 5.035 14.461 10.961 1 74.88 79 THR B CA 1
ATOM 3046 C C . THR B 1 79 ? 6.059 14.383 12.086 1 74.88 79 THR B C 1
ATOM 3048 O O . THR B 1 79 ? 7.184 13.922 11.883 1 74.88 79 THR B O 1
ATOM 3051 N N . GLN B 1 80 ? 5.645 14.711 13.203 1 77.25 80 GLN B N 1
ATOM 3052 C CA . GLN B 1 80 ? 6.586 14.727 14.32 1 77.25 80 GLN B CA 1
ATOM 3053 C C . GLN B 1 80 ? 6.957 13.305 14.742 1 77.25 80 GLN B C 1
ATOM 3055 O O . GLN B 1 80 ? 6.086 12.445 14.883 1 77.25 80 GLN B O 1
ATOM 3060 N N . GLY B 1 81 ? 8.242 13.078 14.906 1 86.38 81 GLY B N 1
ATOM 3061 C CA . GLY B 1 81 ? 8.727 11.805 15.422 1 86.38 81 GLY B CA 1
ATOM 3062 C C . GLY B 1 81 ? 9.156 10.844 14.328 1 86.38 81 GLY B C 1
ATOM 3063 O O . GLY B 1 81 ? 9.828 9.844 14.602 1 86.38 81 GLY B O 1
ATOM 3064 N N . ARG B 1 82 ? 8.852 11.164 13.156 1 90.56 82 ARG B N 1
ATOM 3065 C CA . ARG B 1 82 ? 9.25 10.266 12.086 1 90.56 82 ARG B CA 1
ATOM 3066 C C . ARG B 1 82 ? 10.758 10.312 11.859 1 90.56 82 ARG B C 1
ATOM 3068 O O . ARG B 1 82 ? 11.406 11.312 12.164 1 90.56 82 ARG B O 1
ATOM 3075 N N . SER B 1 83 ? 11.289 9.227 11.383 1 95.06 83 SER B N 1
ATOM 3076 C CA . SER B 1 83 ? 12.719 9.133 11.125 1 95.06 83 SER B CA 1
ATOM 3077 C C . SER B 1 83 ? 13.133 10.062 9.984 1 95.06 83 SER B C 1
ATOM 3079 O O . SER B 1 83 ? 12.359 10.297 9.055 1 95.06 83 SER B O 1
ATOM 3081 N N . TRP B 1 84 ? 14.336 10.57 10.148 1 95.56 84 TRP B N 1
ATOM 3082 C CA . TRP B 1 84 ? 14.93 11.398 9.109 1 95.56 84 TRP B CA 1
ATOM 3083 C C . TRP B 1 84 ? 15.148 10.602 7.832 1 95.56 84 TRP B C 1
ATOM 3085 O O . TRP B 1 84 ? 15.445 9.406 7.883 1 95.56 84 TRP B O 1
ATOM 3095 N N . SER B 1 85 ? 15.008 11.227 6.715 1 96.81 85 SER B N 1
ATOM 3096 C CA . SER B 1 85 ? 15.32 10.703 5.391 1 96.81 85 SER B CA 1
ATOM 3097 C C . SER B 1 85 ? 15.961 11.773 4.512 1 96.81 85 SER B C 1
ATOM 3099 O O . SER B 1 85 ? 15.617 12.953 4.617 1 96.81 85 SER B O 1
ATOM 3101 N N . PRO B 1 86 ? 16.922 11.312 3.662 1 97.25 86 PRO B N 1
ATOM 3102 C CA . PRO B 1 86 ? 17.562 12.32 2.82 1 97.25 86 PRO B CA 1
ATOM 3103 C C . PRO B 1 86 ? 16.594 12.977 1.843 1 97.25 86 PRO B C 1
ATOM 3105 O O . PRO B 1 86 ? 16.891 14.047 1.305 1 97.25 86 PRO B O 1
ATOM 3108 N N . VAL B 1 87 ? 15.445 12.414 1.618 1 96.75 87 VAL B N 1
ATOM 3109 C CA . VAL B 1 87 ? 14.539 12.93 0.596 1 96.75 87 VAL B CA 1
ATOM 3110 C C . VAL B 1 87 ? 13.43 13.75 1.251 1 96.75 87 VAL B C 1
ATOM 3112 O O . VAL B 1 87 ? 12.656 14.422 0.563 1 96.75 87 VAL B O 1
ATOM 3115 N N . ASN B 1 88 ? 13.281 13.805 2.561 1 91.94 88 ASN B N 1
ATOM 3116 C CA . ASN B 1 88 ? 12.164 14.422 3.264 1 91.94 88 ASN B CA 1
ATOM 3117 C C . ASN B 1 88 ? 11.961 15.867 2.832 1 91.94 88 ASN B C 1
ATOM 3119 O O . ASN B 1 88 ? 10.836 16.297 2.6 1 91.94 88 ASN B O 1
ATOM 3123 N N . GLY B 1 89 ? 12.961 16.656 2.676 1 88.94 89 GLY B N 1
ATOM 3124 C CA . GLY B 1 89 ? 12.852 18.062 2.328 1 88.94 89 GLY B CA 1
ATOM 3125 C C . GLY B 1 89 ? 12.508 18.281 0.87 1 88.94 89 GLY B C 1
ATOM 3126 O O . GLY B 1 89 ? 12.172 19.406 0.474 1 88.94 89 GLY B O 1
ATOM 3127 N N . LEU B 1 90 ? 12.484 17.266 0.098 1 94.75 90 LEU B N 1
ATOM 3128 C CA . LEU B 1 90 ? 12.305 17.406 -1.343 1 94.75 90 LEU B CA 1
ATOM 3129 C C . LEU B 1 90 ? 10.945 16.844 -1.776 1 94.75 90 LEU B C 1
ATOM 3131 O O . LEU B 1 90 ? 10.531 17.031 -2.92 1 94.75 90 LEU B O 1
ATOM 3135 N N . VAL B 1 91 ? 10.258 16.172 -0.871 1 93.56 91 VAL B N 1
ATOM 3136 C CA . VAL B 1 91 ? 8.984 15.547 -1.206 1 93.56 91 VAL B CA 1
ATOM 3137 C C . VAL B 1 91 ? 7.906 16.625 -1.367 1 93.56 91 VAL B C 1
ATOM 3139 O O . VAL B 1 91 ? 7.77 17.5 -0.52 1 93.56 91 VAL B O 1
ATOM 3142 N N . GLN B 1 92 ? 7.254 16.547 -2.529 1 93.56 92 GLN B N 1
ATOM 3143 C CA . GLN B 1 92 ? 6.086 17.375 -2.791 1 93.56 92 GLN B CA 1
ATOM 3144 C C . GLN B 1 92 ? 4.801 16.562 -2.766 1 93.56 92 GLN B C 1
ATOM 3146 O O . GLN B 1 92 ? 4.84 15.328 -2.916 1 93.56 92 GLN B O 1
ATOM 3151 N N . TYR B 1 93 ? 3.746 17.28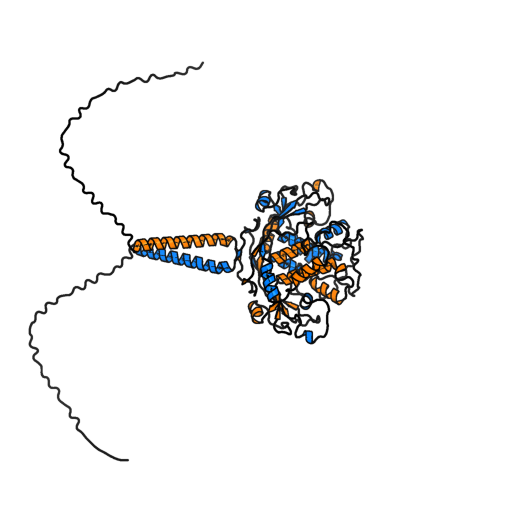1 -2.465 1 91.44 93 TYR B N 1
ATOM 3152 C CA . TYR B 1 93 ? 2.453 16.609 -2.389 1 91.44 93 TYR B CA 1
ATOM 3153 C C . TYR B 1 93 ? 1.477 17.203 -3.402 1 91.44 93 TYR B C 1
ATOM 3155 O O . TYR B 1 93 ? 1.615 18.359 -3.809 1 91.44 93 TYR B O 1
ATOM 3163 N N . GLU B 1 94 ? 0.576 16.344 -3.848 1 93.44 94 GLU B N 1
ATOM 3164 C CA . GLU B 1 94 ? -0.434 16.766 -4.812 1 93.44 94 GLU B CA 1
ATOM 3165 C C . GLU B 1 94 ? -1.77 16.078 -4.555 1 93.44 94 GLU B C 1
ATOM 3167 O O . GLU B 1 94 ? -1.821 15.047 -3.873 1 93.44 94 GLU B O 1
ATOM 3172 N N . LEU B 1 95 ? -2.783 16.703 -5.066 1 93.25 95 LEU B N 1
ATOM 3173 C CA . LEU B 1 95 ? -4.105 16.094 -5.07 1 93.25 95 LEU B CA 1
ATOM 3174 C C . LEU B 1 95 ? -4.23 15.07 -6.203 1 93.25 95 LEU B C 1
ATOM 3176 O O . LEU B 1 95 ? -3.914 15.383 -7.355 1 93.25 95 LEU B O 1
ATOM 3180 N N . SER B 1 96 ? -4.562 13.828 -5.789 1 93.06 96 SER B N 1
ATOM 3181 C CA . SER B 1 96 ? -4.699 12.781 -6.793 1 93.06 96 SER B CA 1
ATOM 3182 C C . SER B 1 96 ? -6.094 12.164 -6.762 1 93.06 96 SER B C 1
ATOM 3184 O O . SER B 1 96 ? -6.66 11.953 -5.688 1 93.06 96 SER B O 1
ATOM 3186 N N . SER B 1 97 ? -6.656 11.875 -7.969 1 90.62 97 SER B N 1
ATOM 3187 C CA . SER B 1 97 ? -7.934 11.18 -8.102 1 90.62 97 SER B CA 1
ATOM 3188 C C . SER B 1 97 ? -7.773 9.859 -8.844 1 90.62 97 SER B C 1
ATOM 3190 O O . SER B 1 97 ? -8.734 9.336 -9.414 1 90.62 97 SER B O 1
ATOM 3192 N N . GLU B 1 98 ? -6.57 9.406 -8.836 1 86.38 98 GLU B N 1
ATOM 3193 C CA . GLU B 1 98 ? -6.312 8.172 -9.57 1 86.38 98 GLU B CA 1
ATOM 3194 C C . GLU B 1 98 ? -6.75 6.953 -8.758 1 86.38 98 GLU B C 1
ATOM 3196 O O . GLU B 1 98 ? -6.355 6.793 -7.602 1 86.38 98 GLU B O 1
ATOM 3201 N N . HIS B 1 99 ? -7.637 6.176 -9.336 1 85.75 99 HIS B N 1
ATOM 3202 C CA . HIS B 1 99 ? -8.109 4.914 -8.773 1 85.75 99 HIS B CA 1
ATOM 3203 C C . HIS B 1 99 ? -8.047 3.795 -9.805 1 85.75 99 HIS B C 1
ATOM 3205 O O . HIS B 1 99 ? -8.258 4.031 -11 1 85.75 99 HIS B O 1
ATOM 3211 N N . ALA B 1 100 ? -7.668 2.613 -9.273 1 78.56 100 ALA B N 1
ATOM 3212 C CA . ALA B 1 100 ? -7.664 1.449 -10.156 1 78.56 100 ALA B CA 1
ATOM 3213 C C . ALA B 1 100 ? -9.055 0.823 -10.242 1 78.56 100 ALA B C 1
ATOM 3215 O O . ALA B 1 100 ? -9.234 -0.353 -9.922 1 78.56 100 ALA B O 1
ATOM 3216 N N . VAL B 1 101 ? -10.078 1.527 -10.602 1 72 101 VAL B N 1
ATOM 3217 C CA . VAL B 1 101 ? -11.438 0.997 -10.609 1 72 101 VAL B CA 1
ATOM 3218 C C . VAL B 1 101 ? -11.922 0.835 -12.047 1 72 101 VAL B C 1
ATOM 3220 O O . VAL B 1 101 ? -12.898 0.134 -12.312 1 72 101 VAL B O 1
ATOM 3223 N N . HIS B 1 102 ? -11.117 1.411 -12.914 1 66.38 102 HIS B N 1
ATOM 3224 C CA . HIS B 1 102 ? -11.539 1.236 -14.297 1 66.38 102 HIS B CA 1
ATOM 3225 C C . HIS B 1 102 ? -10.953 -0.034 -14.898 1 66.38 102 HIS B C 1
ATOM 3227 O O . HIS B 1 102 ? -9.727 -0.203 -14.93 1 66.38 102 HIS B O 1
ATOM 3233 N N . HIS B 1 103 ? -11.75 -0.892 -15.164 1 57.5 103 HIS B N 1
ATOM 3234 C CA . HIS B 1 103 ? -11.32 -2.197 -15.648 1 57.5 103 HIS B CA 1
ATOM 3235 C C . HIS B 1 103 ? -10.891 -2.129 -17.109 1 57.5 103 HIS B C 1
ATOM 3237 O O . HIS B 1 103 ? -10.219 -3.033 -17.609 1 57.5 103 HIS B O 1
ATOM 3243 N N . ASP B 1 104 ? -11.195 -1.054 -17.75 1 56 104 ASP B N 1
ATOM 3244 C CA . ASP B 1 104 ? -10.906 -0.977 -19.188 1 56 104 ASP B CA 1
ATOM 3245 C C . ASP B 1 104 ? -9.703 -0.075 -19.453 1 56 104 ASP B C 1
ATOM 3247 O O . ASP B 1 104 ? -9.234 0.024 -20.594 1 56 104 ASP B O 1
ATOM 3251 N N . LYS B 1 105 ? -9.312 0.595 -18.484 1 59.06 105 LYS B N 1
ATOM 3252 C CA . LYS B 1 105 ? -8.148 1.454 -18.703 1 59.06 105 LYS B CA 1
ATOM 3253 C C . LYS B 1 105 ? -6.949 0.965 -17.891 1 59.06 105 LYS B C 1
ATOM 3255 O O . LYS B 1 105 ? -7.055 0.766 -16.672 1 59.06 105 LYS B O 1
ATOM 3260 N N . HIS B 1 106 ? -6.008 0.524 -18.734 1 63.38 106 HIS B N 1
ATOM 3261 C CA . HIS B 1 106 ? -4.777 0.093 -18.078 1 63.38 106 HIS B CA 1
ATOM 3262 C C . HIS B 1 106 ? -3.748 1.218 -18.047 1 63.38 106 HIS B C 1
ATOM 3264 O O . HIS B 1 106 ? -3.582 1.943 -19.031 1 63.38 106 HIS B O 1
ATOM 3270 N N . SER B 1 107 ? -3.314 1.342 -16.844 1 82.56 107 SER B N 1
ATOM 3271 C CA . SER B 1 107 ? -2.105 2.158 -16.812 1 82.56 107 SER B CA 1
ATOM 3272 C C . SER B 1 107 ? -0.949 1.468 -17.531 1 82.56 107 SER B C 1
ATOM 3274 O O . SER B 1 107 ? -1.06 0.304 -17.922 1 82.56 107 SER B O 1
ATOM 3276 N N . GLN B 1 108 ? 0.116 2.119 -17.812 1 90.25 108 GLN B N 1
ATOM 3277 C CA . GLN B 1 108 ? 1.291 1.538 -18.453 1 90.25 108 GLN B CA 1
ATOM 3278 C C . GLN B 1 108 ? 1.895 0.431 -17.594 1 90.25 108 GLN B C 1
ATOM 3280 O O . GLN B 1 108 ? 2.736 -0.338 -18.062 1 90.25 108 GLN B O 1
ATOM 3285 N N . TYR B 1 109 ? 1.425 0.29 -16.422 1 92.88 109 TYR B N 1
ATOM 3286 C CA . TYR B 1 109 ? 2.027 -0.667 -15.5 1 92.88 109 TYR B CA 1
ATOM 3287 C C . TYR B 1 109 ? 1.147 -1.9 -15.344 1 92.88 109 TYR B C 1
ATOM 3289 O O . TYR B 1 109 ? 1.578 -2.91 -14.781 1 92.88 109 TYR B O 1
ATOM 3297 N N . ALA B 1 110 ? -0.069 -1.869 -15.852 1 89.31 110 ALA B N 1
ATOM 3298 C CA . ALA B 1 110 ? -1.046 -2.914 -15.562 1 89.31 110 ALA B CA 1
ATOM 3299 C C . ALA B 1 110 ? -1.345 -3.75 -16.797 1 89.31 110 ALA B C 1
ATOM 3301 O O . ALA B 1 110 ? -1.085 -3.318 -17.922 1 89.31 110 ALA B O 1
ATOM 3302 N N . GLY B 1 111 ? -1.87 -4.973 -16.516 1 85.38 111 GLY B N 1
ATOM 3303 C CA . GLY B 1 111 ? -2.279 -5.848 -17.609 1 85.38 111 GLY B CA 1
ATOM 3304 C C . GLY B 1 111 ? -1.217 -6.863 -17.984 1 85.38 111 GLY B C 1
ATOM 3305 O O . GLY B 1 111 ? -0.156 -6.922 -17.359 1 85.38 111 GLY B O 1
ATOM 3306 N N . PRO B 1 112 ? -1.523 -7.617 -18.969 1 85.5 112 PRO B N 1
ATOM 3307 C CA . PRO B 1 112 ? -0.56 -8.625 -19.406 1 85.5 112 PRO B CA 1
ATOM 3308 C C . PRO B 1 112 ? 0.78 -8.023 -19.828 1 85.5 112 PRO B C 1
ATOM 3310 O O . PRO B 1 112 ? 0.824 -6.891 -20.312 1 85.5 112 PRO B O 1
ATOM 3313 N N . PRO B 1 113 ? 1.802 -8.852 -19.672 1 88.44 113 PRO B N 1
ATOM 3314 C CA . PRO B 1 113 ? 3.135 -8.336 -20 1 88.44 113 PRO B CA 1
ATOM 3315 C C . PRO B 1 113 ? 3.291 -7.996 -21.484 1 88.44 113 PRO B C 1
ATOM 3317 O O . PRO B 1 113 ? 2.883 -8.781 -22.344 1 88.44 113 PRO B O 1
ATOM 3320 N N . THR B 1 114 ? 3.725 -6.883 -21.781 1 90.19 114 THR B N 1
ATOM 3321 C CA . THR B 1 114 ? 4.164 -6.406 -23.078 1 90.19 114 THR B CA 1
ATOM 3322 C C . THR B 1 114 ? 5.531 -5.742 -22.984 1 90.19 114 THR B C 1
ATOM 3324 O O . THR B 1 114 ? 6.012 -5.453 -21.875 1 90.19 114 THR B O 1
ATOM 3327 N N . GLN B 1 115 ? 6.191 -5.496 -24.078 1 93.69 115 GLN B N 1
ATOM 3328 C CA . GLN B 1 115 ? 7.48 -4.816 -24.078 1 93.69 115 GLN B CA 1
ATOM 3329 C C . GLN B 1 115 ? 7.371 -3.434 -23.438 1 93.69 115 GLN B C 1
ATOM 3331 O O . GLN B 1 115 ? 8.234 -3.033 -22.656 1 93.69 115 GLN B O 1
ATOM 3336 N N . ASP B 1 116 ? 6.293 -2.783 -23.766 1 93.38 116 ASP B N 1
ATOM 3337 C CA . ASP B 1 116 ? 6.086 -1.441 -23.234 1 93.38 116 ASP B CA 1
ATOM 3338 C C . ASP B 1 116 ? 5.84 -1.486 -21.719 1 93.38 116 ASP B C 1
ATOM 3340 O O . ASP B 1 116 ? 6.355 -0.648 -20.984 1 93.38 116 ASP B O 1
ATOM 3344 N N . ASN B 1 117 ? 5.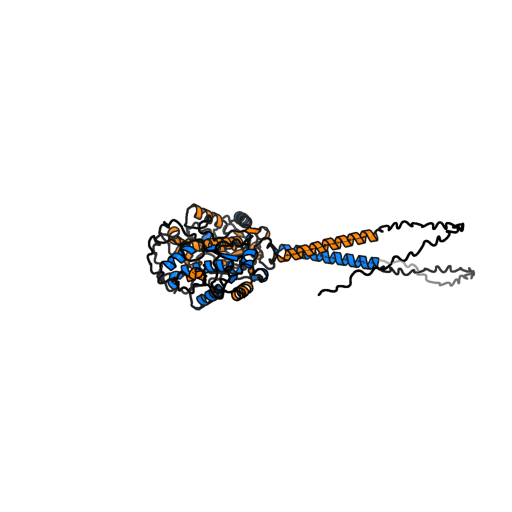086 -2.395 -21.312 1 91.44 117 ASN B N 1
ATOM 3345 C CA . ASN B 1 117 ? 4.805 -2.582 -19.891 1 91.44 117 ASN B CA 1
ATOM 3346 C C . ASN B 1 117 ? 6.078 -2.881 -19.109 1 91.44 117 ASN B C 1
ATOM 3348 O O . ASN B 1 117 ? 6.316 -2.283 -18.062 1 91.44 117 ASN B O 1
ATOM 3352 N N . ASP B 1 118 ? 6.855 -3.717 -19.641 1 92.69 118 ASP B N 1
ATOM 3353 C CA . ASP B 1 118 ? 8.109 -4.09 -19 1 92.69 118 ASP B CA 1
ATOM 3354 C C . ASP B 1 118 ? 9.078 -2.908 -18.953 1 92.69 118 ASP B C 1
ATOM 3356 O O . ASP B 1 118 ? 9.758 -2.693 -17.953 1 92.69 118 ASP B O 1
ATOM 3360 N N . ALA B 1 119 ? 9.102 -2.213 -20.016 1 94.94 119 ALA B N 1
ATOM 3361 C CA . ALA B 1 119 ? 9.961 -1.034 -20.062 1 94.94 119 ALA B CA 1
ATOM 3362 C C . ALA B 1 119 ? 9.531 -0.003 -19.016 1 94.94 119 ALA B C 1
ATOM 3364 O O . ALA B 1 119 ? 10.375 0.645 -18.391 1 94.94 119 ALA B O 1
ATOM 3365 N N . ALA B 1 120 ? 8.258 0.154 -18.859 1 95.62 120 ALA B N 1
ATOM 3366 C CA . ALA B 1 120 ? 7.738 1.083 -17.859 1 95.62 120 ALA B CA 1
ATOM 3367 C C . ALA B 1 120 ? 8.156 0.663 -16.453 1 95.62 120 ALA B C 1
ATOM 3369 O O . ALA B 1 120 ? 8.625 1.488 -15.656 1 95.62 120 ALA B O 1
ATOM 3370 N N . TRP B 1 121 ? 8.016 -0.551 -16.141 1 95.62 121 TRP B N 1
ATOM 3371 C CA . TRP B 1 121 ? 8.406 -1.069 -14.844 1 95.62 121 TRP B CA 1
ATOM 3372 C C . TRP B 1 121 ? 9.914 -0.953 -14.641 1 95.62 121 TRP B C 1
ATOM 3374 O O . TRP B 1 121 ? 10.375 -0.614 -13.547 1 95.62 121 TRP B O 1
ATOM 3384 N N . ASP B 1 122 ? 10.641 -1.232 -15.68 1 93.75 122 ASP B N 1
ATOM 3385 C CA . ASP B 1 122 ? 12.086 -1.101 -15.594 1 93.75 122 ASP B CA 1
ATOM 3386 C C . ASP B 1 122 ? 12.492 0.332 -15.25 1 93.75 122 ASP B C 1
ATOM 3388 O O . ASP B 1 122 ? 13.344 0.554 -14.391 1 93.75 122 ASP B O 1
ATOM 3392 N N . SER B 1 123 ? 11.875 1.204 -15.906 1 94.31 123 SER B N 1
ATOM 3393 C CA . SER B 1 123 ? 12.164 2.609 -15.648 1 94.31 123 SER B CA 1
ATOM 3394 C C . SER B 1 123 ? 11.758 3.012 -14.234 1 94.31 123 SER B C 1
ATOM 3396 O O . SER B 1 123 ? 12.492 3.738 -13.562 1 94.31 123 SER B O 1
ATOM 3398 N N . LEU B 1 124 ? 10.664 2.561 -13.82 1 96.38 124 LEU B N 1
ATOM 3399 C CA . LEU B 1 124 ? 10.141 2.861 -12.492 1 96.38 124 LEU B CA 1
ATOM 3400 C C . LEU B 1 124 ? 11.078 2.352 -11.406 1 96.38 124 LEU B C 1
ATOM 3402 O O . LEU B 1 124 ? 11.312 3.037 -10.414 1 96.38 124 LEU B O 1
ATOM 3406 N N . MET B 1 125 ? 11.727 1.173 -11.648 1 95.81 125 MET B N 1
ATOM 3407 C CA . MET B 1 125 ? 12.453 0.484 -10.586 1 95.81 125 MET B CA 1
ATOM 3408 C C . MET B 1 125 ? 13.961 0.71 -10.727 1 95.81 125 MET B C 1
ATOM 3410 O O . MET B 1 125 ? 14.734 0.302 -9.859 1 95.81 125 MET B O 1
ATOM 3414 N N . ARG B 1 126 ? 14.32 1.339 -11.781 1 93.44 126 ARG B N 1
ATOM 3415 C CA . ARG B 1 126 ? 15.742 1.529 -12.062 1 93.44 126 ARG B CA 1
ATOM 3416 C C . ARG B 1 126 ? 16.453 2.168 -10.875 1 93.44 126 ARG B C 1
ATOM 3418 O O . ARG B 1 126 ? 17.5 1.688 -10.445 1 93.44 126 ARG B O 1
ATOM 3425 N N . PRO B 1 127 ? 15.914 3.188 -10.289 1 95.62 127 PRO B N 1
ATOM 3426 C CA . PRO B 1 127 ? 16.609 3.807 -9.148 1 95.62 127 PRO B CA 1
ATOM 3427 C C . PRO B 1 127 ? 16.156 3.23 -7.809 1 95.62 127 PRO B C 1
ATOM 3429 O O . PRO B 1 127 ? 15.969 3.977 -6.844 1 95.62 127 PRO B O 1
ATOM 3432 N N . VAL B 1 128 ? 16.016 1.944 -7.73 1 96.12 128 VAL B N 1
ATOM 3433 C CA . VAL B 1 128 ? 15.531 1.256 -6.539 1 96.12 128 VAL B CA 1
ATOM 3434 C C . VAL B 1 128 ? 16.531 1.427 -5.395 1 96.12 128 VAL B C 1
ATOM 3436 O O . VAL B 1 128 ? 16.141 1.429 -4.227 1 96.12 128 VAL B O 1
ATOM 3439 N N . HIS B 1 129 ? 17.797 1.617 -5.73 1 95.19 129 HIS B N 1
ATOM 3440 C CA . HIS B 1 129 ? 18.828 1.805 -4.711 1 95.19 129 HIS B CA 1
ATOM 3441 C C . HIS B 1 129 ? 19.516 3.164 -4.855 1 95.19 129 HIS B C 1
ATOM 3443 O O . HIS B 1 129 ? 19.656 3.67 -5.969 1 95.19 129 HIS B O 1
ATOM 3449 N N . PHE B 1 130 ? 19.891 3.709 -3.727 1 96.38 130 PHE B N 1
ATOM 3450 C CA . PHE B 1 130 ? 20.75 4.883 -3.738 1 96.38 130 PHE B CA 1
ATOM 3451 C C . PHE B 1 130 ? 22.016 4.641 -2.908 1 96.38 130 PHE B C 1
ATOM 3453 O O . PHE B 1 130 ? 22.047 3.723 -2.088 1 96.38 130 PHE B O 1
ATOM 3460 N N . ASN B 1 131 ? 23.016 5.367 -3.227 1 96 131 ASN B N 1
ATOM 3461 C CA . ASN B 1 131 ? 24.281 5.281 -2.488 1 96 131 ASN B CA 1
ATOM 3462 C C . ASN B 1 131 ? 24.266 6.172 -1.25 1 96 131 ASN B C 1
ATOM 3464 O O . ASN B 1 131 ? 24.359 7.395 -1.359 1 96 131 ASN B O 1
ATOM 3468 N N . ALA B 1 132 ? 24.172 5.551 -0.118 1 97.62 132 ALA B N 1
ATOM 3469 C CA . ALA B 1 132 ? 24.109 6.297 1.134 1 97.62 132 ALA B CA 1
ATOM 3470 C C . ALA B 1 132 ? 25.484 6.453 1.763 1 97.62 132 ALA B C 1
ATOM 3472 O O . ALA B 1 132 ? 26.328 5.566 1.637 1 97.62 132 ALA B O 1
ATOM 3473 N N . THR B 1 133 ? 25.625 7.586 2.422 1 97.44 133 THR B N 1
ATOM 3474 C CA . THR B 1 133 ? 26.812 7.75 3.248 1 97.44 133 THR B CA 1
ATOM 3475 C C . THR B 1 133 ? 26.594 7.188 4.648 1 97.44 133 THR B C 1
ATOM 3477 O O . THR B 1 133 ? 25.438 6.961 5.051 1 97.44 133 THR B O 1
ATOM 3480 N N . ARG B 1 134 ? 27.672 6.965 5.25 1 96.69 134 ARG B N 1
ATOM 3481 C CA . ARG B 1 134 ? 27.578 6.508 6.633 1 96.69 134 ARG B CA 1
ATOM 3482 C C . ARG B 1 134 ? 26.781 7.496 7.48 1 96.69 134 ARG B C 1
ATOM 3484 O O . ARG B 1 134 ? 25.922 7.094 8.266 1 96.69 134 ARG B O 1
ATOM 3491 N N . ASP B 1 135 ? 27 8.758 7.324 1 97.5 135 ASP B N 1
ATOM 3492 C CA . ASP B 1 135 ? 26.312 9.805 8.07 1 97.5 135 ASP B CA 1
ATOM 3493 C C . ASP B 1 135 ? 24.797 9.75 7.816 1 97.5 135 ASP B C 1
ATOM 3495 O O . ASP B 1 135 ? 24 9.898 8.742 1 97.5 135 ASP B O 1
ATOM 3499 N N . GLU B 1 136 ? 24.469 9.586 6.637 1 97.94 136 GLU B N 1
ATOM 3500 C CA . GLU B 1 136 ? 23.062 9.516 6.285 1 97.94 136 GLU B CA 1
ATOM 3501 C C . GLU B 1 136 ? 22.375 8.328 6.969 1 97.94 136 GLU B C 1
ATOM 3503 O O . GLU B 1 136 ? 21.266 8.453 7.473 1 97.94 136 GLU B O 1
ATOM 3508 N N . LEU B 1 137 ? 23.031 7.164 6.977 1 98.25 137 LEU B N 1
ATOM 3509 C CA . LEU B 1 137 ? 22.453 5.984 7.602 1 98.25 137 LEU B CA 1
ATOM 3510 C C . LEU B 1 137 ? 22.344 6.168 9.109 1 98.25 137 LEU B C 1
ATOM 3512 O O . LEU B 1 137 ? 21.344 5.754 9.719 1 98.25 137 LEU B O 1
ATOM 3516 N N . GLU B 1 138 ? 23.297 6.777 9.711 1 97.5 138 GLU B N 1
ATOM 3517 C CA . GLU B 1 138 ? 23.25 7.074 11.141 1 97.5 138 GLU B CA 1
ATOM 3518 C C . GLU B 1 138 ? 22.125 8.047 11.461 1 97.5 138 GLU B C 1
ATOM 3520 O O . GLU B 1 138 ? 21.391 7.855 12.422 1 97.5 138 GLU B O 1
ATOM 3525 N N . ARG B 1 139 ? 22.031 9.055 10.656 1 96.94 139 ARG B N 1
ATOM 3526 C CA . ARG B 1 139 ? 20.984 10.055 10.859 1 96.94 139 ARG B CA 1
ATOM 3527 C C . ARG B 1 139 ? 19.609 9.43 10.711 1 96.94 139 ARG B C 1
ATOM 3529 O O . ARG B 1 139 ? 18.656 9.828 11.398 1 96.94 139 ARG B O 1
ATOM 3536 N N . ALA B 1 140 ? 19.531 8.469 9.836 1 97.12 140 ALA B N 1
ATOM 3537 C CA . ALA B 1 140 ? 18.25 7.789 9.609 1 97.12 140 ALA B CA 1
ATOM 3538 C C . ALA B 1 140 ? 17.953 6.801 10.727 1 97.12 140 ALA B C 1
ATOM 3540 O O . ALA B 1 140 ? 16.859 6.227 10.781 1 97.12 140 ALA B O 1
ATOM 3541 N N . GLY B 1 141 ? 18.906 6.52 11.57 1 95.75 141 GLY B N 1
ATOM 3542 C CA . GLY B 1 141 ? 18.719 5.625 12.703 1 95.75 141 GLY B CA 1
ATOM 3543 C C . GLY B 1 141 ? 18.938 4.164 12.352 1 95.75 141 GLY B C 1
ATOM 3544 O O . GLY B 1 141 ? 18.453 3.271 13.047 1 95.75 141 GLY B O 1
ATOM 3545 N N . GLU B 1 142 ? 19.609 3.934 11.273 1 96.19 142 GLU B N 1
ATOM 3546 C CA . GLU B 1 142 ? 19.859 2.559 10.852 1 96.19 142 GLU B CA 1
ATOM 3547 C C . GLU B 1 142 ? 20.969 1.915 11.688 1 96.19 142 GLU B C 1
ATOM 3549 O O . GLU B 1 142 ? 21.828 2.609 12.234 1 96.19 142 GLU B O 1
ATOM 3554 N N . SER B 1 143 ? 20.828 0.572 11.797 1 94.5 143 SER B N 1
ATOM 3555 C CA . SER B 1 143 ? 21.922 -0.17 12.438 1 94.5 143 SER B CA 1
ATOM 3556 C C . SER B 1 143 ? 23.172 -0.163 11.57 1 94.5 143 SER B C 1
ATOM 3558 O O . SER B 1 143 ? 23.094 -0.335 10.359 1 94.5 143 SER B O 1
ATOM 3560 N N . MET B 1 144 ? 24.297 -0.04 12.211 1 95.44 144 MET B N 1
ATOM 3561 C CA . MET B 1 144 ? 25.562 0.046 11.484 1 95.44 144 MET B CA 1
ATOM 3562 C C . MET B 1 144 ? 26.297 -1.288 11.516 1 95.44 144 MET B C 1
ATOM 3564 O O . MET B 1 144 ? 27.344 -1.435 10.891 1 95.44 144 MET B O 1
ATOM 3568 N N . ALA B 1 145 ? 25.688 -2.227 12.109 1 94.19 145 ALA B N 1
ATOM 3569 C CA . ALA B 1 145 ? 26.344 -3.523 12.266 1 94.19 145 ALA B CA 1
ATOM 3570 C C . ALA B 1 145 ? 26.312 -4.309 10.953 1 94.19 145 ALA B C 1
ATOM 3572 O O . ALA B 1 145 ? 25.25 -4.457 10.336 1 94.19 145 ALA B O 1
ATOM 3573 N N . ASN B 1 146 ? 27.516 -4.809 10.43 1 92.94 146 ASN B N 1
ATOM 3574 C CA . ASN B 1 146 ? 27.703 -5.711 9.297 1 92.94 146 ASN B CA 1
ATOM 3575 C C . ASN B 1 146 ? 27.078 -5.156 8.031 1 92.94 146 ASN B C 1
ATOM 3577 O O . ASN B 1 146 ? 26.5 -5.906 7.234 1 92.94 146 ASN B O 1
ATOM 3581 N N . LEU B 1 147 ? 27.172 -3.893 7.824 1 94.62 147 LEU B N 1
ATOM 3582 C CA . LEU B 1 147 ? 26.578 -3.27 6.645 1 94.62 147 LEU B CA 1
ATOM 3583 C C . LEU B 1 147 ? 27.281 -3.746 5.371 1 94.62 147 LEU B C 1
ATOM 3585 O O . LEU B 1 147 ? 28.5 -3.885 5.344 1 94.62 147 LEU B O 1
ATOM 3589 N N . ALA B 1 148 ? 26.438 -3.998 4.383 1 92.62 148 ALA B N 1
ATOM 3590 C CA . ALA B 1 148 ? 27 -4.227 3.057 1 92.62 148 ALA B CA 1
ATOM 3591 C C . ALA B 1 148 ? 27.594 -2.941 2.479 1 92.62 148 ALA B C 1
ATOM 3593 O O . ALA B 1 148 ? 27.047 -1.857 2.68 1 92.62 148 ALA B O 1
ATOM 3594 N N . GLU B 1 149 ? 28.703 -3.129 1.765 1 92.94 149 GLU B N 1
ATOM 3595 C CA . GLU B 1 149 ? 29.391 -1.982 1.172 1 92.94 149 GLU B CA 1
ATOM 3596 C C . GLU B 1 149 ? 29.516 -2.139 -0.341 1 92.94 149 GLU B C 1
ATOM 3598 O O . GLU B 1 149 ? 29.781 -3.238 -0.837 1 92.94 149 GLU B O 1
ATOM 3603 N N . LEU B 1 150 ? 29.391 -1.003 -0.948 1 91.69 150 LEU B N 1
ATOM 3604 C CA . LEU B 1 150 ? 29.562 -1.003 -2.396 1 91.69 150 LEU B CA 1
ATOM 3605 C C . LEU B 1 150 ? 31.047 -0.935 -2.764 1 91.69 150 LEU B C 1
ATOM 3607 O O . LEU B 1 150 ? 31.828 -0.278 -2.076 1 91.69 150 LEU B O 1
ATOM 3611 N N . GLU B 1 151 ? 31.562 -1.614 -3.846 1 87.81 151 GLU B N 1
ATOM 3612 C CA . GLU B 1 151 ? 32.938 -1.577 -4.32 1 87.81 151 GLU B CA 1
ATOM 3613 C C . GLU B 1 151 ? 33.406 -0.144 -4.57 1 87.81 151 GLU B C 1
ATOM 3615 O O . GLU B 1 151 ? 34.562 0.199 -4.305 1 87.81 151 GLU B O 1
ATOM 3620 N N . GLY B 1 152 ? 32.656 0.882 -4.91 1 85.94 152 GLY B N 1
ATOM 3621 C CA . GLY B 1 152 ? 33 2.27 -5.176 1 85.94 152 GLY B CA 1
ATOM 3622 C C . GLY B 1 152 ? 32.844 3.168 -3.965 1 85.94 152 GLY B C 1
ATOM 3623 O O . GLY B 1 152 ? 33.094 4.371 -4.035 1 85.94 152 GLY B O 1
ATOM 3624 N N . GLY B 1 153 ? 32.594 2.559 -2.852 1 91.62 153 GLY B N 1
ATOM 3625 C CA . GLY B 1 153 ? 32.344 3.312 -1.631 1 91.62 153 GLY B CA 1
ATOM 3626 C C . GLY B 1 153 ? 30.875 3.598 -1.378 1 91.62 153 GLY B C 1
ATOM 3627 O O . GLY B 1 153 ? 30.094 3.699 -2.318 1 91.62 153 GLY B O 1
ATOM 3628 N N . GLY B 1 154 ? 30.594 3.613 -0.105 1 95.12 154 GLY B N 1
ATOM 3629 C CA . GLY B 1 154 ? 29.219 3.889 0.286 1 95.12 154 GLY B CA 1
ATOM 3630 C C . GLY B 1 154 ? 28.438 2.635 0.616 1 95.12 154 GLY B C 1
ATOM 3631 O O . GLY B 1 154 ? 28.984 1.538 0.668 1 95.12 154 GLY B O 1
ATOM 3632 N N . TYR B 1 155 ? 27.219 2.895 0.889 1 95.81 155 TYR B N 1
ATOM 3633 C CA . TYR B 1 155 ? 26.344 1.816 1.337 1 95.81 155 TYR B CA 1
ATOM 3634 C C . TYR B 1 155 ? 25.078 1.77 0.507 1 95.81 155 TYR B C 1
ATOM 3636 O O . TYR B 1 155 ? 24.391 2.785 0.345 1 95.81 155 TYR B O 1
ATOM 3644 N N . PRO B 1 156 ? 24.828 0.606 -0.061 1 95.12 156 PRO B N 1
ATOM 3645 C CA . PRO B 1 156 ? 23.531 0.52 -0.76 1 95.12 156 PRO B CA 1
ATOM 3646 C C . PRO B 1 156 ? 22.344 0.692 0.176 1 95.12 156 PRO B C 1
ATOM 3648 O O . PRO B 1 156 ? 22.328 0.14 1.279 1 95.12 156 PRO B O 1
ATOM 3651 N N . ALA B 1 157 ? 21.406 1.506 -0.19 1 96.88 157 ALA B N 1
ATOM 3652 C CA . ALA B 1 157 ? 20.188 1.756 0.564 1 96.88 157 ALA B CA 1
ATOM 3653 C C . ALA B 1 157 ? 19 1.95 -0.372 1 96.88 157 ALA B C 1
ATOM 3655 O O . ALA B 1 157 ? 19.172 2.049 -1.589 1 96.88 157 ALA B O 1
ATOM 3656 N N . SER B 1 158 ? 17.844 1.868 0.162 1 96.81 158 SER B N 1
ATOM 3657 C CA . SER B 1 158 ? 16.594 2.061 -0.586 1 96.81 158 SER B CA 1
ATOM 3658 C C . SER B 1 158 ? 15.586 2.854 0.225 1 96.81 158 SER B C 1
ATOM 3660 O O . SER B 1 158 ? 15.773 3.076 1.423 1 96.81 158 SER B O 1
ATOM 3662 N N . LEU B 1 159 ? 14.609 3.365 -0.464 1 97.94 159 LEU B N 1
ATOM 3663 C CA . LEU B 1 159 ? 13.461 3.969 0.201 1 97.94 159 LEU B CA 1
ATOM 3664 C C . LEU B 1 159 ? 12.328 2.959 0.353 1 97.94 159 LEU B C 1
ATOM 3666 O O . LEU B 1 159 ? 12.195 2.037 -0.457 1 97.94 159 LEU B O 1
ATOM 3670 N N . GLY B 1 160 ? 11.555 3.225 1.395 1 97.31 160 GLY B N 1
ATOM 3671 C CA . GLY B 1 160 ? 10.422 2.346 1.648 1 97.31 160 GLY B CA 1
ATOM 3672 C C . GLY B 1 160 ? 9.516 2.174 0.442 1 97.31 160 GLY B C 1
ATOM 3673 O O . GLY B 1 160 ? 9.047 1.069 0.166 1 97.31 160 GLY B O 1
ATOM 3674 N N . VAL B 1 161 ? 9.281 3.213 -0.277 1 98.12 161 VAL B N 1
ATOM 3675 C CA . VAL B 1 161 ? 8.383 3.154 -1.424 1 98.12 161 VAL B CA 1
ATOM 3676 C C . VAL B 1 161 ? 8.945 2.203 -2.477 1 98.12 161 VAL B C 1
ATOM 3678 O O . VAL B 1 161 ? 8.203 1.45 -3.105 1 98.12 161 VAL B O 1
ATOM 3681 N N . TYR B 1 162 ? 10.211 2.203 -2.744 1 97.25 162 TYR B N 1
ATOM 3682 C CA . TYR B 1 162 ? 10.82 1.332 -3.744 1 97.25 162 TYR B CA 1
ATOM 3683 C C . TYR B 1 162 ? 10.828 -0.117 -3.27 1 97.25 162 TYR B C 1
ATOM 3685 O O . TYR B 1 162 ? 10.695 -1.041 -4.078 1 97.25 162 TYR B O 1
ATOM 3693 N N . HIS B 1 163 ? 11.047 -0.309 -1.983 1 95.75 163 HIS B N 1
ATOM 3694 C CA . HIS B 1 163 ? 10.898 -1.657 -1.444 1 95.75 163 HIS B CA 1
ATOM 3695 C C . HIS B 1 163 ? 9.492 -2.197 -1.683 1 95.75 163 HIS B C 1
ATOM 3697 O O . HIS B 1 163 ? 9.328 -3.328 -2.148 1 95.75 163 HIS B O 1
ATOM 3703 N N . GLU B 1 164 ? 8.508 -1.414 -1.368 1 96.69 164 GLU B N 1
ATOM 3704 C CA . GLU B 1 164 ? 7.117 -1.808 -1.567 1 96.69 164 GLU B CA 1
ATOM 3705 C C . GLU B 1 164 ? 6.824 -2.066 -3.041 1 96.69 164 GLU B C 1
ATOM 3707 O O . GLU B 1 164 ? 6.156 -3.045 -3.385 1 96.69 164 GLU B O 1
ATOM 3712 N N . LEU B 1 165 ? 7.324 -1.212 -3.891 1 97.19 165 LEU B N 1
ATOM 3713 C CA . LEU B 1 165 ? 7.141 -1.399 -5.324 1 97.19 165 LEU B CA 1
ATOM 3714 C C . LEU B 1 165 ? 7.836 -2.672 -5.801 1 97.19 165 LEU B C 1
ATOM 3716 O O . LEU B 1 165 ? 7.332 -3.363 -6.691 1 97.19 165 LEU B O 1
ATOM 3720 N N . HIS B 1 166 ? 9 -2.92 -5.234 1 94.69 166 HIS B N 1
ATOM 3721 C CA . HIS B 1 166 ? 9.68 -4.18 -5.504 1 94.69 166 HIS B CA 1
ATOM 3722 C C . HIS B 1 166 ? 8.789 -5.371 -5.16 1 94.69 166 HIS B C 1
ATOM 3724 O O . HIS B 1 166 ? 8.664 -6.309 -5.957 1 94.69 166 HIS B O 1
ATOM 3730 N N . CYS B 1 167 ? 8.164 -5.301 -4.027 1 94 167 CYS B N 1
ATOM 3731 C CA . CYS B 1 167 ? 7.262 -6.375 -3.615 1 94 167 CYS B CA 1
ATOM 3732 C C . CYS B 1 167 ? 6.098 -6.516 -4.586 1 94 167 CYS B C 1
ATOM 3734 O O . CYS B 1 167 ? 5.719 -7.629 -4.953 1 94 167 CYS B O 1
ATOM 3736 N N . VAL B 1 168 ? 5.477 -5.406 -5.02 1 95.75 168 VAL B N 1
ATOM 3737 C CA . VAL B 1 168 ? 4.391 -5.438 -5.992 1 95.75 168 VAL B CA 1
ATOM 3738 C C . VAL B 1 168 ? 4.871 -6.09 -7.285 1 95.75 168 VAL B C 1
ATOM 3740 O O . VAL B 1 168 ? 4.172 -6.926 -7.863 1 95.75 168 VAL B O 1
ATOM 3743 N N . ARG B 1 169 ? 6.016 -5.742 -7.672 1 93.94 169 ARG B N 1
ATOM 3744 C CA . ARG B 1 169 ? 6.547 -6.273 -8.922 1 93.94 169 ARG B CA 1
ATOM 3745 C C . ARG B 1 169 ? 6.82 -7.77 -8.812 1 93.94 169 ARG B C 1
ATOM 3747 O O . ARG B 1 169 ? 6.617 -8.516 -9.773 1 93.94 169 ARG B O 1
ATOM 3754 N N . GLN B 1 170 ? 7.336 -8.219 -7.648 1 91.56 170 GLN B N 1
ATOM 3755 C CA . GLN B 1 170 ? 7.543 -9.656 -7.461 1 91.56 170 GLN B CA 1
ATOM 3756 C C . GLN B 1 170 ? 6.23 -10.422 -7.598 1 91.56 170 GLN B C 1
ATOM 3758 O O . GLN B 1 170 ? 6.207 -11.523 -8.148 1 91.56 170 GLN B O 1
ATOM 3763 N N . MET B 1 171 ? 5.188 -9.836 -7.121 1 91.62 171 MET B N 1
ATOM 3764 C CA . MET B 1 171 ? 3.875 -10.453 -7.281 1 91.62 171 MET B CA 1
ATOM 3765 C C . MET B 1 171 ? 3.486 -10.523 -8.758 1 91.62 171 MET B C 1
ATOM 3767 O O . MET B 1 171 ? 2.939 -11.531 -9.211 1 91.62 171 MET B O 1
ATOM 3771 N N . ARG B 1 172 ? 3.768 -9.484 -9.453 1 91.44 172 ARG B N 1
ATOM 3772 C CA . ARG B 1 172 ? 3.492 -9.461 -10.883 1 91.44 172 ARG B CA 1
ATOM 3773 C C . ARG B 1 172 ? 4.262 -10.562 -11.609 1 91.44 172 ARG B C 1
ATOM 3775 O O . ARG B 1 172 ? 3.695 -11.281 -12.43 1 91.44 172 ARG B O 1
ATOM 3782 N N . PHE B 1 173 ? 5.574 -10.727 -11.281 1 89.69 173 PHE B N 1
ATOM 3783 C CA . PHE B 1 173 ? 6.387 -11.773 -11.898 1 89.69 173 PHE B CA 1
ATOM 3784 C C . PHE B 1 173 ? 5.789 -13.148 -11.641 1 89.69 173 PHE B C 1
ATOM 3786 O O . PHE B 1 173 ? 5.781 -14 -12.523 1 89.69 173 PHE B O 1
ATOM 3793 N N . TYR B 1 174 ? 5.305 -13.289 -10.477 1 87.31 174 TYR B N 1
ATOM 3794 C CA . TYR B 1 174 ? 4.723 -14.586 -10.141 1 87.31 174 TYR B CA 1
ATOM 3795 C C . TYR B 1 174 ? 3.408 -14.805 -10.875 1 87.31 174 TYR B C 1
ATOM 3797 O O . TYR B 1 174 ? 3.145 -15.898 -11.375 1 87.31 174 TYR B O 1
ATOM 3805 N N . LEU B 1 175 ? 2.555 -13.789 -10.906 1 86.5 175 LEU B N 1
ATOM 3806 C CA . LEU B 1 175 ? 1.258 -13.906 -11.562 1 86.5 175 LEU B CA 1
ATOM 3807 C C . LEU B 1 175 ? 1.427 -14.234 -13.039 1 86.5 175 LEU B C 1
ATOM 3809 O O . LEU B 1 175 ? 0.647 -15 -13.602 1 86.5 175 LEU B O 1
ATOM 3813 N N . TYR B 1 176 ? 2.463 -13.656 -13.586 1 86.62 176 TYR B N 1
ATOM 3814 C CA . TYR B 1 176 ? 2.723 -13.883 -15.008 1 86.62 176 TYR B CA 1
ATOM 3815 C C . TYR B 1 176 ? 3.959 -14.75 -15.195 1 86.62 176 TYR B C 1
ATOM 3817 O O . TYR B 1 176 ? 4.77 -14.5 -16.094 1 86.62 176 TYR B O 1
ATOM 3825 N N . ARG B 1 177 ? 4.168 -15.695 -14.359 1 86.12 177 ARG B N 1
ATOM 3826 C CA . ARG B 1 177 ? 5.379 -16.5 -14.32 1 86.12 177 ARG B CA 1
ATOM 3827 C C . ARG B 1 177 ? 5.559 -17.281 -15.625 1 86.12 177 ARG B C 1
ATOM 3829 O O . ARG B 1 177 ? 6.684 -17.594 -16.016 1 86.12 177 ARG B O 1
ATOM 3836 N N . GLY B 1 178 ? 4.504 -17.641 -16.312 1 82.25 178 GLY B N 1
ATOM 3837 C CA . GLY B 1 178 ? 4.668 -18.266 -17.625 1 82.25 178 GLY B CA 1
ATOM 3838 C C . GLY B 1 178 ? 5.461 -17.406 -18.594 1 82.25 178 GLY B C 1
ATOM 3839 O O . GLY B 1 178 ? 6.219 -17.938 -19.406 1 82.25 178 GLY B O 1
ATOM 3840 N N . HIS B 1 179 ? 5.27 -16.172 -18.484 1 84.44 179 HIS B N 1
ATOM 3841 C CA . HIS B 1 179 ? 5.988 -15.219 -19.328 1 84.44 179 HIS B CA 1
ATOM 3842 C C . HIS B 1 179 ? 7.383 -14.938 -18.766 1 84.44 179 HIS B C 1
ATOM 3844 O O . HIS B 1 179 ? 8.367 -15 -19.5 1 84.44 179 HIS B O 1
ATOM 3850 N N . TYR B 1 180 ? 7.5 -14.766 -17.531 1 86.5 180 TYR B N 1
ATOM 3851 C CA . TYR B 1 180 ? 8.742 -14.273 -16.938 1 86.5 180 TYR B CA 1
ATOM 3852 C C . TYR B 1 180 ? 9.664 -15.43 -16.562 1 86.5 180 TYR B C 1
ATOM 3854 O O . TYR B 1 180 ? 10.883 -15.266 -16.5 1 86.5 180 TYR B O 1
ATOM 3862 N N . TYR B 1 181 ? 9.016 -16.547 -16.266 1 83 181 TYR B N 1
ATOM 3863 C CA . TYR B 1 181 ? 9.789 -17.719 -15.875 1 83 181 TYR B CA 1
ATOM 3864 C C . TYR B 1 181 ? 9.336 -18.953 -16.641 1 83 181 TYR B C 1
ATOM 3866 O O . TYR B 1 181 ? 8.969 -19.969 -16.031 1 83 181 TYR B O 1
ATOM 3874 N N . PRO B 1 182 ? 9.398 -19 -17.906 1 81.31 182 PRO B N 1
ATOM 3875 C CA . PRO B 1 182 ? 8.945 -20.172 -18.656 1 81.31 182 PRO B CA 1
ATOM 3876 C C . PRO B 1 182 ? 9.742 -21.422 -18.328 1 81.31 182 PRO B C 1
ATOM 3878 O O . PRO B 1 182 ? 9.188 -22.531 -18.328 1 81.31 182 PRO B O 1
ATOM 3881 N N . ASN B 1 183 ? 11.055 -21.281 -18.062 1 82.94 183 ASN B N 1
ATOM 3882 C CA . ASN B 1 183 ? 11.945 -22.344 -17.609 1 82.94 183 ASN B CA 1
ATOM 3883 C C . ASN B 1 183 ? 12.609 -22 -16.281 1 82.94 183 ASN B C 1
ATOM 3885 O O . ASN B 1 183 ? 13.836 -21.922 -16.203 1 82.94 183 ASN B O 1
ATOM 3889 N N . ILE B 1 184 ? 11.664 -22.031 -15.281 1 81.12 184 ILE B N 1
ATOM 3890 C CA . ILE B 1 184 ? 12.141 -21.547 -13.992 1 81.12 184 ILE B CA 1
ATOM 3891 C C . ILE B 1 184 ? 13.203 -22.5 -13.445 1 81.12 184 ILE B C 1
ATOM 3893 O O . ILE B 1 184 ? 13.062 -23.719 -13.547 1 81.12 184 ILE B O 1
ATOM 3897 N N . THR B 1 185 ? 14.297 -21.828 -12.992 1 80.88 185 THR B N 1
ATOM 3898 C CA . THR B 1 185 ? 15.375 -22.578 -12.359 1 80.88 185 THR B CA 1
ATOM 3899 C C . THR B 1 185 ? 15.117 -22.75 -10.867 1 80.88 185 THR B C 1
ATOM 3901 O O . THR B 1 185 ? 14.258 -22.062 -10.305 1 80.88 185 THR B O 1
ATOM 3904 N N . GLU B 1 186 ? 15.859 -23.625 -10.266 1 77.81 186 GLU B N 1
ATOM 3905 C CA . GLU B 1 186 ? 15.758 -23.812 -8.82 1 77.81 186 GLU B CA 1
ATOM 3906 C C . GLU B 1 186 ? 16.094 -22.531 -8.07 1 77.81 186 GLU B C 1
ATOM 3908 O O . GLU B 1 186 ? 15.406 -22.172 -7.098 1 77.81 186 GLU B O 1
ATOM 3913 N N . ALA B 1 187 ? 17.094 -21.859 -8.516 1 76.81 187 ALA B N 1
ATOM 3914 C CA . ALA B 1 187 ? 17.516 -20.625 -7.871 1 76.81 187 ALA B CA 1
ATOM 3915 C C . ALA B 1 187 ? 16.422 -19.562 -7.957 1 76.81 187 ALA B C 1
ATOM 3917 O O . ALA B 1 187 ? 16.156 -18.859 -6.977 1 76.81 187 ALA B O 1
ATOM 3918 N N . GLN B 1 188 ? 15.805 -19.484 -9.102 1 78.38 188 GLN B N 1
ATOM 3919 C CA . GLN B 1 188 ? 14.719 -18.531 -9.289 1 78.38 188 GLN B CA 1
ATOM 3920 C C . GLN B 1 188 ? 13.508 -18.891 -8.438 1 78.38 188 GLN B C 1
ATOM 3922 O O . GLN B 1 188 ? 12.852 -18.016 -7.871 1 78.38 188 GLN B O 1
ATOM 3927 N N . HIS B 1 189 ? 13.281 -20.109 -8.375 1 80.69 189 HIS B N 1
ATOM 3928 C CA . HIS B 1 189 ? 12.188 -20.594 -7.547 1 80.69 189 HIS B CA 1
ATOM 3929 C C . HIS B 1 189 ? 12.406 -20.25 -6.078 1 80.69 189 HIS B C 1
ATOM 3931 O O . HIS B 1 189 ? 11.492 -19.781 -5.398 1 80.69 189 HIS B O 1
ATOM 3937 N N . GLU B 1 190 ? 13.57 -20.453 -5.66 1 77.06 190 GLU B N 1
ATOM 3938 C CA . GLU B 1 190 ? 13.914 -20.156 -4.273 1 77.06 190 GLU B CA 1
ATOM 3939 C C . GLU B 1 190 ? 13.82 -18.656 -3.998 1 77.06 190 GLU B C 1
ATOM 3941 O O . GLU B 1 190 ? 13.383 -18.234 -2.924 1 77.06 190 GLU B O 1
ATOM 3946 N N . TYR B 1 191 ? 14.211 -17.891 -4.91 1 79.69 191 TYR B N 1
ATOM 3947 C CA . TYR B 1 191 ? 14.125 -16.453 -4.793 1 79.69 191 TYR B CA 1
ATOM 3948 C C . TYR B 1 191 ? 12.672 -16 -4.621 1 79.69 191 TYR B C 1
ATOM 3950 O O . TYR B 1 191 ? 12.352 -15.234 -3.715 1 79.69 191 TYR B O 1
ATOM 3958 N N . LEU B 1 192 ? 11.812 -16.547 -5.473 1 80.31 192 LEU B N 1
ATOM 3959 C CA . LEU B 1 192 ? 10.398 -16.219 -5.402 1 80.31 192 LEU B CA 1
ATOM 3960 C C . LEU B 1 192 ? 9.781 -16.719 -4.098 1 80.31 192 LEU B C 1
ATOM 3962 O O . LEU B 1 192 ? 8.953 -16.031 -3.494 1 80.31 192 LEU B O 1
ATOM 3966 N N . ARG B 1 193 ? 10.242 -17.812 -3.697 1 79.75 193 ARG B N 1
ATOM 3967 C CA . ARG B 1 193 ? 9.766 -18.375 -2.438 1 79.75 193 ARG B CA 1
ATOM 3968 C C . ARG B 1 193 ? 10.125 -17.469 -1.264 1 79.75 193 ARG B C 1
ATOM 3970 O O . ARG B 1 193 ? 9.305 -17.266 -0.362 1 79.75 193 ARG B O 1
ATOM 3977 N N . GLY B 1 194 ? 11.258 -17 -1.286 1 77 194 GLY B N 1
ATOM 3978 C CA . GLY B 1 194 ? 11.703 -16.094 -0.233 1 77 194 GLY B CA 1
ATOM 3979 C C . GLY B 1 194 ? 10.883 -14.812 -0.163 1 77 194 GLY B C 1
ATOM 3980 O O . GLY B 1 194 ? 10.68 -14.266 0.92 1 77 194 GLY B O 1
ATOM 3981 N N . HIS B 1 195 ? 10.391 -14.422 -1.288 1 81.56 195 HIS B N 1
ATOM 3982 C CA . HIS B 1 195 ? 9.648 -13.172 -1.347 1 81.56 195 HIS B CA 1
ATOM 3983 C C . HIS B 1 195 ? 8.164 -13.398 -1.096 1 81.56 195 HIS B C 1
ATOM 3985 O O . HIS B 1 195 ? 7.512 -12.602 -0.418 1 81.56 195 HIS B O 1
ATOM 3991 N N . LEU B 1 196 ? 7.676 -14.547 -1.568 1 83 196 LEU B N 1
ATOM 3992 C CA . LEU B 1 196 ? 6.227 -14.695 -1.652 1 83 196 LEU B CA 1
ATOM 3993 C C . LEU B 1 196 ? 5.742 -15.82 -0.747 1 83 196 LEU B C 1
ATOM 3995 O O . LEU B 1 196 ? 4.535 -15.984 -0.55 1 83 196 LEU B O 1
ATOM 3999 N N . GLY B 1 197 ? 6.637 -16.594 -0.193 1 76.31 197 GLY B N 1
ATOM 4000 C CA . GLY B 1 197 ? 6.266 -17.688 0.685 1 76.31 197 GLY B CA 1
ATOM 4001 C C . GLY B 1 197 ? 5.52 -18.797 -0.031 1 76.31 197 GLY B C 1
ATOM 4002 O O . GLY B 1 197 ? 4.652 -19.453 0.556 1 76.31 197 GLY B O 1
ATOM 4003 N N . ILE B 1 198 ? 5.82 -18.984 -1.234 1 75 198 ILE B N 1
ATOM 4004 C CA . ILE B 1 198 ? 5.09 -19.969 -2.012 1 75 198 ILE B CA 1
ATOM 4005 C C . ILE B 1 198 ? 5.473 -21.375 -1.549 1 75 198 ILE B C 1
ATOM 4007 O O . ILE B 1 198 ? 6.641 -21.641 -1.264 1 75 198 ILE B O 1
ATOM 4011 N N . PRO B 1 199 ? 4.449 -22.219 -1.475 1 66.88 199 PRO B N 1
ATOM 4012 C CA . PRO B 1 199 ? 4.766 -23.609 -1.125 1 66.88 199 PRO B CA 1
ATOM 4013 C C . PRO B 1 199 ? 5.633 -24.297 -2.174 1 66.88 199 PRO B C 1
ATOM 4015 O O . PRO B 1 199 ? 5.527 -24 -3.365 1 66.88 199 PRO B O 1
ATOM 4018 N N . SER B 1 200 ? 6.613 -25 -1.731 1 63.91 200 SER B N 1
ATOM 4019 C CA . SER B 1 200 ? 7.488 -25.719 -2.656 1 63.91 200 SER B CA 1
ATOM 4020 C C . SER B 1 200 ? 7.527 -27.203 -2.342 1 63.91 200 SER B C 1
ATOM 4022 O O . SER B 1 200 ? 7.383 -27.609 -1.185 1 63.91 200 SER B O 1
ATOM 4024 N N . PRO B 1 201 ? 7.539 -27.891 -3.494 1 62.69 201 PRO B N 1
ATOM 4025 C CA . PRO B 1 201 ? 7.758 -29.312 -3.26 1 62.69 201 PRO B CA 1
ATOM 4026 C C . PRO B 1 201 ? 9.102 -29.609 -2.6 1 62.69 201 PRO B C 1
ATOM 4028 O O . PRO B 1 201 ? 10.023 -28.781 -2.672 1 62.69 201 PRO B O 1
ATOM 4031 N N . PRO B 1 202 ? 9.109 -30.703 -1.846 1 57.12 202 PRO B N 1
ATOM 4032 C CA . PRO B 1 202 ? 10.367 -31.094 -1.199 1 57.12 202 PRO B CA 1
ATOM 4033 C C . PRO B 1 202 ? 11.547 -31.125 -2.174 1 57.12 202 PRO B C 1
ATOM 4035 O O . PRO B 1 202 ? 12.68 -30.828 -1.791 1 57.12 202 PRO B O 1
ATOM 4038 N N . TYR B 1 203 ? 11.203 -31.531 -3.377 1 63.03 203 TYR B N 1
ATOM 4039 C CA . TYR B 1 203 ? 12.211 -31.469 -4.434 1 63.03 203 TYR B CA 1
ATOM 4040 C C . TYR B 1 203 ? 11.75 -30.562 -5.57 1 63.03 203 TYR B C 1
ATOM 4042 O O . TYR B 1 203 ? 10.562 -30.531 -5.906 1 63.03 203 TYR B O 1
ATOM 4050 N N . PHE B 1 204 ? 12.688 -29.734 -5.941 1 61.94 204 PHE B N 1
ATOM 4051 C CA . PHE B 1 204 ? 12.359 -28.844 -7.047 1 61.94 204 PHE B CA 1
ATOM 4052 C C . PHE B 1 204 ? 11.969 -29.641 -8.289 1 61.94 204 PHE B C 1
ATOM 4054 O O . PHE B 1 204 ? 12.711 -30.516 -8.734 1 61.94 204 PHE B O 1
ATOM 4061 N N . VAL B 1 205 ? 10.703 -29.578 -8.633 1 59.72 205 VAL B N 1
ATOM 4062 C CA . VAL B 1 205 ? 10.242 -30.156 -9.898 1 59.72 205 VAL B CA 1
ATOM 4063 C C . VAL B 1 205 ? 9.789 -29.031 -10.828 1 59.72 205 VAL B C 1
ATOM 4065 O O . VAL B 1 205 ? 8.898 -28.25 -10.484 1 59.72 205 VAL B O 1
ATOM 4068 N N . TYR B 1 206 ? 10.594 -28.906 -11.812 1 58.78 206 TYR B N 1
ATOM 4069 C CA . TYR B 1 206 ? 10.188 -27.922 -12.82 1 58.78 206 TYR B CA 1
ATOM 4070 C C . TYR B 1 206 ? 8.836 -28.297 -13.422 1 58.78 206 TYR B C 1
ATOM 4072 O O . TYR B 1 206 ? 8.625 -29.438 -13.844 1 58.78 206 TYR B O 1
ATOM 4080 N N . GLU B 1 207 ? 7.875 -27.531 -13.156 1 61.25 207 GLU B N 1
ATOM 4081 C CA . GLU B 1 207 ? 6.602 -27.688 -13.852 1 61.25 207 GLU B CA 1
ATOM 4082 C C . GLU B 1 207 ? 6.387 -26.578 -14.875 1 61.25 207 GLU B C 1
ATOM 4084 O O . GLU B 1 207 ? 6.352 -25.391 -14.516 1 61.25 207 GLU B O 1
ATOM 4089 N N . PRO B 1 208 ? 6.438 -27.031 -16.172 1 58.44 208 PRO B N 1
ATOM 4090 C CA . PRO B 1 208 ? 6.199 -26 -17.188 1 58.44 208 PRO B CA 1
ATOM 4091 C C . PRO B 1 208 ? 4.898 -25.234 -16.938 1 58.44 208 PRO B C 1
ATOM 4093 O O . PRO B 1 208 ? 3.891 -25.828 -16.547 1 58.44 208 PRO B O 1
ATOM 4096 N N . VAL B 1 209 ? 5.016 -23.984 -16.797 1 58.5 209 VAL B N 1
ATOM 4097 C CA . VAL B 1 209 ? 3.816 -23.156 -16.688 1 58.5 209 VAL B CA 1
ATOM 4098 C C . VAL B 1 209 ? 3.188 -22.953 -18.062 1 58.5 209 VAL B C 1
ATOM 4100 O O . VAL B 1 209 ? 3.873 -22.578 -19.016 1 58.5 209 VAL B O 1
ATOM 4103 N N . GLN B 1 210 ? 2.045 -23.578 -18.344 1 55.12 210 GLN B N 1
ATOM 4104 C CA . GLN B 1 210 ? 1.366 -23.375 -19.609 1 55.12 210 GLN B CA 1
ATOM 4105 C C . GLN B 1 210 ? 0.931 -21.922 -19.766 1 55.12 210 GLN B C 1
ATOM 4107 O O . GLN B 1 210 ? 0.265 -21.359 -18.891 1 55.12 210 GLN B O 1
ATOM 4112 N N . GLU B 1 211 ? 1.627 -21.219 -20.656 1 55.09 211 GLU B N 1
ATOM 4113 C CA . GLU B 1 211 ? 1.223 -19.844 -20.969 1 55.09 211 GLU B CA 1
ATOM 4114 C C . GLU B 1 211 ? -0.053 -19.828 -21.812 1 55.09 211 GLU B C 1
ATOM 4116 O O . GLU B 1 211 ? -0.169 -20.578 -22.797 1 55.09 211 GLU B O 1
ATOM 4121 N N . TYR B 1 212 ? -1.103 -19.594 -21.219 1 53 212 TYR B N 1
ATOM 4122 C CA . TYR B 1 212 ? -2.268 -19.422 -22.094 1 53 212 TYR B CA 1
ATOM 4123 C C . TYR B 1 212 ? -2.365 -17.984 -22.594 1 53 212 TYR B C 1
ATOM 4125 O O . TYR B 1 212 ? -2.021 -17.047 -21.875 1 53 212 TYR B O 1
ATOM 4133 N N . SER B 1 213 ? -2.164 -17.969 -24 1 46.44 213 SER B N 1
ATOM 4134 C CA . SER B 1 213 ? -2.375 -16.656 -24.609 1 46.44 213 SER B CA 1
ATOM 4135 C C . SER B 1 213 ? -3.605 -15.969 -24.016 1 46.44 213 SER B C 1
ATOM 4137 O O . SER B 1 213 ? -4.629 -16.609 -23.797 1 46.44 213 SER B O 1
ATOM 4139 N N . VAL B 1 214 ? -3.381 -15.102 -23.234 1 47.53 214 VAL B N 1
ATOM 4140 C CA . VAL B 1 214 ? -4.473 -14.266 -22.766 1 47.53 214 VAL B CA 1
ATOM 4141 C C . VAL B 1 214 ? -5.375 -13.875 -23.922 1 47.53 214 VAL B C 1
ATOM 4143 O O . VAL B 1 214 ? -5.016 -13.023 -24.75 1 47.53 214 VAL B O 1
ATOM 4146 N N . LEU B 1 215 ? -5.75 -14.805 -24.859 1 38.69 215 LEU B N 1
ATOM 4147 C CA . LEU B 1 215 ? -6.578 -14.398 -25.984 1 38.69 215 LEU B CA 1
ATOM 4148 C C . LEU B 1 215 ? -7.668 -13.43 -25.531 1 38.69 215 LEU B C 1
ATOM 4150 O O . LEU B 1 215 ? -8.445 -12.938 -26.359 1 38.69 215 LEU B O 1
ATOM 4154 N N . MET B 1 216 ? -8.422 -13.75 -24.516 1 38.12 216 MET B N 1
ATOM 4155 C CA . MET B 1 216 ? -9.75 -13.148 -24.531 1 38.12 216 MET B CA 1
ATOM 4156 C C . MET B 1 216 ? -9.656 -11.633 -24.406 1 38.12 216 MET B C 1
ATOM 4158 O O . MET B 1 216 ? -8.742 -11.102 -23.766 1 38.12 216 MET B O 1
ATOM 4162 N N . SER B 1 217 ? -10.336 -10.93 -25.219 1 40.47 217 SER B N 1
ATOM 4163 C CA . SER B 1 217 ? -10.625 -9.523 -25.484 1 40.47 217 SER B CA 1
ATOM 4164 C C . SER B 1 217 ? -10.5 -8.68 -24.219 1 40.47 217 SER B C 1
ATOM 4166 O O . SER B 1 217 ? -10.102 -7.52 -24.266 1 40.47 217 SER B O 1
ATOM 4168 N N . SER B 1 218 ? -11.266 -9.008 -23.203 1 47.09 218 SER B N 1
ATOM 4169 C CA . SER B 1 218 ? -11.367 -8.07 -22.094 1 47.09 218 SER B CA 1
ATOM 4170 C C . SER B 1 218 ? -10.352 -8.398 -21 1 47.09 218 SER B C 1
ATOM 4172 O O . SER B 1 218 ? -10.586 -9.281 -20.172 1 47.09 218 SER B O 1
ATOM 4174 N N . SER B 1 219 ? -9.125 -8.406 -21.406 1 50.91 219 SER B N 1
ATOM 4175 C CA . SER B 1 219 ? -8.031 -8.773 -20.5 1 50.91 219 SER B CA 1
ATOM 4176 C C . SER B 1 219 ? -8.203 -8.117 -19.141 1 50.91 219 SER B C 1
ATOM 4178 O O . SER B 1 219 ? -8.195 -6.891 -19.031 1 50.91 219 SER B O 1
ATOM 4180 N N . PRO B 1 220 ? -8.711 -8.891 -18.25 1 56.66 220 PRO B N 1
ATOM 4181 C CA . PRO B 1 220 ? -8.945 -8.281 -16.938 1 56.66 220 PRO B CA 1
ATOM 4182 C C . PRO B 1 220 ? -7.684 -7.652 -16.359 1 56.66 220 PRO B C 1
ATOM 4184 O O . PRO B 1 220 ? -6.574 -8.141 -16.594 1 56.66 220 PRO B O 1
ATOM 4187 N N . THR B 1 221 ? -7.715 -6.438 -16.219 1 61.91 221 THR B N 1
ATOM 4188 C CA . THR B 1 221 ? -6.691 -5.668 -15.516 1 61.91 221 THR B CA 1
ATOM 4189 C C . THR B 1 221 ? -6.352 -6.316 -14.18 1 61.91 221 THR B C 1
ATOM 4191 O O . THR B 1 221 ? -7.223 -6.875 -13.508 1 61.91 221 THR B O 1
ATOM 4194 N N . ASP B 1 222 ? -5.027 -6.594 -13.992 1 83.31 222 ASP B N 1
ATOM 4195 C CA . ASP B 1 222 ? -4.582 -6.941 -12.648 1 83.31 222 ASP B CA 1
ATOM 4196 C C . ASP B 1 222 ? -4.926 -5.832 -11.656 1 83.31 222 ASP B C 1
ATOM 4198 O O . ASP B 1 222 ? -4.031 -5.156 -11.141 1 83.31 222 ASP B O 1
ATOM 4202 N N . HIS B 1 223 ? -6.195 -5.758 -11.391 1 87.31 223 HIS B N 1
ATOM 4203 C CA . HIS B 1 223 ? -6.801 -4.707 -10.578 1 87.31 223 HIS B CA 1
ATOM 4204 C C . HIS B 1 223 ? -6.094 -4.57 -9.234 1 87.31 223 HIS B C 1
ATOM 4206 O O . HIS B 1 223 ? -5.789 -3.461 -8.797 1 87.31 223 HIS B O 1
ATOM 4212 N N . CYS B 1 224 ? -5.891 -5.699 -8.641 1 91.88 224 CYS B N 1
ATOM 4213 C CA . CYS B 1 224 ? -5.312 -5.68 -7.301 1 91.88 224 CYS B CA 1
ATOM 4214 C C . CYS B 1 224 ? -3.885 -5.152 -7.328 1 91.88 224 CYS B C 1
ATOM 4216 O O . CYS B 1 224 ? -3.508 -4.332 -6.488 1 91.88 224 CYS B O 1
ATOM 4218 N N . LEU B 1 225 ? -3.096 -5.559 -8.328 1 92.88 225 LEU B N 1
ATOM 4219 C CA . LEU B 1 225 ? -1.721 -5.082 -8.43 1 92.88 225 LEU B CA 1
ATOM 4220 C C . LEU B 1 225 ? -1.684 -3.584 -8.719 1 92.88 225 LEU B C 1
ATOM 4222 O O . LEU B 1 225 ? -0.879 -2.855 -8.133 1 92.88 225 LEU B O 1
ATOM 4226 N N . GLU B 1 226 ? -2.531 -3.23 -9.609 1 93.38 226 GLU B N 1
ATOM 4227 C CA . GLU B 1 226 ? -2.588 -1.812 -9.945 1 93.38 226 GLU B CA 1
ATOM 4228 C C . GLU B 1 226 ? -3.033 -0.977 -8.75 1 93.38 226 GLU B C 1
ATOM 4230 O O . GLU B 1 226 ? -2.492 0.103 -8.508 1 93.38 226 GLU B O 1
ATOM 4235 N N . THR B 1 227 ? -4 -1.424 -8.023 1 94.12 227 THR B N 1
ATOM 4236 C CA . THR B 1 227 ? -4.465 -0.744 -6.816 1 94.12 227 THR B CA 1
ATOM 4237 C C . THR B 1 227 ? -3.324 -0.582 -5.812 1 94.12 227 THR B C 1
ATOM 4239 O O . THR B 1 227 ? -3.115 0.506 -5.273 1 94.12 227 THR B O 1
ATOM 4242 N N . LEU B 1 228 ? -2.592 -1.644 -5.629 1 96.69 228 LEU B N 1
ATOM 4243 C CA . LEU B 1 228 ? -1.508 -1.618 -4.652 1 96.69 228 LEU B CA 1
ATOM 4244 C C . LEU B 1 228 ? -0.352 -0.754 -5.145 1 96.69 228 LEU B C 1
ATOM 4246 O O . LEU B 1 228 ? 0.297 -0.067 -4.352 1 96.69 228 LEU B O 1
ATOM 4250 N N . ARG B 1 229 ? -0.059 -0.771 -6.449 1 96.88 229 ARG B N 1
ATOM 4251 C CA . ARG B 1 229 ? 0.974 0.094 -7.008 1 96.88 229 ARG B CA 1
ATOM 4252 C C . ARG B 1 229 ? 0.636 1.565 -6.789 1 96.88 229 ARG B C 1
ATOM 4254 O O . ARG B 1 229 ? 1.476 2.338 -6.32 1 96.88 229 ARG B O 1
ATOM 4261 N N . LEU B 1 230 ? -0.587 1.926 -7.09 1 96.12 230 LEU B N 1
ATOM 4262 C CA . LEU B 1 230 ? -1.034 3.305 -6.926 1 96.12 230 LEU B CA 1
ATOM 4263 C C . LEU B 1 230 ? -0.989 3.721 -5.461 1 96.12 230 LEU B C 1
ATOM 4265 O O . LEU B 1 230 ? -0.529 4.82 -5.137 1 96.12 230 LEU B O 1
ATOM 4269 N N . ALA B 1 231 ? -1.476 2.828 -4.598 1 96.69 231 ALA B N 1
ATOM 4270 C CA . ALA B 1 231 ? -1.48 3.125 -3.168 1 96.69 231 ALA B CA 1
ATOM 4271 C C . ALA B 1 231 ? -0.062 3.34 -2.648 1 96.69 231 ALA B C 1
ATOM 4273 O O . ALA B 1 231 ? 0.187 4.262 -1.868 1 96.69 231 ALA B O 1
ATOM 4274 N N . THR B 1 232 ? 0.858 2.494 -3.078 1 97.75 232 THR B N 1
ATOM 4275 C CA . THR B 1 232 ? 2.258 2.57 -2.674 1 97.75 232 THR B CA 1
ATOM 4276 C C . THR B 1 232 ? 2.877 3.895 -3.109 1 97.75 232 THR B C 1
ATOM 4278 O O . THR B 1 232 ? 3.51 4.586 -2.309 1 97.75 232 THR B O 1
ATOM 4281 N N . MET B 1 233 ? 2.668 4.254 -4.316 1 97.44 233 MET B N 1
ATOM 4282 C CA . MET B 1 233 ? 3.252 5.477 -4.863 1 97.44 233 MET B CA 1
ATOM 4283 C C . MET B 1 233 ? 2.602 6.711 -4.25 1 97.44 233 MET B C 1
ATOM 4285 O O . MET B 1 233 ? 3.26 7.738 -4.07 1 97.44 233 MET B O 1
ATOM 4289 N N . CYS B 1 234 ? 1.313 6.598 -3.965 1 96.38 234 CYS B N 1
ATOM 4290 C CA . CYS B 1 234 ? 0.619 7.703 -3.312 1 96.38 234 CYS B CA 1
ATOM 4291 C C . CYS B 1 234 ? 1.188 7.961 -1.924 1 96.38 234 CYS B C 1
ATOM 4293 O O . CYS B 1 234 ? 1.419 9.109 -1.547 1 96.38 234 CYS B O 1
ATOM 4295 N N . ARG B 1 235 ? 1.343 6.941 -1.144 1 95.19 235 ARG B N 1
ATOM 4296 C CA . ARG B 1 235 ? 1.927 7.094 0.185 1 95.19 235 ARG B CA 1
ATOM 4297 C C . ARG B 1 235 ? 3.365 7.59 0.096 1 95.19 235 ARG B C 1
ATOM 4299 O O . ARG B 1 235 ? 3.76 8.5 0.828 1 95.19 235 ARG B O 1
ATOM 4306 N N . GLY B 1 236 ? 4.145 7.008 -0.769 1 96.75 236 GLY B N 1
ATOM 4307 C CA . GLY B 1 236 ? 5.512 7.434 -1.017 1 96.75 236 GLY B CA 1
ATOM 4308 C C . GLY B 1 236 ? 6.391 7.367 0.217 1 96.75 236 GLY B C 1
ATOM 4309 O O . GLY B 1 236 ? 7.035 8.352 0.582 1 96.75 236 GLY B O 1
ATOM 4310 N N . SER B 1 237 ? 6.5 6.191 0.823 1 96.94 237 SER B N 1
ATOM 4311 C CA . SER B 1 237 ? 7.297 6.023 2.035 1 96.94 237 SER B CA 1
ATOM 4312 C C . SER B 1 237 ? 8.75 6.418 1.8 1 96.94 237 SER B C 1
ATOM 4314 O O . SER B 1 237 ? 9.398 5.902 0.884 1 96.94 237 SER B O 1
ATOM 4316 N N . THR B 1 238 ? 9.25 7.297 2.707 1 97.06 238 THR B N 1
ATOM 4317 C CA . THR B 1 238 ? 10.633 7.754 2.588 1 97.06 238 THR B CA 1
ATOM 4318 C C . THR B 1 238 ? 11.523 7.062 3.615 1 97.06 238 THR B C 1
ATOM 4320 O O . THR B 1 238 ? 12.664 7.477 3.836 1 97.06 238 THR B O 1
ATOM 4323 N N . ASP B 1 239 ? 10.969 6.027 4.273 1 97.12 239 ASP B N 1
ATOM 4324 C CA . ASP B 1 239 ? 11.766 5.262 5.23 1 97.12 239 ASP B CA 1
ATOM 4325 C C . ASP B 1 239 ? 13.039 4.719 4.578 1 97.12 239 ASP B C 1
ATOM 4327 O O . ASP B 1 239 ? 12.992 4.207 3.455 1 97.12 239 ASP B O 1
ATOM 4331 N N . VAL B 1 240 ? 14.078 4.844 5.289 1 97.88 240 VAL B N 1
ATOM 4332 C CA . VAL B 1 240 ? 15.344 4.348 4.762 1 97.88 240 VAL B CA 1
ATOM 4333 C C . VAL B 1 240 ? 15.492 2.863 5.086 1 97.88 240 VAL B C 1
ATOM 4335 O O . VAL B 1 240 ? 15.219 2.436 6.207 1 97.88 240 VAL B O 1
ATOM 4338 N N . TYR B 1 241 ? 15.875 2.1 4.109 1 96.31 241 TYR B N 1
ATOM 4339 C CA . TYR B 1 241 ? 16.234 0.69 4.223 1 96.31 241 TYR B CA 1
ATOM 4340 C C . TYR B 1 241 ? 17.703 0.475 3.883 1 96.31 241 TYR B C 1
ATOM 4342 O O . TYR B 1 241 ? 18.219 1.055 2.924 1 96.31 241 TYR B O 1
ATOM 4350 N N . SER B 1 242 ? 18.344 -0.28 4.688 1 95.69 242 SER B N 1
ATOM 4351 C CA . SER B 1 242 ? 19.734 -0.624 4.441 1 95.69 242 SER B CA 1
ATOM 4352 C C . SER B 1 242 ? 19.922 -2.133 4.336 1 95.69 242 SER B C 1
ATOM 4354 O O . SER B 1 242 ? 18.969 -2.895 4.488 1 95.69 242 SER B O 1
ATOM 4356 N N . PHE B 1 243 ? 21.156 -2.543 3.973 1 92.56 243 PHE B N 1
ATOM 4357 C CA . PHE B 1 243 ? 21.469 -3.947 3.734 1 92.56 243 PHE B CA 1
ATOM 4358 C C . PHE B 1 243 ? 22.641 -4.395 4.598 1 92.56 243 PHE B C 1
ATOM 4360 O O . PHE B 1 243 ? 23.625 -3.66 4.746 1 92.56 243 PHE B O 1
ATOM 4367 N N . TYR B 1 244 ? 22.484 -5.535 5.168 1 90.69 244 TYR B N 1
ATOM 4368 C CA . TYR B 1 244 ? 23.516 -6.027 6.07 1 90.69 244 TYR B CA 1
ATOM 4369 C C . TYR B 1 244 ? 23.719 -7.527 5.895 1 90.69 244 TYR B C 1
ATOM 4371 O O . TYR B 1 244 ? 22.828 -8.234 5.438 1 90.69 244 TYR B O 1
ATOM 4379 N N . TRP B 1 245 ? 24.891 -7.996 6.219 1 89.12 245 TRP B N 1
ATOM 4380 C CA . TRP B 1 245 ? 25.234 -9.414 6.16 1 89.12 245 TRP B CA 1
ATOM 4381 C C . TRP B 1 245 ? 24.812 -10.125 7.441 1 89.12 245 TRP B C 1
ATOM 4383 O O . TRP B 1 245 ? 25.281 -9.797 8.531 1 89.12 245 TRP B O 1
ATOM 4393 N N . ASN B 1 246 ? 23.875 -11.008 7.305 1 83.31 246 ASN B N 1
ATOM 4394 C CA . ASN B 1 246 ? 23.359 -11.711 8.477 1 83.31 246 ASN B CA 1
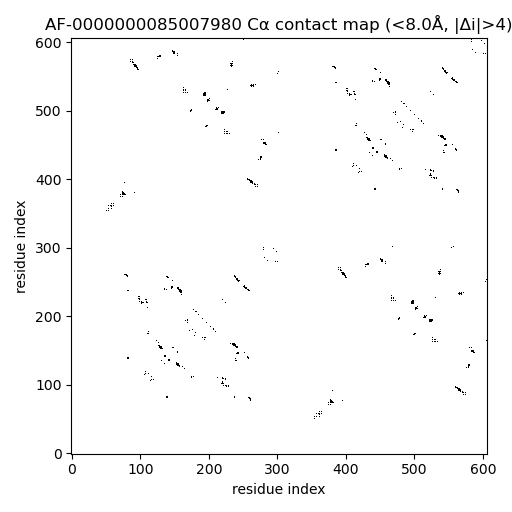ATOM 4395 C C . ASN B 1 246 ? 23.969 -13.109 8.594 1 83.31 246 ASN B C 1
ATOM 4397 O O . ASN B 1 246 ? 23.469 -13.938 9.359 1 83.31 246 ASN B O 1
ATOM 4401 N N . GLY B 1 247 ? 24.906 -13.414 7.828 1 77.81 247 GLY B N 1
ATOM 4402 C CA . GLY B 1 247 ? 25.578 -14.703 7.891 1 77.81 247 GLY B CA 1
ATOM 4403 C C . GLY B 1 247 ? 24.875 -15.781 7.094 1 77.81 247 GLY B C 1
ATOM 4404 O O . GLY B 1 247 ? 25.281 -16.953 7.121 1 77.81 247 GLY B O 1
ATOM 4405 N N . ALA B 1 248 ? 23.812 -15.422 6.414 1 69 248 ALA B N 1
ATOM 4406 C CA . ALA B 1 248 ? 23.078 -16.406 5.629 1 69 248 ALA B CA 1
ATOM 4407 C C . ALA B 1 248 ? 23.906 -16.906 4.449 1 69 248 ALA B C 1
ATOM 4409 O O . ALA B 1 248 ? 24.766 -16.188 3.941 1 69 248 ALA B O 1
ATOM 4410 N N . LYS B 1 249 ? 23.641 -18.094 4.105 1 62.94 249 LYS B N 1
ATOM 4411 C CA . LYS B 1 249 ? 24.406 -18.75 3.043 1 62.94 249 LYS B CA 1
ATOM 4412 C C . LYS B 1 249 ? 23.906 -18.312 1.666 1 62.94 249 LYS B C 1
ATOM 4414 O O . LYS B 1 249 ? 24.438 -18.75 0.644 1 62.94 249 LYS B O 1
ATOM 4419 N N . THR B 1 250 ? 23.047 -17.422 1.548 1 65.06 250 THR B N 1
ATOM 4420 C CA . THR B 1 250 ? 22.438 -17.047 0.274 1 65.06 250 THR B CA 1
ATOM 4421 C C . THR B 1 250 ? 23.406 -16.203 -0.553 1 65.06 250 THR B C 1
ATOM 4423 O O . THR B 1 250 ? 23.219 -16.047 -1.76 1 65.06 250 THR B O 1
ATOM 4426 N N . GLY B 1 251 ? 24.469 -15.727 0.134 1 70.38 251 GLY B N 1
ATOM 4427 C CA . GLY B 1 251 ? 25.406 -14.867 -0.573 1 70.38 251 GLY B CA 1
ATOM 4428 C C . GLY B 1 251 ? 24.875 -13.469 -0.825 1 70.38 251 GLY B C 1
ATOM 4429 O O . GLY B 1 251 ? 25.484 -12.688 -1.559 1 70.38 251 GLY B O 1
ATOM 4430 N N . LYS B 1 252 ? 23.703 -13.18 -0.365 1 77.69 252 LYS B N 1
ATOM 4431 C CA . LYS B 1 252 ? 23.109 -11.852 -0.481 1 77.69 252 LYS B CA 1
ATOM 4432 C C . LYS B 1 252 ? 22.859 -11.242 0.894 1 77.69 252 LYS B C 1
ATOM 4434 O O . LYS B 1 252 ? 22.531 -11.953 1.844 1 77.69 252 LYS B O 1
ATOM 4439 N N . PRO B 1 253 ? 23.078 -9.93 0.938 1 86.69 253 PRO B N 1
ATOM 4440 C CA . PRO B 1 253 ? 22.75 -9.297 2.219 1 86.69 253 PRO B CA 1
ATOM 4441 C C . PRO B 1 253 ? 21.25 -9.211 2.473 1 86.69 253 PRO B C 1
ATOM 4443 O O . PRO B 1 253 ? 20.453 -9.219 1.525 1 86.69 253 PRO B O 1
ATOM 4446 N N . ALA B 1 254 ? 20.875 -9.172 3.721 1 85.31 254 ALA B N 1
ATOM 4447 C CA . ALA B 1 254 ? 19.484 -9.016 4.133 1 85.31 254 ALA B CA 1
ATOM 4448 C C . ALA B 1 254 ? 19.094 -7.543 4.223 1 85.31 254 ALA B C 1
ATOM 4450 O O . ALA B 1 254 ? 19.953 -6.68 4.422 1 85.31 254 ALA B O 1
ATOM 4451 N N . THR B 1 255 ? 17.859 -7.328 4.039 1 90.12 255 THR B N 1
ATOM 4452 C CA . THR B 1 255 ? 17.328 -5.977 4.16 1 90.12 255 THR B CA 1
ATOM 4453 C C . THR B 1 255 ? 16.953 -5.664 5.605 1 90.12 255 THR B C 1
ATOM 4455 O O . THR B 1 255 ? 16.469 -6.535 6.332 1 90.12 255 THR B O 1
ATOM 4458 N N . GLN B 1 256 ? 17.203 -4.441 6.066 1 91.5 256 GLN B N 1
ATOM 4459 C CA . GLN B 1 256 ? 16.781 -4.004 7.395 1 91.5 256 GLN B CA 1
ATOM 4460 C C . GLN B 1 256 ? 16.297 -2.561 7.363 1 91.5 256 GLN B C 1
ATOM 4462 O O . GLN B 1 256 ? 16.625 -1.801 6.453 1 91.5 256 GLN B O 1
ATOM 4467 N N . SER B 1 257 ? 15.484 -2.223 8.359 1 95.06 257 SER B N 1
ATOM 4468 C CA . SER B 1 257 ? 15.062 -0.842 8.57 1 95.06 257 SER B CA 1
ATOM 4469 C C . SER B 1 257 ? 14.672 -0.601 10.031 1 95.06 257 SER B C 1
ATOM 4471 O O . SER B 1 257 ? 13.992 -1.423 10.641 1 95.06 257 SER B O 1
ATOM 4473 N N . ASN B 1 258 ? 15.141 0.465 10.57 1 94.62 258 ASN B N 1
ATOM 4474 C CA . ASN B 1 258 ? 14.758 0.934 11.891 1 94.62 258 ASN B CA 1
ATOM 4475 C C . ASN B 1 258 ? 13.93 2.213 11.812 1 94.62 258 ASN B C 1
ATOM 4477 O O . ASN B 1 258 ? 13.75 2.902 12.82 1 94.62 258 ASN B O 1
ATOM 4481 N N . ALA B 1 259 ? 13.508 2.492 10.641 1 95.75 259 ALA B N 1
ATOM 4482 C CA . ALA B 1 259 ? 12.797 3.748 10.422 1 95.75 259 ALA B CA 1
ATOM 4483 C C . ALA B 1 259 ? 11.469 3.77 11.18 1 95.75 259 ALA B C 1
ATOM 4485 O O . ALA B 1 259 ? 10.766 2.76 11.234 1 95.75 259 ALA B O 1
ATOM 4486 N N . LYS B 1 260 ? 11.164 4.922 11.734 1 94.75 260 LYS B N 1
ATOM 4487 C CA . LYS B 1 260 ? 9.852 5.191 12.32 1 94.75 260 LYS B CA 1
ATOM 4488 C C . LYS B 1 260 ? 9.008 6.07 11.406 1 94.75 260 LYS B C 1
ATOM 4490 O O . LYS B 1 260 ? 9.484 7.094 10.914 1 94.75 260 LYS B O 1
ATOM 4495 N N . SER B 1 261 ? 7.805 5.617 11.203 1 92.81 261 SER B N 1
ATOM 4496 C CA . SER B 1 261 ? 6.887 6.363 10.352 1 92.81 261 SER B CA 1
ATOM 4497 C C . SER B 1 261 ? 5.625 6.754 11.117 1 92.81 261 SER B C 1
ATOM 4499 O O . SER B 1 261 ? 5.254 6.102 12.094 1 92.81 261 SER B O 1
ATOM 4501 N N . ILE B 1 262 ? 5.051 7.844 10.711 1 92 262 ILE B N 1
ATOM 4502 C CA . ILE B 1 262 ? 3.729 8.188 11.219 1 92 262 ILE B CA 1
ATOM 4503 C C . ILE B 1 262 ? 2.662 7.398 10.469 1 92 262 ILE B C 1
ATOM 4505 O O . ILE B 1 262 ? 2.557 7.496 9.242 1 92 262 ILE B O 1
ATOM 4509 N N . CYS B 1 263 ? 1.951 6.574 11.227 1 94.81 263 CYS B N 1
ATOM 4510 C CA . CYS B 1 263 ? 0.926 5.707 10.656 1 94.81 263 CYS B CA 1
ATOM 4511 C C . CYS B 1 263 ? -0.429 5.969 11.297 1 94.81 263 CYS B C 1
ATOM 4513 O O . CYS B 1 263 ? -0.5 6.477 12.422 1 94.81 263 CYS B O 1
ATOM 4515 N N . VAL B 1 264 ? -1.467 5.688 10.562 1 94.88 264 VAL B N 1
ATOM 4516 C CA . VAL B 1 264 ? -2.801 5.633 11.148 1 94.88 264 VAL B CA 1
ATOM 4517 C C . VAL B 1 264 ? -2.832 4.59 12.266 1 94.88 264 VAL B C 1
ATOM 4519 O O . VAL B 1 264 ? -2.305 3.486 12.102 1 94.88 264 VAL B O 1
ATOM 4522 N N . ARG B 1 265 ? -3.354 5.074 13.398 1 95.5 265 ARG B N 1
ATOM 4523 C CA . ARG B 1 265 ? -3.646 4.09 14.438 1 95.5 265 ARG B CA 1
ATOM 4524 C C . ARG B 1 265 ? -4.805 3.188 14.023 1 95.5 265 ARG B C 1
ATOM 4526 O O . ARG B 1 265 ? -5.961 3.617 14.008 1 95.5 265 ARG B O 1
ATOM 4533 N N . TRP B 1 266 ? -4.535 1.95 13.789 1 97.06 266 TRP B N 1
ATOM 4534 C CA . TRP B 1 266 ? -5.48 1.041 13.148 1 97.06 266 TRP B CA 1
ATOM 4535 C C . TRP B 1 266 ? -6.777 0.96 13.945 1 97.06 266 TRP B C 1
ATOM 4537 O O . TRP B 1 266 ? -7.867 0.932 13.367 1 97.06 266 TRP B O 1
ATOM 4547 N N . SER B 1 267 ? -6.715 0.95 15.234 1 97.06 267 SER B N 1
ATOM 4548 C CA . SER B 1 267 ? -7.902 0.796 16.062 1 97.06 267 SER B CA 1
ATOM 4549 C C . SER B 1 267 ? -8.898 1.927 15.828 1 97.06 267 SER B C 1
ATOM 4551 O O . SER B 1 267 ? -10.102 1.747 16 1 97.06 267 SER B O 1
ATOM 4553 N N . SER B 1 268 ? -8.422 3.105 15.422 1 96.44 268 SER B N 1
ATOM 4554 C CA . SER B 1 268 ? -9.312 4.23 15.172 1 96.44 268 SER B CA 1
ATOM 4555 C C . SER B 1 268 ? -10.18 3.986 13.945 1 96.44 268 SER B C 1
ATOM 4557 O O . SER B 1 268 ? -11.336 4.422 13.898 1 96.44 268 SER B O 1
ATOM 4559 N N . ILE B 1 269 ? -9.672 3.303 12.922 1 97.88 269 ILE B N 1
ATOM 4560 C CA . ILE B 1 269 ? -10.438 2.957 11.734 1 97.88 269 ILE B CA 1
ATOM 4561 C C . ILE B 1 269 ? -11.305 1.733 12.016 1 97.88 269 ILE B C 1
ATOM 4563 O O . ILE B 1 269 ? -12.492 1.715 11.68 1 97.88 269 ILE B O 1
ATOM 4567 N N . GLU B 1 270 ? -10.711 0.756 12.633 1 98 270 GLU B N 1
ATOM 4568 C CA . GLU B 1 270 ? -11.383 -0.517 12.867 1 98 270 GLU B CA 1
ATOM 4569 C C . GLU B 1 270 ? -12.633 -0.332 13.727 1 98 270 GLU B C 1
ATOM 4571 O O . GLU B 1 270 ? -13.695 -0.877 13.414 1 98 270 GLU B O 1
ATOM 4576 N N . LYS B 1 271 ? -12.508 0.423 14.805 1 97.69 271 LYS B N 1
ATOM 4577 C CA . LYS B 1 271 ? -13.641 0.668 15.688 1 97.69 271 LYS B CA 1
ATOM 4578 C C . LYS B 1 271 ? -14.797 1.323 14.93 1 97.69 271 LYS B C 1
ATOM 4580 O O . LYS B 1 271 ? -15.945 0.914 15.078 1 97.69 271 LYS B O 1
ATOM 4585 N N . TRP B 1 272 ? -14.484 2.338 14.242 1 98.25 272 TRP B N 1
ATOM 4586 C CA . TRP B 1 272 ? -15.508 2.998 13.43 1 98.25 272 TRP B CA 1
ATOM 4587 C C . TRP B 1 272 ? -16.125 2.023 12.438 1 98.25 272 TRP B C 1
ATOM 4589 O O . TRP B 1 272 ? -17.344 1.965 12.297 1 98.25 272 TRP B O 1
ATOM 4599 N N . ALA B 1 273 ? -15.289 1.219 11.688 1 97.75 273 ALA B N 1
ATOM 4600 C CA . ALA B 1 273 ? -15.773 0.304 10.656 1 97.75 273 ALA B CA 1
ATOM 4601 C C . ALA B 1 273 ? -16.719 -0.735 11.242 1 97.75 273 ALA B C 1
ATOM 4603 O O . ALA B 1 273 ? -17.781 -1.01 10.672 1 97.75 273 ALA B O 1
ATOM 4604 N N . TYR B 1 274 ? -16.391 -1.271 12.336 1 96.75 274 TYR B N 1
ATOM 4605 C CA . TYR B 1 274 ? -17.25 -2.254 12.992 1 96.75 274 TYR B CA 1
ATOM 4606 C C . TYR B 1 274 ? -18.578 -1.631 13.398 1 96.75 274 TYR B C 1
ATOM 4608 O O . TYR B 1 274 ? -19.625 -2.277 13.312 1 96.75 274 TYR B O 1
ATOM 4616 N N . SER B 1 275 ? -18.578 -0.424 13.828 1 96.69 275 SER B N 1
ATOM 4617 C CA . SER B 1 275 ? -19.781 0.239 14.289 1 96.69 275 SER B CA 1
ATOM 4618 C C . SER B 1 275 ? -20.719 0.564 13.125 1 96.69 275 SER B C 1
ATOM 4620 O O . SER B 1 275 ? -21.906 0.817 13.32 1 96.69 275 SER B O 1
ATOM 4622 N N . ARG B 1 276 ? -20.172 0.557 11.938 1 96.5 276 ARG B N 1
ATOM 4623 C CA . ARG B 1 276 ? -20.953 1.006 10.781 1 96.5 276 ARG B CA 1
ATOM 4624 C C . ARG B 1 276 ? -21.25 -0.156 9.844 1 96.5 276 ARG B C 1
ATOM 4626 O O . ARG B 1 276 ? -21.75 0.051 8.727 1 96.5 276 ARG B O 1
ATOM 4633 N N . MET B 1 277 ? -20.969 -1.387 10.234 1 94.69 277 MET B N 1
ATOM 4634 C CA . MET B 1 277 ? -21.219 -2.561 9.406 1 94.69 277 MET B CA 1
ATOM 4635 C C . MET B 1 277 ? -22.703 -2.66 9.047 1 94.69 277 MET B C 1
ATOM 4637 O O . MET B 1 277 ? -23.562 -2.412 9.891 1 94.69 277 MET B O 1
ATOM 4641 N N . PRO B 1 278 ? -22.953 -3.043 7.828 1 91.69 278 PRO B N 1
ATOM 4642 C CA . PRO B 1 278 ? -24.359 -3.248 7.5 1 91.69 278 PRO B CA 1
ATOM 4643 C C . PRO B 1 278 ? -24.953 -4.48 8.18 1 91.69 278 PRO B C 1
ATOM 4645 O O . PRO B 1 278 ? -24.219 -5.422 8.5 1 91.69 278 PRO B O 1
ATOM 4648 N N . THR B 1 279 ? -26.203 -4.473 8.32 1 86.38 279 THR B N 1
ATOM 4649 C CA . THR B 1 279 ? -26.891 -5.609 8.922 1 86.38 279 THR B CA 1
ATOM 4650 C C . THR B 1 279 ? -27.031 -6.75 7.918 1 86.38 279 THR B C 1
ATOM 4652 O O . THR B 1 279 ? -27.141 -7.914 8.305 1 86.38 279 THR B O 1
ATOM 4655 N N . THR B 1 280 ? -27.062 -6.344 6.668 1 81.25 280 THR B N 1
ATOM 4656 C CA . THR B 1 280 ? -27.094 -7.32 5.582 1 81.25 280 THR B CA 1
ATOM 4657 C C . THR B 1 280 ? -26.281 -6.828 4.387 1 81.25 280 THR B C 1
ATOM 4659 O O . THR B 1 280 ? -26.156 -5.621 4.168 1 81.25 280 THR B O 1
ATOM 4662 N N . THR B 1 281 ? -25.719 -7.773 3.695 1 80.25 281 THR B N 1
ATOM 4663 C CA . THR B 1 281 ? -25 -7.398 2.484 1 80.25 281 THR B CA 1
ATOM 4664 C C . THR B 1 281 ? -25.797 -7.773 1.239 1 80.25 281 THR B C 1
ATOM 4666 O O . THR B 1 281 ? -25.297 -7.672 0.119 1 80.25 281 THR B O 1
ATOM 4669 N N . ARG B 1 282 ? -26.984 -8.156 1.475 1 82.62 282 ARG B N 1
ATOM 4670 C CA . ARG B 1 282 ? -27.844 -8.477 0.344 1 82.62 282 ARG B CA 1
ATOM 4671 C C . ARG B 1 282 ? -28.312 -7.203 -0.353 1 82.62 282 ARG B C 1
ATOM 4673 O O . ARG B 1 282 ? -28.672 -6.219 0.305 1 82.62 282 ARG B O 1
ATOM 4680 N N . LEU B 1 283 ? -28.328 -7.32 -1.652 1 87.69 283 LEU B N 1
ATOM 4681 C CA . LEU B 1 283 ? -28.719 -6.164 -2.449 1 87.69 283 LEU B CA 1
ATOM 4682 C C . LEU B 1 283 ? -30.172 -6.277 -2.904 1 87.69 283 LEU B C 1
ATOM 4684 O O . LEU B 1 283 ? -30.688 -7.383 -3.074 1 87.69 283 LEU B O 1
ATOM 4688 N N . VAL B 1 284 ? -30.797 -5.234 -3.096 1 82.69 284 VAL B N 1
ATOM 4689 C CA . VAL B 1 284 ? -32.188 -5.172 -3.514 1 82.69 284 VAL B CA 1
ATOM 4690 C C . VAL B 1 284 ? -32.344 -5.871 -4.863 1 82.69 284 VAL B C 1
ATOM 4692 O O . VAL B 1 284 ? -33.312 -6.594 -5.078 1 82.69 284 VAL B O 1
ATOM 4695 N N . GLU B 1 285 ? -31.375 -5.73 -5.785 1 72 285 GLU B N 1
ATOM 4696 C CA . GLU B 1 285 ? -31.453 -6.293 -7.129 1 72 285 GLU B CA 1
ATOM 4697 C C . GLU B 1 285 ? -31.172 -7.793 -7.117 1 72 285 GLU B C 1
ATOM 4699 O O . GLU B 1 285 ? -31.547 -8.508 -8.047 1 72 285 GLU B O 1
ATOM 4704 N N . GLU B 1 286 ? -30.156 -8.297 -6.168 1 63.34 286 GLU B N 1
ATOM 4705 C CA . GLU B 1 286 ? -29.844 -9.719 -6.082 1 63.34 286 GLU B CA 1
ATOM 4706 C C . GLU B 1 286 ? -31.078 -10.523 -5.688 1 63.34 286 GLU B C 1
ATOM 4708 O O . GLU B 1 286 ? -31.141 -11.734 -5.922 1 63.34 286 GLU B O 1
ATOM 4713 N N . LYS B 1 287 ? -31.938 -10.07 -4.75 1 51.06 287 LYS B N 1
ATOM 4714 C CA . LYS B 1 287 ? -33.156 -10.828 -4.469 1 51.06 287 LYS B CA 1
ATOM 4715 C C . LYS B 1 287 ? -33.719 -11.438 -5.742 1 51.06 287 LYS B C 1
ATOM 4717 O O . LYS B 1 287 ? -34.375 -12.492 -5.699 1 51.06 287 LYS B O 1
ATOM 4722 N N . GLN B 1 288 ? -33.438 -10.773 -6.781 1 42.62 288 GLN B N 1
ATOM 4723 C CA . GLN B 1 288 ? -34.094 -11.383 -7.938 1 42.62 288 GLN B CA 1
ATOM 4724 C C . GLN B 1 288 ? -33.312 -12.57 -8.453 1 42.62 288 GLN B C 1
ATOM 4726 O O . GLN B 1 288 ? -33.844 -13.469 -9.102 1 42.62 288 GLN B O 1
ATOM 4731 N N . SER B 1 289 ? -31.906 -12.438 -8.391 1 42.56 289 SER B N 1
ATOM 4732 C CA . SER B 1 289 ? -31.203 -13.57 -9 1 42.56 289 SER B CA 1
ATOM 4733 C C . SER B 1 289 ? -30.688 -14.531 -7.938 1 42.56 289 SER B C 1
ATOM 4735 O O . SER B 1 289 ? -30.203 -14.102 -6.887 1 42.56 289 SER B O 1
ATOM 4737 N N . ASN B 1 290 ? -31.203 -15.75 -7.699 1 36.25 290 ASN B N 1
ATOM 4738 C CA . ASN B 1 290 ? -31 -16.891 -6.809 1 36.25 290 ASN B CA 1
ATOM 4739 C C . ASN B 1 290 ? -29.531 -17.281 -6.711 1 36.25 290 ASN B C 1
ATOM 4741 O O . ASN B 1 290 ? -29.203 -18.391 -6.289 1 36.25 290 ASN B O 1
ATOM 4745 N N . SER B 1 291 ? -28.562 -16.734 -7.297 1 36.09 291 SER B N 1
ATOM 4746 C CA . SER B 1 291 ? -27.312 -17.5 -7.332 1 36.09 291 SER B CA 1
ATOM 4747 C C . SER B 1 291 ? -26.531 -17.344 -6.031 1 36.09 291 SER B C 1
ATOM 4749 O O . SER B 1 291 ? -26.203 -16.234 -5.629 1 36.09 291 SER B O 1
ATOM 4751 N N . GLN B 1 292 ? -26.703 -18.281 -4.973 1 34.97 292 GLN B N 1
ATOM 4752 C CA . GLN B 1 292 ? -26.047 -18.484 -3.684 1 34.97 292 GLN B CA 1
ATOM 4753 C C . GLN B 1 292 ? -24.547 -18.672 -3.852 1 34.97 292 GLN B C 1
ATOM 4755 O O . GLN B 1 292 ? -24.078 -19.75 -4.219 1 34.97 292 GLN B O 1
ATOM 4760 N N . VAL B 1 293 ? -23.797 -17.844 -4.238 1 34.03 293 VAL B N 1
ATOM 4761 C CA . VAL B 1 293 ? -22.375 -18.172 -4.223 1 34.03 293 VAL B CA 1
ATOM 4762 C C . VAL B 1 293 ? -21.891 -18.281 -2.779 1 34.03 293 VAL B C 1
ATOM 4764 O O . VAL B 1 293 ? -22.172 -17.422 -1.953 1 34.03 293 VAL B O 1
ATOM 4767 N N . GLY B 1 294 ? -21.641 -19.391 -2.055 1 32.69 294 GLY B N 1
ATOM 4768 C CA . GLY B 1 294 ? -21.266 -19.906 -0.747 1 32.69 294 GLY B CA 1
ATOM 4769 C C . GLY B 1 294 ? -20.109 -19.125 -0.125 1 32.69 294 GLY B C 1
ATOM 4770 O O . GLY B 1 294 ? -19.562 -19.531 0.904 1 32.69 294 GLY B O 1
ATOM 4771 N N . GLN B 1 295 ? -19.234 -18.625 -0.749 1 36.59 295 GLN B N 1
ATOM 4772 C CA . GLN B 1 295 ? -18.078 -18.172 -0.001 1 36.59 295 GLN B CA 1
ATOM 4773 C C . GLN B 1 295 ? -18.469 -17.188 1.098 1 36.59 295 GLN B C 1
ATOM 4775 O O . GLN B 1 295 ? -19.5 -16.531 1.005 1 36.59 295 GLN B O 1
ATOM 4780 N N . SER B 1 296 ? -18.188 -17.406 2.35 1 40.41 296 SER B N 1
ATOM 4781 C CA . SER B 1 296 ? -18.406 -16.422 3.41 1 40.41 296 SER B CA 1
ATOM 4782 C C . SER B 1 296 ? -18.422 -15.008 2.854 1 40.41 296 SER B C 1
ATOM 4784 O O . SER B 1 296 ? -17.406 -14.328 2.826 1 40.41 296 SER B O 1
ATOM 4786 N N . TRP B 1 297 ? -18.875 -14.75 1.686 1 44.5 297 TRP B N 1
ATOM 4787 C CA . TRP B 1 297 ? -18.547 -13.859 0.58 1 44.5 297 TRP B CA 1
ATOM 4788 C C . TRP B 1 297 ? -19 -12.43 0.875 1 44.5 297 TRP B C 1
ATOM 4790 O O . TRP B 1 297 ? -20.016 -11.977 0.35 1 44.5 297 TRP B O 1
ATOM 4800 N N . GLU B 1 298 ? -19.312 -12.258 2.096 1 49.25 298 GLU B N 1
ATOM 4801 C CA . GLU B 1 298 ? -19.688 -10.859 2.223 1 49.25 298 GLU B CA 1
ATOM 4802 C C . GLU B 1 298 ? -18.703 -9.945 1.51 1 49.25 298 GLU B C 1
ATOM 4804 O O . GLU B 1 298 ? -19.094 -9.023 0.794 1 49.25 298 GLU B O 1
ATOM 4809 N N . GLU B 1 299 ? -17.453 -10.438 1.755 1 51.81 299 GLU B N 1
ATOM 4810 C CA . GLU B 1 299 ? -16.406 -9.672 1.072 1 51.81 299 GLU B CA 1
ATOM 4811 C C . GLU B 1 299 ? -16.531 -9.805 -0.443 1 51.81 299 GLU B C 1
ATOM 4813 O O . GLU B 1 299 ? -16.344 -8.836 -1.176 1 51.81 299 GLU B O 1
ATOM 4818 N N . THR B 1 300 ? -17.031 -11.008 -0.822 1 52.16 300 THR B N 1
ATOM 4819 C CA . THR B 1 300 ? -16.969 -11.281 -2.254 1 52.16 300 THR B CA 1
ATOM 4820 C C . THR B 1 300 ? -18.234 -10.82 -2.949 1 52.16 300 THR B C 1
ATOM 4822 O O . THR B 1 300 ? -18.297 -10.773 -4.18 1 52.16 300 THR B O 1
ATOM 4825 N N .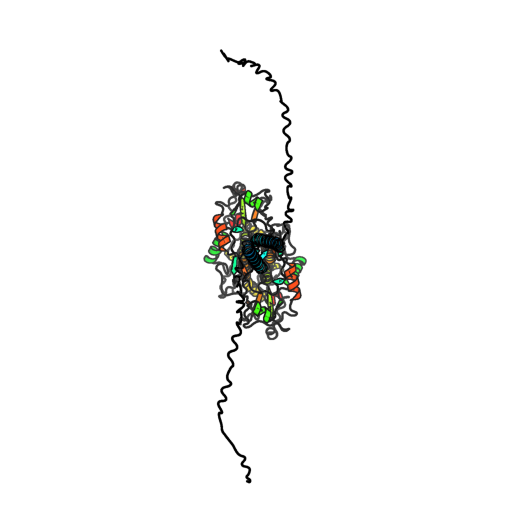 ARG B 1 301 ? -19.156 -10.523 -2.121 1 57.38 301 ARG B N 1
ATOM 4826 C CA . ARG B 1 301 ? -20.406 -10.117 -2.75 1 57.38 301 ARG B CA 1
ATOM 4827 C C . ARG B 1 301 ? -20.266 -8.742 -3.408 1 57.38 301 ARG B C 1
ATOM 4829 O O . ARG B 1 301 ? -20.859 -8.5 -4.465 1 57.38 301 ARG B O 1
ATOM 4836 N N . LEU B 1 302 ? -19.484 -7.965 -2.822 1 68.94 302 LEU B N 1
ATOM 4837 C CA . LEU B 1 302 ? -19.391 -6.605 -3.342 1 68.94 302 LEU B CA 1
ATOM 4838 C C . LEU B 1 302 ? -18 -6.336 -3.928 1 68.94 302 LEU B C 1
ATOM 4840 O O . LEU B 1 302 ? -17.859 -5.473 -4.793 1 68.94 302 LEU B O 1
ATOM 4844 N N . PHE B 1 303 ? -17.078 -7.172 -3.549 1 68.06 303 PHE B N 1
ATOM 4845 C CA . PHE B 1 303 ? -15.781 -7.039 -4.207 1 68.06 303 PHE B CA 1
ATOM 4846 C C . PHE B 1 303 ? -15.617 -8.094 -5.297 1 68.06 303 PHE B C 1
ATOM 4848 O O . PHE B 1 303 ? -16.047 -9.234 -5.129 1 68.06 303 PHE B O 1
#

Nearest PDB structures (foldseek):
  6g2e-assembly1_A  TM=2.684E-01  e=7.372E+00  Homo sapiens
  6dzp-assembly1_J  TM=2.153E-01  e=9.900E+00  Mycolicibacterium smegmatis MC2 155

InterPro domains:
  IPR021765 Mycotoxin biosynthesis protein UstYa-like [PF11807] (50-275)
  IPR021765 Mycotoxin biosynthesis protein UstYa-like [PTHR33365] (36-278)

Organism: Metarhizium robertsii (strain ARSEF 23 / ATCC MYA-3075) (NCBI:txid655844)

Radius of gyration: 43.31 Å; Cα contacts (8 Å, |Δi|>4): 865; chains: 2; bounding box: 167×126×97 Å

Sequence (606 aa):
MHRPVAPSTLEAAEDNEELIYLTSSDGTIEKQQSVHRNKPFKAALTFSRIYSIALHFLAIVLAVSLWSRNRHSSGNLPTQGRSWSPVNGLVQYELSSEHAVHHDKHSQYAGPPTQDNDAAWDSLMRPVHFNATRDELERAGESMANLAELEGGGYPASLGVYHELHCVRQMRFYLYRGHYYPNITEAQHEYLRGHLGIPSPPYFVYEPVQEYSVLMSSSPTDHCLETLRLATMCRGSTDVYSFYWNGAKTGKPATQSNAKSICVRWSSIEKWAYSRMPTTTRLVEEKQSNSQVGQSWEETRLFMHRPVAPSTLEAAEDNEELIYLTSSDGTIEKQQSVHRNKPFKAALTFSRIYSIALHFLAIVLAVSLWSRNRHSSGNLPTQGRSWSPVNGLVQYELSSEHAVHHDKHSQYAGPPTQDNDAAWDSLMRPVHFNATRDELERAGESMANLAELEGGGYPASLGVYHELHCVRQMRFYLYRGHYYPNITEAQHEYLRGHLGIPSPPYFVYEPVQEYSVLMSSSPTDHCLETLRLATMCRGSTDVYSFYWNGAKTGKPATQSNAKSICVRWSSIEKWAYSRMPTTTRLVEEKQSNSQVGQSWEETRLF